Protein AF-A0A536UDR6-F1 (afdb_monomer_lite)

Sequence (500 aa):
MPSQWYLHPAILDGALQLALASVPMDEERDAKYLPVHIERVLWVRPAHGEVLCRVSNVHHQDVRSYADIELFTPAGEPVAAMYGSCCLRKEQAYRLTSSPASLYREEWAETEGGSTRIVGDREAWVVCGSSTDGALSAAMTAARLRAVACGLSDVPPDAERIIVCAWTGEYVEPSAETVLDADWPLVQLAQSLAAHPRPVRLLLVTAGATWGQPGMASRVDLQQATLAALLRTIATELPHVQCRLLDLDPETPQQHIAQTLRELLSDAHESEVSHRGGLRFAQRIGLQQLHELSPRLLPARRTLQADFHLESAAPGNVDELHWVESLAAPLGEGEVEIEVRAAGLNFRDVLKGLDLYPLNPAEARTFGDECAGIVRRVAPGVTSVAPGEAVVAVAPGCFGSLVRVHSLLVAPKPARLTFEEAASIPIAFLTAEYALNDLARLTAGETVLIHAAAGGVGLAAVQVAQRCGATVLGTASPEKHHFLLESGVAHAFHSRELSF

Foldseek 3Di:
DPDPDLEDVVVVVVLVVVLVVPDDPPPPPPWDKDFDDFPDKFADGRDDDDKDKDWDPWDDDDQKTWIKIWIGDPVRHGGMITHGTMIGGDPPPPPVLPPPPQDKDKAWDFDDFFDFADDDLPAEEEEEDDPCLVVLCVVCVVVSYHYDYDHLLDDDLPAQHYEYEPAPDDQDDDDPVRLCVLCVSVVNSLVSLQPRPAQHEYEYEYEQLDDHHPPDDGHHRVSVVVNVVVLVVSCVVPVSYLAAYEYEHNVCPVCRSVVVVSNVRTPDDARYWYDDPNTIIGIDIDGHRPLNPDQPFDPPDDDPPAWWFWWASDWQALVRITIHGDDDDDADPQKWKWQFPFFDADVQQVCLNRVNHDDDPVLSTADGQKTWGFTCDGDPPDDQDDGGFTKIFRFTRRRIRMTMDGNVRIDGFDPPDDRHRSNLDRPLQVVLCCVQCVPVVQAAAAEDEAEQLVDSNNVNNLVVNVVRNYAYEYEHDPVCQVVCVVSVHPYYHHRPDPPD

Secondary structure (DSSP, 8-state):
---S-SS-HHHHHHHHHHHHHTS--SS-TT-EEEEEEEEEEEE-S---S--EEEEEEEEEETTEEEEEEEEE-TTS-EEEEEEEEEEEEE-----GGG---PEEEEEEEE-PPPPBP---TT-EEEEE-SS-HHHHHHHHHHTT-EEEEE-TT---TT-SEEEEE---S---PPPHHHHHHHHHHHHHHHHHHHT-SS-EEEEEEEES-----TT------HHHHHHHHHHHHHHHH-TTEEEEEEEE-TT-GGGHHHHHHHHHTB----SEEEEETTEEEEEEEEEEPTTTS-S----SSS--SS-EEEEESSTT-GGGEEEEEPPP-PPPTTEEEEEEEEE---HHHHHHHTT-S---TTTTTB--SEEEEEEEEE-TT--S--TT-EEEEE-TT-SBSEEEEEGGGEEEPPTTS-HHHHHTSHHHHHHHHIIIIIIS---TT-EEEETTTTSHHHHHHHHHHHHTTPEEEEEE-GGGHHHHHHTT-SEEEETTSS--

Radius of gyration: 37.35 Å; chains: 1; bounding box: 96×52×94 Å

pLDDT: mean 85.71, std 13.54, range [37.25, 98.75]

Structure (mmCIF, N/CA/C/O backbone):
data_AF-A0A536UDR6-F1
#
_entry.id   AF-A0A536UDR6-F1
#
loop_
_atom_site.group_PDB
_atom_site.id
_atom_site.type_symbol
_atom_site.label_atom_id
_atom_site.label_alt_id
_atom_site.label_comp_id
_atom_site.label_asym_id
_atom_site.label_entity_id
_atom_site.label_seq_id
_atom_site.pdbx_PDB_ins_code
_atom_site.Cartn_x
_atom_site.Cartn_y
_atom_site.Cartn_z
_atom_site.occupancy
_atom_site.B_iso_or_equiv
_atom_site.auth_seq_id
_atom_site.auth_comp_id
_atom_site.auth_asym_id
_atom_site.auth_atom_id
_atom_site.pdbx_PDB_model_num
ATOM 1 N N . MET A 1 1 ? -47.091 -22.461 -23.423 1.00 41.44 1 MET A N 1
ATOM 2 C CA . MET A 1 1 ? -46.928 -22.052 -22.012 1.00 41.44 1 MET A CA 1
ATOM 3 C C . MET A 1 1 ? -47.592 -20.691 -21.869 1.00 41.44 1 MET A C 1
ATOM 5 O O . MET A 1 1 ? -47.199 -19.815 -22.632 1.00 41.44 1 MET A O 1
ATOM 9 N N . PRO A 1 2 ? -48.607 -20.493 -21.011 1.00 47.12 2 PRO A N 1
ATOM 10 C CA . PRO A 1 2 ? -49.089 -19.144 -20.735 1.00 47.12 2 PRO A CA 1
ATOM 11 C C . PRO A 1 2 ? -47.949 -18.392 -20.039 1.00 47.12 2 PRO A C 1
ATOM 13 O O . PRO A 1 2 ? -47.370 -18.900 -19.080 1.00 47.12 2 PRO A O 1
ATOM 16 N N . SER A 1 3 ? -47.549 -17.247 -20.580 1.00 57.97 3 SER A N 1
ATOM 17 C CA . SER A 1 3 ? -46.432 -16.451 -20.069 1.00 57.97 3 SER A CA 1
ATOM 18 C C . SER A 1 3 ? -46.689 -16.039 -18.618 1.00 57.97 3 SER A C 1
ATOM 20 O O . SER A 1 3 ? -47.670 -15.361 -18.334 1.00 57.97 3 SER A O 1
ATOM 22 N N . GLN A 1 4 ? -45.790 -16.421 -17.708 1.00 71.00 4 GLN A N 1
ATOM 23 C CA . GLN A 1 4 ? -45.848 -16.141 -16.262 1.00 71.00 4 GLN A CA 1
ATOM 24 C C . GLN A 1 4 ? -45.773 -14.649 -15.882 1.00 71.00 4 GLN A C 1
ATOM 26 O O . GLN A 1 4 ? -45.817 -14.317 -14.701 1.00 71.00 4 GLN A O 1
ATOM 31 N N . TRP A 1 5 ? -45.660 -13.746 -16.856 1.00 69.06 5 TRP A N 1
ATOM 32 C CA . TRP A 1 5 ? -45.361 -12.336 -16.639 1.00 69.06 5 TRP A CA 1
ATOM 33 C C . TRP A 1 5 ? -46.459 -11.457 -17.221 1.00 69.06 5 TRP A C 1
ATOM 35 O O . TRP A 1 5 ? -46.833 -11.616 -18.382 1.00 69.06 5 TRP A O 1
ATOM 45 N N . TYR A 1 6 ? -46.934 -10.503 -16.421 1.00 77.69 6 TYR A N 1
ATOM 46 C CA . TYR A 1 6 ? -47.871 -9.472 -16.870 1.00 77.69 6 TYR A CA 1
ATOM 47 C C . TYR A 1 6 ? -47.191 -8.495 -17.851 1.00 77.69 6 TYR A C 1
ATOM 49 O O . TYR A 1 6 ? -47.752 -8.138 -18.882 1.00 77.69 6 TYR A O 1
ATOM 57 N N . LEU A 1 7 ? -45.932 -8.150 -17.573 1.00 83.06 7 LEU A N 1
ATOM 58 C CA . LEU A 1 7 ? -44.997 -7.482 -18.475 1.00 83.06 7 LEU A CA 1
ATOM 59 C C . LEU A 1 7 ? -43.619 -8.116 -18.269 1.00 83.06 7 LEU A C 1
ATOM 61 O O . LEU A 1 7 ? -43.227 -8.385 -17.133 1.00 83.06 7 LEU A O 1
ATOM 65 N N . HIS A 1 8 ? -42.887 -8.380 -19.349 1.00 85.56 8 HIS A N 1
ATOM 66 C CA . HIS A 1 8 ? -41.559 -8.974 -19.230 1.00 85.56 8 HIS A CA 1
ATOM 67 C C . HIS A 1 8 ? -40.571 -7.967 -18.599 1.00 85.56 8 HIS A C 1
ATOM 69 O O . HIS A 1 8 ? -40.516 -6.829 -19.070 1.00 85.56 8 HIS A O 1
ATOM 75 N N . PRO A 1 9 ? -39.742 -8.356 -17.609 1.00 85.25 9 PRO A N 1
ATOM 76 C CA . PRO A 1 9 ? -38.797 -7.443 -16.954 1.00 85.25 9 PRO A CA 1
ATOM 77 C C . PRO A 1 9 ? -37.856 -6.704 -17.916 1.00 85.25 9 PRO A C 1
ATOM 79 O O . PRO A 1 9 ? -37.556 -5.540 -17.700 1.00 85.25 9 PRO A O 1
ATOM 82 N N . ALA A 1 10 ? -37.455 -7.335 -19.024 1.00 85.31 10 ALA A N 1
ATOM 83 C CA . ALA A 1 10 ? -36.635 -6.675 -20.049 1.00 85.31 10 ALA A CA 1
ATOM 84 C C . ALA A 1 10 ? -37.352 -5.515 -20.773 1.00 85.31 10 ALA A C 1
ATOM 86 O O . ALA A 1 10 ? -36.703 -4.561 -21.185 1.00 85.31 10 ALA A O 1
ATOM 87 N N . ILE A 1 11 ? -38.682 -5.575 -20.920 1.00 86.19 11 ILE A N 1
ATOM 88 C CA . ILE A 1 11 ? -39.465 -4.475 -21.510 1.00 86.19 11 ILE A CA 1
ATOM 89 C C . ILE A 1 11 ? -39.519 -3.298 -20.532 1.00 86.19 11 ILE A C 1
ATOM 91 O O . ILE A 1 11 ? -39.370 -2.146 -20.932 1.00 86.19 11 ILE A O 1
ATOM 95 N N . LEU A 1 12 ? -39.696 -3.599 -19.243 1.00 84.75 12 LEU A N 1
ATOM 96 C CA . LEU A 1 12 ? -39.642 -2.608 -18.173 1.00 84.75 12 LEU A CA 1
ATOM 97 C C . LEU A 1 12 ? -38.262 -1.934 -18.096 1.00 84.75 12 LEU A C 1
ATOM 99 O O . LEU A 1 12 ? -38.180 -0.711 -18.034 1.00 84.75 12 LEU A O 1
ATOM 103 N N . ASP A 1 13 ? -37.189 -2.723 -18.152 1.00 86.88 13 ASP A N 1
ATOM 104 C CA . ASP A 1 13 ? -35.817 -2.213 -18.145 1.00 86.88 13 ASP A CA 1
ATOM 105 C C . ASP A 1 13 ? -35.533 -1.326 -19.369 1.00 86.88 13 ASP A C 1
ATOM 107 O O . ASP A 1 13 ? -35.043 -0.210 -19.220 1.00 86.88 13 ASP A O 1
ATOM 111 N N . GLY A 1 14 ? -35.955 -1.742 -20.569 1.00 87.69 14 GLY A N 1
ATOM 112 C CA . GLY A 1 14 ? -35.845 -0.915 -21.777 1.00 87.69 14 GLY A CA 1
ATOM 113 C C . GLY A 1 14 ? -36.603 0.417 -21.679 1.00 87.69 14 GLY A C 1
ATOM 114 O O . GLY A 1 14 ? -36.135 1.442 -22.173 1.00 87.69 14 GLY A O 1
ATOM 115 N N . ALA A 1 15 ? -37.747 0.440 -20.990 1.00 86.62 15 ALA A N 1
ATOM 116 C CA . ALA A 1 15 ? -38.500 1.668 -20.751 1.00 86.62 15 ALA A CA 1
ATOM 117 C C . ALA A 1 15 ? -37.777 2.622 -19.777 1.00 86.62 15 ALA A C 1
ATOM 119 O O . ALA A 1 15 ? -37.765 3.834 -19.998 1.00 86.62 15 ALA A O 1
ATOM 120 N N . LEU A 1 16 ? -37.125 2.081 -18.742 1.00 84.75 16 LEU A N 1
ATOM 121 C CA . LEU A 1 16 ? -36.279 2.845 -17.815 1.00 84.75 16 LEU A CA 1
ATOM 122 C C . LEU A 1 16 ? -35.017 3.385 -18.507 1.00 84.75 16 LEU A C 1
ATOM 124 O O . LEU A 1 16 ? -34.635 4.531 -18.276 1.00 84.75 16 LEU A O 1
ATOM 128 N N . GLN A 1 17 ? -34.407 2.613 -19.410 1.00 85.00 17 GLN A N 1
ATOM 129 C CA . GLN A 1 17 ? -33.284 3.077 -20.233 1.00 85.00 17 GLN A CA 1
ATOM 130 C C . GLN A 1 17 ? -33.676 4.270 -21.120 1.00 85.00 17 GLN A C 1
ATOM 132 O O . GLN A 1 17 ? -32.898 5.213 -21.258 1.00 85.00 17 GLN A O 1
ATOM 137 N N . LEU A 1 18 ? -34.895 4.283 -21.674 1.00 84.88 18 LEU A N 1
ATOM 138 C CA . LEU A 1 18 ? -35.397 5.423 -22.451 1.00 84.88 18 LEU A CA 1
ATOM 139 C C . LEU A 1 18 ? -35.557 6.688 -21.592 1.00 84.88 18 LEU A C 1
ATOM 141 O O . LEU A 1 18 ? -35.270 7.793 -22.057 1.00 84.88 18 LEU A O 1
ATOM 145 N N . ALA A 1 19 ? -35.968 6.537 -20.329 1.00 78.88 19 ALA A N 1
ATOM 146 C CA . ALA A 1 19 ? -36.031 7.661 -19.399 1.00 78.88 19 ALA A CA 1
ATOM 147 C C . ALA A 1 19 ? -34.647 8.285 -19.163 1.00 78.88 19 ALA A C 1
ATOM 149 O O . ALA A 1 19 ? -34.513 9.506 -19.156 1.00 78.88 19 ALA A O 1
ATOM 150 N N . LEU A 1 20 ? -33.607 7.451 -19.081 1.00 74.81 20 LEU A N 1
ATOM 151 C CA . LEU A 1 20 ? -32.214 7.887 -18.956 1.00 74.81 20 LEU A CA 1
ATOM 152 C C . LEU A 1 20 ? -31.637 8.485 -20.249 1.00 74.81 20 LEU A C 1
ATOM 154 O O . LEU A 1 20 ? -30.760 9.339 -20.189 1.00 74.81 20 LEU A O 1
ATOM 158 N N . ALA A 1 21 ? -32.139 8.096 -21.421 1.00 74.06 21 ALA A N 1
ATOM 159 C CA . ALA A 1 21 ? -31.745 8.703 -22.696 1.00 74.06 21 ALA A CA 1
ATOM 160 C C . ALA A 1 21 ? -32.306 10.127 -22.893 1.00 74.06 21 ALA A C 1
ATOM 162 O O . ALA A 1 21 ? -31.877 10.843 -23.794 1.00 74.06 21 ALA A O 1
ATOM 163 N N . SER A 1 22 ? -33.266 10.537 -22.058 1.00 68.38 22 SER A N 1
ATOM 164 C CA . SER A 1 22 ? -33.896 11.865 -22.095 1.00 68.38 22 SER A CA 1
ATOM 165 C C . SER A 1 22 ? -33.112 12.923 -21.297 1.00 68.38 22 SER A C 1
ATOM 167 O O . SER A 1 22 ? -33.551 14.069 -21.195 1.00 68.38 22 SER A O 1
ATOM 169 N N . VAL A 1 23 ? -31.970 12.537 -20.719 1.00 64.62 23 VAL A N 1
ATOM 170 C CA . VAL A 1 23 ? -31.069 13.395 -19.938 1.00 64.62 23 VAL A CA 1
ATOM 171 C C . VAL A 1 23 ? -30.217 14.248 -20.894 1.00 64.62 23 VAL A C 1
ATOM 173 O O . VAL A 1 23 ? -29.668 13.698 -21.852 1.00 64.62 23 VAL A O 1
ATOM 176 N N . PRO A 1 24 ? -30.108 15.579 -20.691 1.00 57.62 24 PRO A N 1
ATOM 177 C CA . PRO A 1 24 ? -29.299 16.432 -21.555 1.00 57.62 24 PRO A CA 1
ATOM 178 C C . PRO A 1 24 ? -27.847 15.942 -21.620 1.00 57.62 24 PRO A C 1
ATOM 180 O O . PRO A 1 24 ? -27.218 15.672 -20.604 1.00 57.62 24 PRO A O 1
ATOM 183 N N . MET A 1 25 ? -27.331 15.841 -22.844 1.00 53.84 25 MET A N 1
ATOM 184 C CA . MET A 1 25 ? -26.044 15.233 -23.214 1.00 53.84 25 MET A CA 1
ATOM 185 C C . MET A 1 25 ? -24.792 16.023 -22.796 1.00 53.84 25 MET A C 1
ATOM 187 O O . MET A 1 25 ? -23.682 15.627 -23.165 1.00 53.84 25 MET A O 1
ATOM 191 N N . ASP A 1 26 ? -24.948 17.125 -22.067 1.00 51.19 26 ASP A N 1
ATOM 192 C CA . ASP A 1 26 ? -23.840 18.018 -21.754 1.00 51.19 26 ASP A CA 1
ATOM 193 C C . ASP A 1 26 ? -23.213 17.649 -20.396 1.00 51.19 26 ASP A C 1
ATOM 195 O O . ASP A 1 26 ? -23.861 17.675 -19.355 1.00 51.19 26 ASP A O 1
ATOM 199 N N . GLU A 1 27 ? -21.929 17.280 -20.481 1.00 48.47 27 GLU A N 1
ATOM 200 C CA . GLU A 1 27 ? -20.933 16.952 -19.438 1.00 48.47 27 GLU A CA 1
ATOM 201 C C . GLU A 1 27 ? -20.850 15.509 -18.888 1.00 48.47 27 GLU A C 1
ATOM 203 O O . GLU A 1 27 ? -19.776 15.120 -18.432 1.00 48.47 27 GLU A O 1
ATOM 208 N N . GLU A 1 28 ? -21.868 14.650 -19.013 1.00 54.31 28 GLU A N 1
ATOM 209 C CA . GLU A 1 28 ? -21.908 13.379 -18.248 1.00 54.31 28 GLU A CA 1
ATOM 210 C C . GLU A 1 28 ? -22.117 12.096 -19.088 1.00 54.31 28 GLU A C 1
ATOM 212 O O . GLU A 1 28 ? -22.929 11.237 -18.746 1.00 54.31 28 GLU A O 1
ATOM 217 N N . ARG A 1 29 ? -21.353 11.902 -20.176 1.00 50.00 29 ARG A N 1
ATOM 218 C CA . ARG A 1 29 ? -21.456 10.693 -21.039 1.00 50.00 29 ARG A CA 1
ATOM 219 C C . ARG A 1 29 ? -21.258 9.346 -20.320 1.00 50.00 29 ARG A C 1
ATOM 221 O O . ARG A 1 29 ? -21.749 8.339 -20.820 1.00 50.00 29 ARG A O 1
ATOM 228 N N . ASP A 1 30 ? -20.575 9.328 -19.174 1.00 56.06 30 ASP A N 1
ATOM 229 C CA . ASP A 1 30 ? -20.202 8.102 -18.444 1.00 56.06 30 ASP A CA 1
ATOM 230 C C . ASP A 1 30 ? -20.916 7.926 -17.089 1.00 56.06 30 ASP A C 1
ATOM 232 O O . ASP A 1 30 ? -20.611 6.996 -16.324 1.00 56.06 30 ASP A O 1
ATOM 236 N N . ALA A 1 31 ? -21.874 8.801 -16.759 1.00 64.19 31 ALA A N 1
ATOM 237 C CA . ALA A 1 31 ? -22.637 8.680 -15.523 1.00 64.19 31 ALA A CA 1
ATOM 238 C C . ALA A 1 31 ? -23.543 7.438 -15.572 1.00 64.19 31 ALA A C 1
ATOM 240 O O . ALA A 1 31 ? -24.399 7.281 -16.441 1.00 64.19 31 ALA A O 1
ATOM 241 N N . LYS A 1 32 ? -23.357 6.528 -14.608 1.00 73.50 32 LYS A N 1
ATOM 242 C CA . LYS A 1 32 ? -24.183 5.321 -14.477 1.00 73.50 32 LYS A CA 1
ATOM 243 C C . LYS A 1 32 ? -25.358 5.615 -13.556 1.00 73.50 32 LYS A C 1
ATOM 245 O O . LYS A 1 32 ? -25.163 5.916 -12.379 1.00 73.50 32 LYS A O 1
ATOM 250 N N . TYR A 1 33 ? -26.568 5.462 -14.073 1.00 78.81 33 TYR A N 1
ATOM 251 C CA . TYR A 1 33 ? -27.799 5.578 -13.301 1.00 78.81 33 TYR A CA 1
ATOM 252 C C . TYR A 1 33 ? -28.386 4.198 -13.024 1.00 78.81 33 TYR A C 1
ATOM 254 O O . TYR A 1 33 ? -28.342 3.310 -13.874 1.00 78.81 33 TYR A O 1
ATOM 262 N N . LEU A 1 34 ? -28.925 4.018 -11.822 1.00 85.44 34 LEU A N 1
ATOM 263 C CA . LEU A 1 34 ? -29.608 2.796 -11.412 1.00 85.44 34 LEU A CA 1
ATOM 264 C C . LEU A 1 34 ? -31.050 3.123 -11.019 1.00 85.44 34 LEU A C 1
ATOM 266 O O . LEU A 1 34 ? -31.246 4.045 -10.225 1.00 85.44 34 LEU A O 1
ATOM 270 N N . PRO A 1 35 ? -32.056 2.384 -11.513 1.00 86.19 35 PRO A N 1
ATOM 271 C CA . PRO A 1 35 ? -33.425 2.536 -11.038 1.00 86.19 35 PRO A CA 1
ATOM 272 C C . PRO A 1 35 ? -33.498 2.097 -9.572 1.00 86.19 35 PRO A C 1
ATOM 274 O O . PRO A 1 35 ? -33.128 0.974 -9.233 1.00 86.19 35 PRO A O 1
ATOM 277 N N . VAL A 1 36 ? -33.948 2.992 -8.691 1.00 89.25 36 VAL A N 1
ATOM 278 C CA . VAL A 1 36 ? -34.000 2.736 -7.238 1.00 89.25 36 VAL A CA 1
ATOM 279 C C . VAL A 1 36 ? -35.412 2.768 -6.676 1.00 89.25 36 VAL A C 1
ATOM 281 O O . VAL A 1 36 ? -35.653 2.218 -5.603 1.00 89.25 36 VAL A O 1
ATOM 284 N N . HIS A 1 37 ? -36.344 3.431 -7.360 1.00 88.50 37 HIS A N 1
ATOM 285 C CA . HIS A 1 37 ? -37.687 3.641 -6.838 1.00 88.50 37 HIS A CA 1
ATOM 286 C C . HIS A 1 37 ? -38.692 3.911 -7.961 1.00 88.50 37 HIS A C 1
ATOM 288 O O . HIS A 1 37 ? -38.351 4.536 -8.959 1.00 88.50 37 HIS A O 1
ATOM 294 N N . ILE A 1 38 ? -39.932 3.453 -7.785 1.00 92.31 38 ILE A N 1
ATOM 295 C CA . ILE A 1 38 ? -41.089 3.839 -8.598 1.00 92.31 38 ILE A CA 1
ATOM 296 C C . ILE A 1 38 ? -42.229 4.113 -7.621 1.00 92.31 38 ILE A C 1
ATOM 298 O O . ILE A 1 38 ? -42.598 3.220 -6.856 1.00 92.31 38 ILE A O 1
ATOM 302 N N . GLU A 1 39 ? -42.770 5.330 -7.632 1.00 94.25 39 GLU A N 1
ATOM 303 C CA . GLU A 1 39 ? -43.800 5.752 -6.677 1.00 94.25 39 GLU A CA 1
ATOM 304 C C . GLU A 1 39 ? -45.122 5.009 -6.903 1.00 94.25 39 GLU A C 1
ATOM 306 O O . GLU A 1 39 ? -45.752 4.524 -5.959 1.00 94.25 39 GLU A O 1
ATOM 311 N N . ARG A 1 40 ? -45.549 4.888 -8.165 1.00 94.69 40 ARG A N 1
ATOM 312 C CA . ARG A 1 40 ? -46.824 4.251 -8.505 1.00 94.69 40 ARG A CA 1
ATOM 313 C C . ARG A 1 40 ? -46.752 3.485 -9.812 1.00 94.69 40 ARG A C 1
ATOM 315 O O . ARG A 1 40 ? -46.392 4.051 -10.837 1.00 94.69 40 ARG A O 1
ATOM 322 N N . VAL A 1 41 ? -47.220 2.237 -9.792 1.00 93.31 41 VAL A N 1
ATOM 323 C CA . VAL A 1 41 ? -47.355 1.386 -10.982 1.00 93.31 41 VAL A CA 1
ATOM 324 C C . VAL A 1 41 ? -48.825 1.048 -11.219 1.00 93.31 41 VAL A C 1
ATOM 326 O O . VAL A 1 41 ? -49.509 0.553 -10.325 1.00 93.31 41 VAL A O 1
ATOM 329 N N . LEU A 1 42 ? -49.307 1.302 -12.433 1.00 92.69 42 LEU A N 1
ATOM 330 C CA . LEU A 1 42 ? -50.636 0.939 -12.910 1.00 92.69 42 LEU A CA 1
ATOM 331 C C . LEU A 1 42 ? -50.511 -0.117 -14.002 1.00 92.69 42 LEU A C 1
ATOM 333 O O . LEU A 1 42 ? -49.847 0.098 -15.013 1.00 92.69 42 LEU A O 1
ATOM 337 N N . TRP A 1 43 ? -51.205 -1.233 -13.815 1.00 91.25 43 TRP A N 1
ATOM 338 C CA . TRP A 1 43 ? -51.260 -2.337 -14.765 1.00 91.25 43 TRP A CA 1
ATOM 339 C C . TRP A 1 43 ? -52.625 -2.349 -15.446 1.00 91.25 43 TRP A C 1
ATOM 341 O O . TRP A 1 43 ? -53.640 -2.529 -14.778 1.00 91.25 43 TRP A O 1
ATOM 351 N N . VAL A 1 44 ? -52.666 -2.158 -16.765 1.00 91.56 44 VAL A N 1
ATOM 352 C CA . VAL A 1 44 ? -53.931 -2.093 -17.518 1.00 91.56 44 VAL A CA 1
ATOM 353 C C . VAL A 1 44 ? -54.212 -3.411 -18.220 1.00 91.56 44 VAL A C 1
ATOM 355 O O . VAL A 1 44 ? -55.298 -3.965 -18.085 1.00 91.56 44 VAL A O 1
ATOM 358 N N . ARG A 1 45 ? -53.225 -3.946 -18.943 1.00 88.06 45 ARG A N 1
ATOM 359 C CA . ARG A 1 45 ? -53.339 -5.224 -19.655 1.00 88.06 45 ARG A CA 1
ATOM 360 C C . ARG A 1 45 ? -51.975 -5.898 -19.780 1.00 88.06 45 ARG A C 1
ATOM 362 O O . ARG A 1 45 ? -50.965 -5.193 -19.781 1.00 88.06 45 ARG A O 1
ATOM 369 N N . PRO A 1 46 ? -51.930 -7.231 -19.912 1.00 86.31 46 PRO A N 1
ATOM 370 C CA . PRO A 1 46 ? -50.693 -7.907 -20.248 1.00 86.31 46 PRO A CA 1
ATOM 371 C C . PRO A 1 46 ? -50.244 -7.532 -21.665 1.00 86.31 46 PRO A C 1
ATOM 373 O O . PRO A 1 46 ? -51.072 -7.348 -22.560 1.00 86.31 46 PRO A O 1
ATOM 376 N N . ALA A 1 47 ? -48.933 -7.441 -21.872 1.00 81.94 47 ALA A N 1
ATOM 377 C CA . ALA A 1 47 ? -48.342 -7.242 -23.191 1.00 81.94 47 ALA A CA 1
ATOM 378 C C . ALA A 1 47 ? -47.188 -8.219 -23.422 1.00 81.94 47 ALA A C 1
ATOM 380 O O . ALA A 1 47 ? -46.338 -8.436 -22.553 1.00 81.94 47 ALA A O 1
ATOM 381 N N . HIS A 1 48 ? -47.164 -8.803 -24.619 1.00 78.81 48 HIS A N 1
ATOM 382 C CA . HIS A 1 48 ? -46.157 -9.767 -25.046 1.00 78.81 48 HIS A CA 1
ATOM 383 C C . HIS A 1 48 ? -45.602 -9.324 -26.400 1.00 78.81 48 HIS A C 1
ATOM 385 O O . HIS A 1 48 ? -46.349 -9.246 -27.373 1.00 78.81 48 HIS A O 1
ATOM 391 N N . GLY A 1 49 ? -44.303 -9.028 -26.452 1.00 78.88 49 GLY A N 1
ATOM 392 C CA . GLY A 1 49 ? -43.642 -8.514 -27.651 1.00 78.88 49 GLY A CA 1
ATOM 393 C C . GLY A 1 49 ? -43.435 -7.002 -27.604 1.00 78.88 49 GLY A C 1
ATOM 394 O O . GLY A 1 49 ? -42.991 -6.470 -26.590 1.00 78.88 49 GLY A O 1
ATOM 395 N N . GLU A 1 50 ? -43.706 -6.331 -28.719 1.00 85.38 50 GLU A N 1
ATOM 396 C CA . GLU A 1 50 ? -43.419 -4.909 -28.904 1.00 85.38 50 GLU A CA 1
ATOM 397 C C . GLU A 1 50 ? -44.402 -4.017 -28.132 1.00 85.38 50 GLU A C 1
ATOM 399 O O . GLU A 1 50 ? -45.618 -4.223 -28.169 1.00 85.38 50 GLU A O 1
ATOM 404 N N . VAL A 1 51 ? -43.867 -3.005 -27.448 1.00 90.00 51 VAL A N 1
ATOM 405 C CA . VAL A 1 51 ? -44.634 -1.931 -26.812 1.00 90.00 51 VAL A CA 1
ATOM 406 C C . VAL A 1 51 ? -44.050 -0.586 -27.224 1.00 90.00 51 VAL A C 1
ATOM 408 O O . VAL A 1 51 ? -42.844 -0.453 -27.419 1.00 90.00 51 VAL A O 1
ATOM 411 N N . LEU A 1 52 ? -44.905 0.422 -27.319 1.00 92.44 52 LEU A N 1
ATOM 412 C CA . LEU A 1 52 ? -44.499 1.811 -27.465 1.00 92.44 52 LEU A CA 1
ATOM 413 C C . LEU A 1 52 ? -44.320 2.411 -26.073 1.00 92.44 52 LEU A C 1
ATOM 415 O O . LEU A 1 52 ? -45.203 2.286 -25.227 1.00 92.44 52 LEU A O 1
ATOM 419 N N . CYS A 1 53 ? -43.186 3.064 -25.839 1.00 93.19 53 CYS A N 1
ATOM 420 C CA . CYS A 1 53 ? -42.873 3.708 -24.570 1.00 93.19 53 CYS A CA 1
ATOM 421 C C . CYS A 1 53 ? -42.908 5.228 -24.733 1.00 93.19 53 CYS A C 1
ATOM 423 O O . CYS A 1 53 ? -42.264 5.779 -25.626 1.00 93.19 53 CYS A O 1
ATOM 425 N N . ARG A 1 54 ? -43.648 5.903 -23.855 1.00 92.94 54 ARG A N 1
ATOM 426 C CA . ARG A 1 54 ? -43.635 7.354 -23.702 1.00 92.94 54 ARG A CA 1
ATOM 427 C C . ARG A 1 54 ? -43.012 7.698 -22.361 1.00 92.94 54 ARG A C 1
ATOM 429 O O . ARG A 1 54 ? -43.470 7.222 -21.328 1.00 92.94 54 ARG A O 1
ATOM 436 N N . VAL A 1 55 ? -42.017 8.574 -22.395 1.00 91.31 55 VAL A N 1
ATOM 437 C CA . VAL A 1 55 ? -41.408 9.165 -21.205 1.00 91.31 55 VAL A CA 1
ATOM 438 C C . VAL A 1 55 ? -41.835 10.625 -21.117 1.00 91.31 55 VAL A C 1
ATOM 440 O O . VAL A 1 55 ? -41.852 11.336 -22.122 1.00 91.31 55 VAL A O 1
ATOM 443 N N . SER A 1 56 ? -42.199 11.074 -19.921 1.00 91.31 56 SER A N 1
ATOM 444 C CA . SER A 1 56 ? -42.598 12.455 -19.644 1.00 91.31 56 SER A CA 1
ATOM 445 C C . SER A 1 56 ? -42.150 12.897 -18.250 1.00 91.31 56 SER A C 1
ATOM 447 O O . SER A 1 56 ? -41.640 12.089 -17.477 1.00 91.31 56 SER A O 1
ATOM 449 N N . ASN A 1 57 ? -42.319 14.186 -17.937 1.00 87.75 57 ASN A N 1
ATOM 450 C CA . ASN A 1 57 ? -41.993 14.774 -16.631 1.00 87.75 57 ASN A CA 1
ATOM 451 C C . ASN A 1 57 ? -40.552 14.508 -16.164 1.00 87.75 57 ASN A C 1
ATOM 453 O O . ASN A 1 57 ? -40.294 14.358 -14.969 1.00 87.75 57 ASN A O 1
ATOM 457 N N . VAL A 1 58 ? -39.610 14.469 -17.112 1.00 86.94 58 VAL A N 1
ATOM 458 C CA . VAL A 1 58 ? -38.195 14.240 -16.816 1.00 86.94 58 VAL A CA 1
ATOM 459 C C . VAL A 1 58 ? -37.622 15.453 -16.097 1.00 86.94 58 VAL A C 1
ATOM 461 O O . VAL A 1 58 ? -37.647 16.563 -16.629 1.00 86.94 58 VAL A O 1
ATOM 464 N N . HIS A 1 59 ? -37.118 15.247 -14.886 1.00 86.00 59 HIS A N 1
ATOM 465 C CA . HIS A 1 59 ? -36.455 16.292 -14.117 1.00 86.00 59 HIS A CA 1
ATOM 466 C C . HIS A 1 59 ? -35.361 15.720 -13.220 1.00 86.00 59 HIS A C 1
ATOM 468 O O . HIS A 1 59 ? -35.325 14.527 -12.912 1.00 86.00 59 HIS A O 1
ATOM 474 N N . HIS A 1 60 ? -34.450 16.596 -12.809 1.00 81.12 60 HIS A N 1
ATOM 475 C CA . HIS A 1 60 ? -33.249 16.235 -12.074 1.00 81.12 60 HIS A CA 1
ATOM 476 C C . HIS A 1 60 ? -33.167 17.007 -10.768 1.00 81.12 60 HIS A C 1
ATOM 478 O O . HIS A 1 60 ? -33.445 18.205 -10.726 1.00 81.12 60 HIS A O 1
ATOM 484 N N . GLN A 1 61 ? -32.760 16.307 -9.716 1.00 79.44 61 GLN A N 1
ATOM 485 C CA . GLN A 1 61 ? -32.471 16.895 -8.421 1.00 79.44 61 GLN A CA 1
ATOM 486 C C . GLN A 1 61 ? -31.259 16.180 -7.829 1.00 79.44 61 GLN A C 1
ATOM 488 O O . GLN A 1 61 ? -31.329 14.994 -7.502 1.00 79.44 61 GLN A O 1
ATOM 493 N N . ASP A 1 62 ? -30.146 16.899 -7.712 1.00 79.44 62 ASP A N 1
ATOM 494 C CA . ASP A 1 62 ? -28.866 16.388 -7.221 1.00 79.44 62 ASP A CA 1
ATOM 495 C C . ASP A 1 62 ? -28.415 15.118 -7.972 1.00 79.44 62 ASP A C 1
ATOM 497 O O . ASP A 1 62 ? -28.221 15.119 -9.185 1.00 79.44 62 ASP A O 1
ATOM 501 N N . VAL A 1 63 ? -28.276 14.004 -7.251 1.00 78.88 63 VAL A N 1
ATOM 502 C CA . VAL A 1 63 ? -27.914 12.684 -7.780 1.00 78.88 63 VAL A CA 1
ATOM 503 C C . VAL A 1 63 ? -29.126 11.884 -8.268 1.00 78.88 63 VAL A C 1
ATOM 505 O O . VAL A 1 63 ? -29.001 10.690 -8.510 1.00 78.88 63 VAL A O 1
ATOM 508 N N . ARG A 1 64 ? -30.320 12.473 -8.380 1.00 85.56 64 ARG A N 1
ATOM 509 C CA . ARG A 1 64 ? -31.550 11.762 -8.761 1.00 85.56 64 ARG A CA 1
ATOM 510 C C . ARG A 1 64 ? -32.119 12.290 -10.071 1.00 85.56 64 ARG A C 1
ATOM 512 O O . ARG A 1 64 ? -32.172 13.494 -10.308 1.00 85.56 64 ARG A O 1
ATOM 519 N N . SER A 1 65 ? -32.582 11.366 -10.903 1.00 86.31 65 SER A N 1
ATOM 520 C CA . SER A 1 65 ? -33.357 11.644 -12.109 1.00 86.31 65 SER A CA 1
ATOM 521 C C . SER A 1 65 ? -34.733 11.012 -11.964 1.00 86.31 65 SER A C 1
ATOM 523 O O . SER A 1 65 ? -34.836 9.840 -11.600 1.00 86.31 65 SER A O 1
ATOM 525 N N . TYR A 1 66 ? -35.774 11.792 -12.223 1.00 89.69 66 TYR A N 1
ATOM 526 C CA . TYR A 1 66 ? -37.163 11.371 -12.131 1.00 89.69 66 TYR A CA 1
ATOM 527 C C . TYR A 1 66 ? -37.813 11.388 -13.506 1.00 89.69 66 TYR A C 1
ATOM 529 O O . TYR A 1 66 ? -37.517 12.273 -14.306 1.00 89.69 66 TYR A O 1
ATOM 537 N N . ALA A 1 67 ? -38.709 10.438 -13.763 1.00 91.81 67 ALA A N 1
ATOM 538 C CA . ALA A 1 67 ? -39.493 10.366 -14.986 1.00 91.81 67 ALA A CA 1
ATOM 539 C C . ALA A 1 67 ? -40.807 9.600 -14.784 1.00 91.81 67 ALA A C 1
ATOM 541 O O . ALA A 1 67 ? -40.894 8.662 -13.986 1.00 91.81 67 ALA A O 1
ATOM 542 N N . ASP A 1 68 ? -41.803 9.955 -15.588 1.00 94.44 68 ASP A N 1
ATOM 543 C CA . ASP A 1 68 ? -43.036 9.194 -15.745 1.00 94.44 68 ASP A CA 1
ATOM 544 C C . ASP A 1 68 ? -42.979 8.392 -17.044 1.00 94.44 68 ASP A C 1
ATOM 546 O O . ASP A 1 68 ? -42.621 8.924 -18.097 1.00 94.44 68 ASP A O 1
ATOM 550 N N . ILE A 1 69 ? -43.339 7.112 -16.970 1.00 94.00 69 ILE A N 1
ATOM 551 C CA . ILE A 1 69 ? -43.212 6.152 -18.066 1.00 94.00 69 ILE A CA 1
ATOM 552 C C . ILE A 1 69 ? -44.571 5.524 -18.348 1.00 94.00 69 ILE A C 1
ATOM 554 O O . ILE A 1 69 ? -45.184 4.918 -17.474 1.00 94.00 69 ILE A O 1
ATOM 558 N N . GLU A 1 70 ? -45.026 5.605 -19.589 1.00 95.19 70 GLU A N 1
ATOM 559 C CA . GLU A 1 70 ? -46.291 5.031 -20.034 1.00 95.19 70 GLU A CA 1
ATOM 560 C C . GLU A 1 70 ? -46.058 4.105 -21.224 1.00 95.19 70 GLU A C 1
ATOM 562 O O . GLU A 1 70 ? -45.380 4.454 -22.189 1.00 95.19 70 GLU A O 1
ATOM 567 N N . LEU A 1 71 ? -46.626 2.906 -21.146 1.00 94.12 71 LEU A N 1
ATOM 568 C CA . LEU A 1 71 ? -46.472 1.851 -22.135 1.00 94.12 71 LEU A CA 1
ATOM 569 C C . LEU A 1 71 ? -47.783 1.632 -22.881 1.00 94.12 71 LEU A C 1
ATOM 571 O O . LEU A 1 71 ? -48.848 1.538 -22.265 1.00 94.12 71 LEU A O 1
ATOM 575 N N . PHE A 1 72 ? -47.688 1.478 -24.198 1.00 93.69 72 PHE A N 1
ATOM 576 C CA . PHE A 1 72 ? -48.812 1.249 -25.098 1.00 93.69 72 PHE A CA 1
ATOM 577 C C . PHE A 1 72 ? -48.546 0.056 -26.018 1.00 93.69 72 PHE A C 1
ATOM 579 O O . PHE A 1 72 ? -47.401 -0.289 -26.303 1.00 93.69 72 PHE A O 1
ATOM 586 N N . THR A 1 73 ? -49.600 -0.575 -26.522 1.00 91.19 73 THR A N 1
ATOM 587 C CA . THR A 1 73 ? -49.490 -1.515 -27.643 1.00 91.19 73 THR A CA 1
ATOM 588 C C . THR A 1 73 ? -49.132 -0.749 -28.927 1.00 91.19 73 THR A C 1
ATOM 590 O O . THR A 1 73 ? -49.358 0.463 -28.993 1.00 91.19 73 THR A O 1
ATOM 593 N N . PRO A 1 74 ? -48.653 -1.416 -29.994 1.00 89.81 74 PRO A N 1
ATOM 594 C CA . PRO A 1 74 ? -48.452 -0.767 -31.296 1.00 89.81 74 PRO A CA 1
ATOM 595 C C . PRO A 1 74 ? -49.728 -0.138 -31.884 1.00 89.81 74 PRO A C 1
ATOM 597 O O . PRO A 1 74 ? -49.650 0.766 -32.708 1.00 89.81 74 PRO A O 1
ATOM 600 N N . ALA A 1 75 ? -50.908 -0.582 -31.436 1.00 90.69 75 ALA A N 1
ATOM 601 C CA . ALA A 1 75 ? -52.197 -0.000 -31.805 1.00 90.69 75 ALA A CA 1
ATOM 602 C C . ALA A 1 75 ? -52.581 1.240 -30.964 1.00 90.69 75 ALA A C 1
ATOM 604 O O . ALA A 1 75 ? -53.657 1.800 -31.160 1.00 90.69 75 ALA A O 1
ATOM 605 N N . GLY A 1 76 ? -51.724 1.669 -30.029 1.00 90.62 76 GLY A N 1
ATOM 606 C CA . GLY A 1 76 ? -51.930 2.844 -29.177 1.00 90.62 76 GLY A CA 1
ATOM 607 C C . GLY A 1 76 ? -52.743 2.587 -27.905 1.00 90.62 76 GLY A C 1
ATOM 608 O O . GLY A 1 76 ? -53.164 3.533 -27.243 1.00 90.62 76 GLY A O 1
ATOM 609 N N . GLU A 1 77 ? -52.987 1.329 -27.537 1.00 92.75 77 GLU A N 1
ATOM 610 C CA . GLU A 1 77 ? -53.791 1.008 -26.356 1.00 92.75 77 GLU A CA 1
ATOM 611 C C . GLU A 1 77 ? -52.929 0.947 -25.085 1.00 92.75 77 GLU A C 1
ATOM 613 O O . GLU A 1 77 ? -51.840 0.379 -25.130 1.00 92.75 77 GLU A O 1
ATOM 618 N N . PRO A 1 78 ? -53.394 1.456 -23.930 1.00 93.12 78 PRO A N 1
ATOM 619 C CA . PRO A 1 78 ? -52.583 1.503 -22.714 1.00 93.12 78 PRO A CA 1
ATOM 620 C C . PRO A 1 78 ? -52.300 0.107 -22.139 1.00 93.12 78 PRO A C 1
ATOM 622 O O . PRO A 1 78 ? -53.212 -0.709 -21.973 1.00 93.12 78 PRO A O 1
ATOM 625 N N . VAL A 1 79 ? -51.031 -0.128 -21.795 1.00 93.19 79 VAL A N 1
ATOM 626 C CA . VAL A 1 79 ? -50.484 -1.367 -21.215 1.00 93.19 79 VAL A CA 1
ATOM 627 C C . VAL A 1 79 ? -50.186 -1.190 -19.730 1.00 93.19 79 VAL A C 1
ATOM 629 O O . VAL A 1 79 ? -50.732 -1.919 -18.897 1.00 93.19 79 VAL A O 1
ATOM 632 N N . ALA A 1 80 ? -49.350 -0.211 -19.394 1.00 93.00 80 ALA A N 1
ATOM 633 C CA . ALA A 1 80 ? -48.967 0.103 -18.024 1.00 93.00 80 ALA A CA 1
ATOM 634 C C . ALA A 1 80 ? -48.530 1.567 -17.906 1.00 93.00 80 ALA A C 1
ATOM 636 O O . ALA A 1 80 ? -48.144 2.178 -18.900 1.00 93.00 80 ALA A O 1
ATOM 637 N N . ALA A 1 81 ? -48.567 2.113 -16.696 1.00 93.62 81 ALA A N 1
ATOM 638 C CA . ALA A 1 81 ? -48.031 3.437 -16.398 1.00 93.62 81 ALA A CA 1
ATOM 639 C C . ALA A 1 81 ? -47.262 3.417 -15.077 1.00 93.62 81 ALA A C 1
ATOM 641 O O . ALA A 1 81 ? -47.688 2.781 -14.115 1.00 93.62 81 ALA A O 1
ATOM 642 N N . MET A 1 82 ? -46.134 4.110 -15.034 1.00 93.19 82 MET A N 1
ATOM 643 C CA . MET A 1 82 ? -45.225 4.189 -13.900 1.00 93.19 82 MET A CA 1
ATOM 644 C C . MET A 1 82 ? -44.939 5.653 -13.633 1.00 93.19 82 MET A C 1
ATOM 646 O O . MET A 1 82 ? -44.247 6.306 -14.410 1.00 93.19 82 MET A O 1
ATOM 650 N N . TYR A 1 83 ? -45.508 6.162 -12.551 1.00 94.62 83 TYR A N 1
ATOM 651 C CA . TYR A 1 83 ? -45.361 7.553 -12.149 1.00 94.62 83 TYR A CA 1
ATOM 652 C C . TYR A 1 83 ? -44.326 7.656 -11.032 1.00 94.62 83 TYR A C 1
ATOM 654 O O . TYR A 1 83 ? -44.260 6.769 -10.174 1.00 94.62 83 TYR A O 1
ATOM 662 N N . GLY A 1 84 ? -43.514 8.711 -11.067 1.00 90.62 84 GLY A N 1
ATOM 663 C CA . GLY A 1 84 ? -42.456 8.951 -10.089 1.00 90.62 84 GLY A CA 1
ATOM 664 C C . GLY A 1 84 ? -41.334 7.911 -10.150 1.00 90.62 84 GLY A C 1
ATOM 665 O O . GLY A 1 84 ? -40.820 7.492 -9.112 1.00 90.62 84 GLY A O 1
ATOM 666 N N . SER A 1 85 ? -40.966 7.443 -11.349 1.00 91.19 85 SER A N 1
ATOM 667 C CA . SER A 1 85 ? -39.814 6.545 -11.511 1.00 91.19 85 SER A CA 1
ATOM 668 C C . SER A 1 85 ? -38.535 7.329 -11.246 1.00 91.19 85 SER A C 1
ATOM 670 O O . SER A 1 85 ? -38.309 8.365 -11.858 1.00 91.19 85 SER A O 1
ATOM 672 N N . CYS A 1 86 ? -37.697 6.846 -10.336 1.00 89.81 86 CYS A N 1
ATOM 673 C CA . CYS A 1 86 ? -36.500 7.524 -9.864 1.00 89.81 86 CYS A CA 1
ATOM 674 C C . CYS A 1 86 ? -35.268 6.649 -10.099 1.00 89.81 86 CYS A C 1
ATOM 676 O O . CYS A 1 86 ? -35.177 5.513 -9.614 1.00 89.81 86 CYS A O 1
ATOM 678 N N . CYS A 1 87 ? -34.295 7.213 -10.804 1.00 86.81 87 CYS A N 1
ATOM 679 C CA . CYS A 1 87 ? -32.971 6.650 -10.965 1.00 86.81 87 CYS A CA 1
ATOM 680 C C . CYS A 1 87 ? -31.961 7.440 -10.134 1.00 86.81 87 CYS A C 1
ATOM 682 O O . CYS A 1 87 ? -31.918 8.669 -10.181 1.00 86.81 87 CYS A O 1
ATOM 684 N N . LEU A 1 88 ? -31.129 6.725 -9.385 1.00 83.50 88 LEU A N 1
ATOM 685 C CA . LEU A 1 88 ? -30.030 7.296 -8.623 1.00 83.50 88 LEU A CA 1
ATOM 686 C C . LEU A 1 88 ? -28.759 7.241 -9.467 1.00 83.50 88 LEU A C 1
ATOM 688 O O . LEU A 1 88 ? -28.377 6.177 -9.962 1.00 83.50 88 LEU A O 1
ATOM 692 N N . ARG A 1 89 ? -28.085 8.379 -9.600 1.00 79.12 89 ARG A N 1
ATOM 693 C CA . ARG A 1 89 ? -26.722 8.460 -10.102 1.00 79.12 89 ARG A CA 1
ATOM 694 C C . ARG A 1 89 ? -25.846 7.706 -9.123 1.00 79.12 89 ARG A C 1
ATOM 696 O O . ARG A 1 89 ? -25.719 8.082 -7.958 1.00 79.12 89 ARG A O 1
ATOM 703 N N . LYS A 1 90 ? -25.235 6.630 -9.599 1.00 69.44 90 LYS A N 1
ATOM 704 C CA . LYS A 1 90 ? -24.151 6.011 -8.863 1.00 69.44 90 LYS A CA 1
ATOM 705 C C . LYS A 1 90 ? -22.995 6.992 -8.956 1.00 69.44 90 LYS A C 1
ATOM 707 O O . LYS A 1 90 ? -22.430 7.154 -10.036 1.00 69.44 90 LYS A O 1
ATOM 712 N N . GLU A 1 91 ? -22.662 7.647 -7.845 1.00 56.06 91 GLU A N 1
ATOM 713 C CA . GLU A 1 91 ? -21.348 8.262 -7.718 1.00 56.06 91 GLU A CA 1
ATOM 714 C C . GLU A 1 91 ? -20.344 7.173 -8.086 1.00 56.06 91 GLU A C 1
ATOM 716 O O . GLU A 1 91 ? -20.184 6.161 -7.392 1.00 56.06 91 GLU A O 1
ATOM 721 N N . GLN A 1 92 ? -19.691 7.342 -9.235 1.00 47.12 92 GLN A N 1
ATOM 722 C CA . GLN A 1 92 ? -18.356 6.811 -9.328 1.00 47.12 92 GLN A CA 1
ATOM 723 C C . GLN A 1 92 ? -17.643 7.565 -8.223 1.00 47.12 92 GLN A C 1
ATOM 725 O O . GLN A 1 92 ? -17.419 8.767 -8.345 1.00 47.12 92 GLN A O 1
ATOM 730 N N . ALA A 1 93 ? -17.367 6.882 -7.107 1.00 37.25 93 ALA A N 1
ATOM 731 C CA . ALA A 1 93 ? -16.288 7.318 -6.249 1.00 37.25 93 ALA A CA 1
ATOM 732 C C . ALA A 1 93 ? -15.189 7.724 -7.223 1.00 37.25 93 ALA A C 1
ATOM 734 O O . ALA A 1 93 ? -14.825 6.903 -8.078 1.00 37.25 93 ALA A O 1
ATOM 735 N N . TYR A 1 94 ? -14.756 8.983 -7.161 1.00 39.09 94 TYR A N 1
ATOM 736 C CA . TYR A 1 94 ? -13.492 9.406 -7.732 1.00 39.09 94 TYR A CA 1
ATOM 737 C C . TYR A 1 94 ? -12.438 8.549 -7.031 1.00 39.09 94 TYR A C 1
ATOM 739 O O . TYR A 1 94 ? -11.732 8.965 -6.119 1.00 39.09 94 TYR A O 1
ATOM 747 N N . ARG A 1 95 ? -12.361 7.276 -7.419 1.00 37.66 95 ARG A N 1
ATOM 748 C CA . ARG A 1 95 ? -11.154 6.519 -7.311 1.00 37.66 95 ARG A CA 1
ATOM 749 C C . ARG A 1 95 ? -10.208 7.379 -8.122 1.00 37.66 95 ARG A C 1
ATOM 751 O O . ARG A 1 95 ? -10.424 7.595 -9.313 1.00 37.66 95 ARG A O 1
ATOM 758 N N . LEU A 1 96 ? -9.130 7.802 -7.493 1.00 40.19 96 LEU A N 1
ATOM 759 C CA . LEU A 1 96 ? -7.938 8.302 -8.167 1.00 40.19 96 LEU A CA 1
ATOM 760 C C . LEU A 1 96 ? -7.417 7.340 -9.273 1.00 40.19 96 LEU A C 1
ATOM 762 O O . LEU A 1 96 ? -6.419 7.631 -9.915 1.00 40.19 96 LEU A O 1
ATOM 766 N N . THR A 1 97 ? -8.100 6.219 -9.548 1.00 40.94 97 THR A N 1
ATOM 767 C CA . THR A 1 97 ? -7.925 5.348 -10.713 1.00 40.94 97 THR A CA 1
ATOM 768 C C . THR A 1 97 ? -8.483 5.913 -12.026 1.00 40.94 97 THR A C 1
ATOM 770 O O . THR A 1 97 ? -8.272 5.279 -13.051 1.00 40.94 97 THR A O 1
ATOM 773 N N . SER A 1 98 ? -9.219 7.034 -12.049 1.00 41.97 98 SER A N 1
ATOM 774 C CA . SER A 1 98 ? -9.750 7.611 -13.303 1.00 41.97 98 SER A CA 1
ATOM 775 C C . SER A 1 98 ? -8.872 8.700 -13.919 1.00 41.97 98 SER A C 1
ATOM 777 O O . SER A 1 98 ? -9.330 9.412 -14.810 1.00 41.97 98 SER A O 1
ATOM 779 N N . SER A 1 99 ? -7.611 8.828 -13.500 1.00 42.53 99 SER A N 1
ATOM 780 C CA . SER A 1 99 ? -6.633 9.299 -14.471 1.00 42.53 99 SER A CA 1
ATOM 781 C C . SER A 1 99 ? -6.258 8.092 -15.330 1.00 42.53 99 SER A C 1
ATOM 783 O O . SER A 1 99 ? -5.613 7.180 -14.813 1.00 42.53 99 SER A O 1
ATOM 785 N N . PRO A 1 100 ? -6.584 8.064 -16.633 1.00 46.75 100 PRO A N 1
ATOM 786 C CA . PRO A 1 100 ? -5.965 7.134 -17.567 1.00 46.75 100 PRO A CA 1
ATOM 787 C C . PRO A 1 100 ? -4.488 7.496 -17.804 1.00 46.75 100 PRO A C 1
ATOM 789 O O . PRO A 1 100 ? -3.932 7.140 -18.838 1.00 46.75 100 PRO A O 1
ATOM 792 N N . ALA A 1 101 ? -3.828 8.211 -16.881 1.00 50.59 101 ALA A N 1
ATOM 793 C CA . ALA A 1 101 ? -2.383 8.357 -16.860 1.00 50.59 101 ALA A CA 1
ATOM 794 C C . ALA A 1 101 ? -1.759 7.015 -16.456 1.00 50.59 101 ALA A C 1
ATOM 796 O O . ALA A 1 101 ? -1.154 6.867 -15.396 1.00 50.59 101 ALA A O 1
ATOM 797 N N . SER A 1 102 ? -1.942 6.012 -17.312 1.00 58.88 102 SER A N 1
ATOM 798 C CA . SER A 1 102 ? -0.990 4.926 -17.411 1.00 58.88 102 SER A CA 1
ATOM 799 C C . SER A 1 102 ? 0.327 5.566 -17.824 1.00 58.88 102 SER A C 1
ATOM 801 O O . SER A 1 102 ? 0.413 6.236 -18.855 1.00 58.88 102 SER A O 1
ATOM 803 N N . LEU A 1 103 ? 1.332 5.427 -16.973 1.00 77.44 103 LEU A N 1
ATOM 804 C CA . LEU A 1 103 ? 2.688 5.779 -17.353 1.00 77.44 103 LEU A CA 1
ATOM 805 C C . LEU A 1 103 ? 3.250 4.613 -18.157 1.00 77.44 103 LEU A C 1
ATOM 807 O O . LEU A 1 103 ? 2.939 3.456 -17.881 1.00 77.44 103 LEU A O 1
ATOM 811 N N . TYR A 1 104 ? 4.084 4.906 -19.146 1.00 82.88 104 TYR A N 1
ATOM 812 C CA . TYR A 1 104 ? 4.895 3.863 -19.756 1.00 82.88 104 TYR A CA 1
ATOM 813 C C . TYR A 1 104 ? 6.064 3.547 -18.829 1.00 82.88 104 TYR A C 1
ATOM 815 O O . TYR A 1 104 ? 6.696 4.456 -18.285 1.00 82.88 104 TYR A O 1
ATOM 823 N N . ARG A 1 105 ? 6.344 2.261 -18.649 1.00 84.69 105 ARG A N 1
ATOM 824 C CA . ARG A 1 105 ? 7.512 1.776 -17.918 1.00 84.69 105 ARG A CA 1
ATOM 825 C C . ARG A 1 105 ? 8.307 0.843 -18.820 1.00 84.69 105 ARG A C 1
ATOM 827 O O . ARG A 1 105 ? 7.729 0.022 -19.527 1.00 84.69 105 ARG A O 1
ATOM 834 N N . GLU A 1 106 ? 9.628 0.978 -18.787 1.00 87.56 106 GLU A N 1
ATOM 835 C CA . GLU A 1 106 ? 10.522 -0.022 -19.364 1.00 87.56 106 GLU A CA 1
ATOM 836 C C . GLU A 1 106 ? 10.589 -1.236 -18.434 1.00 87.56 106 GLU A C 1
ATOM 838 O O . GLU A 1 106 ? 10.841 -1.102 -17.235 1.00 87.56 106 GLU A O 1
ATOM 843 N N . GLU A 1 107 ? 10.360 -2.417 -18.990 1.00 90.75 107 GLU A N 1
ATOM 844 C CA . GLU A 1 107 ? 10.376 -3.687 -18.275 1.00 90.75 107 GLU A CA 1
ATOM 845 C C . GLU A 1 107 ? 11.293 -4.679 -18.984 1.00 90.75 107 GLU A C 1
ATOM 847 O O . GLU A 1 107 ? 11.473 -4.634 -20.202 1.00 90.75 107 GLU A O 1
ATOM 852 N N . TRP A 1 108 ? 11.854 -5.606 -18.215 1.00 92.94 108 TRP A N 1
ATOM 853 C CA . TRP A 1 108 ? 12.687 -6.685 -18.729 1.00 92.94 108 TRP A CA 1
ATOM 854 C C . TRP A 1 108 ? 11.969 -8.012 -18.532 1.00 92.94 108 TRP A C 1
ATOM 856 O O . TRP A 1 108 ? 11.783 -8.463 -17.403 1.00 92.94 108 TRP A O 1
ATOM 866 N N . ALA A 1 109 ? 11.582 -8.641 -19.637 1.00 93.06 109 ALA A N 1
ATOM 867 C CA . ALA A 1 109 ? 10.982 -9.968 -19.626 1.00 93.06 109 ALA A CA 1
ATOM 868 C C . ALA A 1 109 ? 12.064 -11.025 -19.856 1.00 93.06 109 ALA A C 1
ATOM 870 O O . ALA A 1 109 ? 12.889 -10.873 -20.758 1.00 93.06 109 ALA A O 1
ATOM 871 N N . GLU A 1 110 ? 12.065 -12.093 -19.058 1.00 94.25 110 GLU A N 1
ATOM 872 C CA . GLU A 1 110 ? 12.921 -13.253 -19.315 1.00 94.25 110 GLU A CA 1
ATOM 873 C C . GLU A 1 110 ? 12.520 -13.898 -20.647 1.00 94.25 110 GLU A C 1
ATOM 875 O O . GLU A 1 110 ? 11.337 -14.051 -20.957 1.00 94.25 110 GLU A O 1
ATOM 880 N N . THR A 1 111 ? 13.513 -14.241 -21.462 1.00 91.56 111 THR A N 1
ATOM 881 C CA . THR A 1 111 ? 13.311 -14.824 -22.790 1.00 91.56 111 THR A CA 1
ATOM 882 C C . THR A 1 111 ? 14.330 -15.919 -23.045 1.00 91.56 111 THR A C 1
ATOM 884 O O . THR A 1 111 ? 15.487 -15.820 -22.636 1.00 91.56 111 THR A O 1
ATOM 887 N N . GLU A 1 112 ? 13.930 -16.944 -23.786 1.00 86.50 112 GLU A N 1
ATOM 888 C CA . GLU A 1 112 ? 14.879 -17.932 -24.284 1.00 86.50 112 GLU A CA 1
ATOM 889 C C . GLU A 1 112 ? 15.706 -17.359 -25.445 1.00 86.50 112 GLU A C 1
ATOM 891 O O . GLU A 1 112 ? 15.283 -16.452 -26.170 1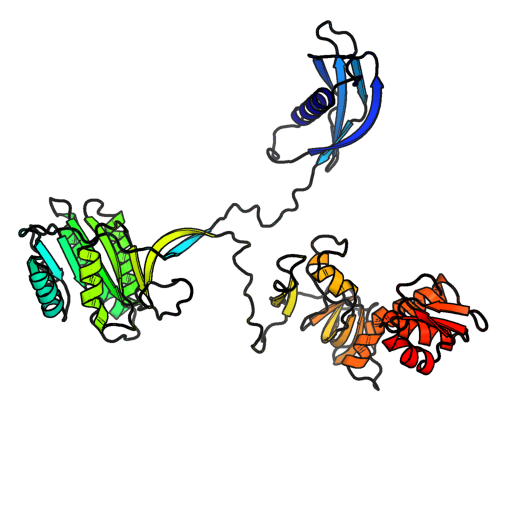.00 86.50 112 GLU A O 1
ATOM 896 N N . GLY A 1 113 ? 16.921 -17.882 -25.612 1.00 75.50 113 GLY A N 1
ATOM 897 C CA . GLY A 1 113 ? 17.723 -17.608 -26.800 1.00 75.50 113 GLY A CA 1
ATOM 898 C C . GLY A 1 113 ? 17.106 -18.255 -28.042 1.00 75.50 113 GLY A C 1
ATOM 899 O O . GLY A 1 113 ? 16.462 -19.299 -27.956 1.00 75.50 113 GLY A O 1
ATOM 900 N N . GLY A 1 114 ? 17.335 -17.643 -29.202 1.00 75.81 114 GLY A N 1
ATOM 901 C CA . GLY A 1 114 ? 16.957 -18.219 -30.488 1.00 75.81 114 GLY A CA 1
ATOM 902 C C . GLY A 1 114 ? 17.772 -19.464 -30.838 1.00 75.81 114 GLY A C 1
ATOM 903 O O . GLY A 1 114 ? 18.765 -19.804 -30.183 1.00 75.81 114 GLY A O 1
ATOM 904 N N . SER A 1 115 ? 17.369 -20.139 -31.910 1.00 80.81 115 SER A N 1
ATOM 905 C CA . SER A 1 115 ? 18.148 -21.238 -32.462 1.00 80.81 115 SER A CA 1
ATOM 906 C C . SER A 1 115 ? 19.449 -20.711 -33.078 1.00 80.81 115 SER A C 1
ATOM 908 O O . SER A 1 115 ? 19.537 -19.582 -33.568 1.00 80.81 115 SER A O 1
ATOM 910 N N . THR A 1 116 ? 20.509 -21.520 -33.022 1.00 80.75 116 THR A N 1
ATOM 911 C CA . THR A 1 116 ? 21.784 -21.149 -33.645 1.00 80.75 116 THR A CA 1
ATOM 912 C C . THR A 1 116 ? 21.649 -21.242 -35.160 1.00 80.75 116 THR A C 1
ATOM 914 O O . THR A 1 116 ? 21.443 -22.325 -35.711 1.00 80.75 116 THR A O 1
ATOM 917 N N . ARG A 1 117 ? 21.801 -20.112 -35.848 1.00 82.12 117 ARG A N 1
ATOM 918 C CA . ARG A 1 117 ? 21.736 -20.047 -37.308 1.00 82.12 117 ARG A CA 1
ATOM 919 C C . ARG A 1 117 ? 22.994 -20.624 -37.952 1.00 82.12 117 ARG A C 1
ATOM 921 O O . ARG A 1 117 ? 24.107 -20.474 -37.447 1.00 82.12 117 ARG A O 1
ATOM 928 N N . ILE A 1 118 ? 22.825 -21.227 -39.127 1.00 71.19 118 ILE A N 1
ATOM 929 C CA . ILE A 1 118 ? 23.950 -21.653 -39.963 1.00 71.19 118 ILE A CA 1
ATOM 930 C C . ILE A 1 118 ? 24.501 -20.419 -40.680 1.00 71.19 118 ILE A C 1
ATOM 932 O O . ILE A 1 118 ? 23.823 -19.805 -41.504 1.00 71.19 118 ILE A O 1
ATOM 936 N N . VAL A 1 119 ? 25.736 -20.051 -40.356 1.00 69.94 119 VAL A N 1
ATOM 937 C CA . VAL A 1 119 ? 26.450 -18.943 -40.996 1.00 69.94 119 VAL A CA 1
ATOM 938 C C . VAL A 1 119 ? 27.082 -19.433 -42.298 1.00 69.94 119 VAL A C 1
ATOM 940 O O . VAL A 1 119 ? 27.714 -20.488 -42.331 1.00 69.94 119 VAL A O 1
ATOM 943 N N . GLY A 1 120 ? 26.913 -18.675 -43.382 1.00 60.16 120 GLY A N 1
ATOM 944 C CA . GLY A 1 120 ? 27.642 -18.916 -44.628 1.00 60.16 120 GLY A CA 1
ATOM 945 C C . GLY A 1 120 ? 29.035 -18.283 -44.587 1.00 60.16 120 GLY A C 1
ATOM 946 O O . GLY A 1 120 ? 29.193 -17.209 -44.012 1.00 60.16 120 GLY A O 1
ATOM 947 N N . ASP A 1 121 ? 30.014 -18.880 -45.276 1.00 57.56 121 ASP A N 1
ATOM 948 C CA . ASP A 1 121 ? 31.443 -18.482 -45.308 1.00 57.56 121 ASP A CA 1
ATOM 949 C C . ASP A 1 121 ? 31.737 -17.030 -45.784 1.00 57.56 121 ASP A C 1
ATOM 951 O O . ASP A 1 121 ? 32.889 -16.653 -45.999 1.00 57.56 121 ASP A O 1
ATOM 955 N N . ARG A 1 122 ? 30.714 -16.192 -46.001 1.00 60.50 122 ARG A N 1
ATOM 956 C CA . ARG A 1 122 ? 30.814 -14.823 -46.534 1.00 60.50 122 ARG A CA 1
ATOM 957 C C . ARG A 1 122 ? 30.282 -13.734 -45.602 1.00 60.50 122 ARG A C 1
ATOM 959 O O . ARG A 1 122 ? 30.241 -12.576 -46.011 1.00 60.50 122 ARG A O 1
ATOM 966 N N . GLU A 1 123 ? 29.861 -14.059 -44.383 1.00 78.56 123 GLU A N 1
ATOM 967 C CA . GLU A 1 123 ? 29.359 -13.040 -43.462 1.00 78.56 123 GLU A CA 1
ATOM 968 C C . GLU A 1 123 ? 30.509 -12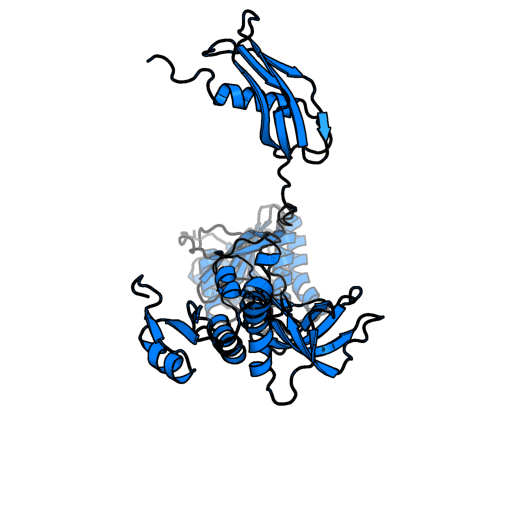.256 -42.811 1.00 78.56 123 GLU A C 1
ATOM 970 O O . GLU A 1 123 ? 31.222 -12.766 -41.945 1.00 78.56 123 GLU A O 1
ATOM 975 N N . ALA A 1 124 ? 30.695 -11.013 -43.264 1.00 84.00 124 ALA A N 1
ATOM 976 C CA . ALA A 1 124 ? 31.688 -10.088 -42.733 1.00 84.00 124 ALA A CA 1
ATOM 977 C C . ALA A 1 124 ? 31.064 -9.116 -41.725 1.00 84.00 124 ALA A C 1
ATOM 979 O O . ALA A 1 124 ? 29.989 -8.563 -41.972 1.00 84.00 124 ALA A O 1
ATOM 980 N N . TRP A 1 125 ? 31.774 -8.920 -40.618 1.00 87.19 125 TRP A N 1
ATOM 981 C CA . TRP A 1 125 ? 31.462 -8.008 -39.530 1.00 87.19 125 TRP A CA 1
ATOM 982 C C . TRP A 1 125 ? 32.651 -7.086 -39.288 1.00 87.19 125 TRP A C 1
ATOM 984 O O . TRP A 1 125 ? 33.792 -7.540 -39.174 1.00 87.19 125 TRP A O 1
ATOM 994 N N . VAL A 1 126 ? 32.373 -5.795 -39.194 1.00 86.44 126 VAL A N 1
ATOM 995 C CA . VAL A 1 126 ? 33.338 -4.799 -38.741 1.00 86.44 126 VAL A CA 1
ATOM 996 C C . VAL A 1 126 ? 33.249 -4.712 -37.221 1.00 86.44 126 VAL A C 1
ATOM 998 O O . VAL A 1 126 ? 32.151 -4.583 -36.687 1.00 86.44 126 VAL A O 1
ATOM 1001 N N . VAL A 1 127 ? 34.376 -4.834 -36.526 1.00 86.19 127 VAL A N 1
ATOM 1002 C CA . VAL A 1 127 ? 34.451 -4.786 -35.059 1.00 86.19 127 VAL A CA 1
ATOM 1003 C C . VAL A 1 127 ? 35.189 -3.513 -34.664 1.00 86.19 127 VAL A C 1
ATOM 1005 O O . VAL A 1 127 ? 36.326 -3.319 -35.089 1.00 86.19 127 VAL A O 1
ATOM 1008 N N . CYS A 1 128 ? 34.543 -2.667 -33.866 1.00 81.31 128 CYS A N 1
ATOM 1009 C CA . CYS A 1 128 ? 35.095 -1.407 -33.383 1.00 81.31 128 CYS A CA 1
ATOM 1010 C C . CYS A 1 128 ? 35.169 -1.399 -31.845 1.00 81.31 128 CYS A C 1
ATOM 1012 O O . CYS A 1 128 ? 34.155 -1.635 -31.180 1.00 81.31 128 CYS A O 1
ATOM 1014 N N . GLY A 1 129 ? 36.335 -1.078 -31.274 1.00 67.81 129 GLY A N 1
ATOM 1015 C CA . GLY A 1 129 ? 36.544 -0.996 -29.822 1.00 67.81 129 GLY A CA 1
ATOM 1016 C C . GLY A 1 129 ? 38.013 -0.764 -29.440 1.00 67.81 129 GLY A C 1
ATOM 1017 O O . GLY A 1 129 ? 38.904 -0.827 -30.278 1.00 67.81 129 GLY A O 1
ATOM 1018 N N . SER A 1 130 ? 38.297 -0.421 -28.178 1.00 57.47 130 SER A N 1
ATOM 1019 C CA . SER A 1 130 ? 39.613 0.124 -27.784 1.00 57.47 130 SER A CA 1
ATOM 1020 C C . SER A 1 130 ? 40.602 -0.871 -27.151 1.00 57.47 130 SER A C 1
ATOM 1022 O O . SER A 1 130 ? 41.736 -0.477 -26.882 1.00 57.47 130 SER A O 1
ATOM 1024 N N . SER A 1 131 ? 40.268 -2.157 -26.942 1.00 52.00 131 SER A N 1
ATOM 1025 C CA . SER A 1 131 ? 41.277 -3.140 -26.461 1.00 52.00 131 SER A CA 1
ATOM 1026 C C . SER A 1 131 ? 40.962 -4.645 -26.592 1.00 52.00 131 SER A C 1
ATOM 1028 O O . SER A 1 131 ? 41.894 -5.448 -26.521 1.00 52.00 131 SER A O 1
ATOM 1030 N N . THR A 1 132 ? 39.713 -5.079 -26.820 1.00 53.50 132 THR A N 1
ATOM 1031 C CA . THR A 1 132 ? 39.352 -6.518 -26.951 1.00 53.50 132 THR A CA 1
ATOM 1032 C C . THR A 1 132 ? 39.073 -6.990 -28.377 1.00 53.50 132 THR A C 1
ATOM 1034 O O . THR A 1 132 ? 38.746 -8.166 -28.576 1.00 53.50 132 THR A O 1
ATOM 1037 N N . ASP A 1 133 ? 39.248 -6.119 -29.372 1.00 61.88 133 ASP A N 1
ATOM 1038 C CA . ASP A 1 133 ? 38.995 -6.406 -30.788 1.00 61.88 133 ASP A CA 1
ATOM 1039 C C . ASP A 1 133 ? 39.684 -7.693 -31.245 1.00 61.88 133 ASP A C 1
ATOM 1041 O O . ASP A 1 133 ? 39.098 -8.477 -31.984 1.00 61.88 133 ASP A O 1
ATOM 1045 N N . GLY A 1 134 ? 40.889 -7.978 -30.739 1.00 73.19 134 GLY A N 1
ATOM 1046 C CA . GLY A 1 134 ? 41.630 -9.193 -31.078 1.00 73.19 134 GLY A CA 1
ATOM 1047 C C . GLY A 1 134 ? 40.977 -10.487 -30.580 1.00 73.19 134 GLY A C 1
ATOM 1048 O O . GLY A 1 134 ? 40.883 -11.454 -31.336 1.00 73.19 134 GLY A O 1
ATOM 1049 N N . ALA A 1 135 ? 40.499 -10.522 -29.332 1.00 83.69 135 ALA A N 1
ATOM 1050 C CA . ALA A 1 135 ? 39.939 -11.735 -28.731 1.00 83.69 135 ALA A CA 1
ATOM 1051 C C . ALA A 1 135 ? 38.542 -12.050 -29.282 1.00 83.69 135 ALA A C 1
ATOM 1053 O O . ALA A 1 135 ? 38.262 -13.198 -29.634 1.00 83.69 135 ALA A O 1
ATOM 1054 N N . LEU A 1 136 ? 37.692 -11.026 -29.422 1.00 85.75 136 LEU A N 1
ATOM 1055 C CA . LEU A 1 136 ? 36.385 -11.187 -30.054 1.00 85.75 136 LEU A CA 1
ATOM 1056 C C . LEU A 1 136 ? 36.542 -11.557 -31.534 1.00 85.75 136 LEU A C 1
ATOM 1058 O O . LEU A 1 136 ? 35.930 -12.528 -31.973 1.00 85.75 136 LEU A O 1
ATOM 1062 N N . SER A 1 137 ? 37.418 -10.877 -32.285 1.00 86.12 137 SER A N 1
ATOM 1063 C CA . SER A 1 137 ? 37.673 -11.211 -33.696 1.00 86.12 137 SER A CA 1
ATOM 1064 C C . SER A 1 137 ? 38.208 -12.632 -33.872 1.00 86.12 137 SER A C 1
ATOM 1066 O O . SER A 1 137 ? 37.800 -13.332 -34.802 1.00 86.12 137 SER A O 1
ATOM 1068 N N . ALA A 1 138 ? 39.085 -13.100 -32.976 1.00 87.44 138 ALA A N 1
ATOM 1069 C CA . ALA A 1 138 ? 39.575 -14.477 -32.991 1.00 87.44 138 ALA A CA 1
ATOM 1070 C C . ALA A 1 138 ? 38.445 -15.485 -32.734 1.00 87.44 138 ALA A C 1
ATOM 1072 O O . ALA A 1 138 ? 38.331 -16.483 -33.449 1.00 87.44 138 ALA A O 1
ATOM 1073 N N . ALA A 1 139 ? 37.575 -15.209 -31.761 1.00 89.25 139 ALA A N 1
ATOM 1074 C CA . ALA A 1 139 ? 36.443 -16.069 -31.438 1.00 89.25 139 ALA A CA 1
ATOM 1075 C C . ALA A 1 139 ? 35.389 -16.083 -32.568 1.00 89.25 139 ALA A C 1
ATOM 1077 O O . ALA A 1 139 ? 34.874 -17.143 -32.924 1.00 89.25 139 ALA A O 1
ATOM 1078 N N . MET A 1 140 ? 35.139 -14.935 -33.206 1.00 88.44 140 MET A N 1
ATOM 1079 C CA . MET A 1 140 ? 34.316 -14.822 -34.417 1.00 88.44 140 MET A CA 1
ATOM 1080 C C . MET A 1 140 ? 34.907 -15.632 -35.574 1.00 88.44 140 MET A C 1
ATOM 1082 O O . MET A 1 140 ? 34.192 -16.404 -36.210 1.00 88.44 140 MET A O 1
ATOM 1086 N N . THR A 1 141 ? 36.220 -15.538 -35.794 1.00 87.50 141 THR A N 1
ATOM 1087 C CA . THR A 1 141 ? 36.922 -16.308 -36.834 1.00 87.50 141 THR A CA 1
ATOM 1088 C C . THR A 1 141 ? 36.806 -17.814 -36.586 1.00 87.50 141 THR A C 1
ATOM 1090 O O . THR A 1 141 ? 36.522 -18.572 -37.513 1.00 87.50 141 THR A O 1
ATOM 1093 N N . ALA A 1 142 ? 36.948 -18.258 -35.332 1.00 88.31 142 ALA A N 1
ATOM 1094 C CA . ALA A 1 142 ? 36.734 -19.655 -34.947 1.00 88.31 142 ALA A CA 1
ATOM 1095 C C . ALA A 1 142 ? 35.286 -20.120 -35.203 1.00 88.31 142 ALA A C 1
ATOM 1097 O O . ALA A 1 142 ? 35.062 -21.270 -35.580 1.00 88.31 142 ALA A O 1
ATOM 1098 N N . ALA A 1 143 ? 34.316 -19.211 -35.077 1.00 86.44 143 ALA A N 1
ATOM 1099 C CA . ALA A 1 143 ? 32.911 -19.422 -35.422 1.00 86.44 143 ALA A CA 1
ATOM 1100 C C . ALA A 1 143 ? 32.592 -19.217 -36.922 1.00 86.44 143 ALA A C 1
ATOM 1102 O O . ALA A 1 143 ? 31.421 -19.200 -37.297 1.00 86.44 143 ALA A O 1
ATOM 1103 N N . ARG A 1 144 ? 33.612 -19.094 -37.789 1.00 86.56 144 ARG A N 1
ATOM 1104 C CA . ARG A 1 144 ? 33.499 -18.866 -39.246 1.00 86.56 144 ARG A CA 1
ATOM 1105 C C . ARG A 1 144 ? 32.859 -17.529 -39.649 1.00 86.56 144 ARG A C 1
ATOM 1107 O O . ARG A 1 144 ? 32.375 -17.389 -40.769 1.00 86.56 144 ARG A O 1
ATOM 1114 N N . LEU A 1 145 ? 32.895 -16.531 -38.769 1.00 86.88 145 LEU A N 1
ATOM 1115 C CA . LEU A 1 145 ? 32.550 -15.143 -39.078 1.00 86.88 145 LEU A CA 1
ATOM 1116 C C . LEU A 1 145 ? 33.819 -14.381 -39.465 1.00 86.88 145 LEU A C 1
ATOM 1118 O O . LEU A 1 145 ? 34.835 -14.458 -38.772 1.00 86.88 145 LEU A O 1
ATOM 1122 N N . ARG A 1 146 ? 33.775 -13.608 -40.553 1.00 86.25 146 ARG A N 1
ATOM 1123 C CA . ARG A 1 146 ? 34.906 -12.755 -40.931 1.00 86.25 146 ARG A CA 1
ATOM 1124 C C . ARG A 1 146 ? 34.848 -11.466 -40.116 1.00 86.25 146 ARG A C 1
ATOM 1126 O O . ARG A 1 146 ? 33.973 -10.645 -40.357 1.00 86.25 146 ARG A O 1
ATOM 1133 N N . ALA A 1 147 ? 35.787 -11.277 -39.195 1.00 86.56 147 ALA A N 1
ATOM 1134 C CA . ALA A 1 147 ? 35.916 -10.050 -38.414 1.00 86.56 147 ALA A CA 1
ATOM 1135 C C . ALA A 1 147 ? 36.985 -9.122 -39.016 1.00 86.56 147 ALA A C 1
ATOM 1137 O O . ALA A 1 147 ? 38.083 -9.569 -39.354 1.00 86.56 147 ALA A O 1
ATOM 1138 N N . VAL A 1 148 ? 36.663 -7.837 -39.164 1.00 85.94 148 VAL A N 1
ATOM 1139 C CA . VAL A 1 148 ? 37.591 -6.782 -39.594 1.00 85.94 148 VAL A CA 1
ATOM 1140 C C . VAL A 1 148 ? 37.634 -5.727 -38.497 1.00 85.94 148 VAL A C 1
ATOM 1142 O O . VAL A 1 148 ? 36.645 -5.035 -38.284 1.00 85.94 148 VAL A O 1
ATOM 1145 N N . ALA A 1 149 ? 38.756 -5.629 -37.789 1.00 83.19 149 ALA A N 1
ATOM 1146 C CA . ALA A 1 149 ? 38.932 -4.624 -36.746 1.00 83.19 149 ALA A CA 1
ATOM 1147 C C . ALA A 1 149 ? 39.207 -3.243 -37.363 1.00 83.19 149 ALA A C 1
ATOM 1149 O O . ALA A 1 149 ? 40.040 -3.134 -38.270 1.00 83.19 149 ALA A O 1
ATOM 1150 N N . CYS A 1 150 ? 38.544 -2.199 -36.869 1.00 80.81 150 CYS A N 1
ATOM 1151 C CA . CYS A 1 150 ? 38.839 -0.807 -37.216 1.00 80.81 150 CYS A CA 1
ATOM 1152 C C . CYS A 1 150 ? 38.453 0.150 -36.077 1.00 80.81 150 CYS A C 1
ATOM 1154 O O . CYS A 1 150 ? 37.711 -0.208 -35.166 1.00 80.81 150 CYS A O 1
ATOM 1156 N N . GLY A 1 151 ? 38.933 1.394 -36.134 1.00 79.75 151 GLY A N 1
ATOM 1157 C CA . GLY A 1 151 ? 38.447 2.445 -35.241 1.00 79.75 151 GLY A CA 1
ATOM 1158 C C . GLY A 1 151 ? 37.006 2.846 -35.570 1.00 79.75 151 GLY A C 1
ATOM 1159 O O . GLY A 1 151 ? 36.562 2.709 -36.711 1.00 79.75 151 GLY A O 1
ATOM 1160 N N . LEU A 1 152 ? 36.284 3.399 -34.588 1.00 79.56 152 LEU A N 1
ATOM 1161 C CA . LEU A 1 152 ? 34.926 3.935 -34.792 1.00 79.56 152 LEU A CA 1
ATOM 1162 C C . LEU A 1 152 ? 34.868 5.026 -35.876 1.00 79.56 152 LEU A C 1
ATOM 1164 O O . LEU A 1 152 ? 33.864 5.137 -36.575 1.00 79.56 152 LEU A O 1
ATOM 1168 N N . SER A 1 153 ? 35.948 5.791 -36.046 1.00 76.69 153 SER A N 1
ATOM 1169 C CA . SER A 1 153 ? 36.063 6.851 -37.056 1.00 76.69 153 SER A CA 1
ATOM 1170 C C . SER A 1 153 ? 36.541 6.350 -38.433 1.00 76.69 153 SER A C 1
ATOM 1172 O O . SER A 1 153 ? 36.515 7.121 -39.386 1.00 76.69 153 SER A O 1
ATOM 1174 N N . ASP A 1 154 ? 36.935 5.074 -38.553 1.00 79.12 154 ASP A N 1
ATOM 1175 C CA . ASP A 1 154 ? 37.577 4.487 -39.745 1.00 79.12 154 ASP A CA 1
ATOM 1176 C C . ASP A 1 154 ? 36.784 3.299 -40.326 1.00 79.12 154 ASP A C 1
ATOM 1178 O O . ASP A 1 154 ? 37.345 2.392 -40.949 1.00 79.12 154 ASP A O 1
ATOM 1182 N N . VAL A 1 155 ? 35.467 3.266 -40.100 1.00 81.25 155 VAL A N 1
ATOM 1183 C CA . VAL A 1 155 ? 34.606 2.183 -40.597 1.00 81.25 155 VAL A CA 1
ATOM 1184 C C . VAL A 1 155 ? 34.609 2.150 -42.136 1.00 81.25 155 VAL A C 1
ATOM 1186 O O . VAL A 1 155 ? 34.373 3.185 -42.766 1.00 81.25 155 VAL A O 1
ATOM 1189 N N . PRO A 1 156 ? 34.838 0.977 -42.766 1.00 82.75 156 PRO A N 1
ATOM 1190 C CA . PRO A 1 156 ? 34.821 0.845 -44.219 1.00 82.75 156 PRO A CA 1
ATOM 1191 C C . PRO A 1 156 ? 33.490 1.297 -44.848 1.00 82.75 156 PRO A C 1
ATOM 1193 O O . PRO A 1 156 ? 32.425 0.963 -44.328 1.00 82.75 156 PRO A O 1
ATOM 1196 N N . PRO A 1 157 ? 33.517 1.986 -46.003 1.00 78.50 157 PRO A N 1
ATOM 1197 C CA . PRO A 1 157 ? 32.315 2.519 -46.657 1.00 78.50 157 PRO A CA 1
ATOM 1198 C C . PRO A 1 157 ? 31.397 1.445 -47.269 1.00 78.50 157 PRO A C 1
ATOM 1200 O O . PRO A 1 157 ? 30.338 1.767 -47.802 1.00 78.50 157 PRO A O 1
ATOM 1203 N N . ASP A 1 158 ? 31.817 0.181 -47.267 1.00 82.06 158 ASP A N 1
ATOM 1204 C CA . ASP A 1 158 ? 31.049 -0.984 -47.706 1.00 82.06 158 ASP A CA 1
ATOM 1205 C C . ASP A 1 158 ? 30.573 -1.864 -46.533 1.00 82.06 158 ASP A C 1
ATOM 1207 O O . ASP A 1 158 ? 30.077 -2.973 -46.750 1.00 82.06 158 ASP A O 1
ATOM 1211 N N . ALA A 1 159 ? 30.698 -1.387 -45.288 1.00 85.94 159 ALA A N 1
ATOM 1212 C CA . ALA A 1 159 ? 30.314 -2.127 -44.093 1.00 85.94 159 ALA A CA 1
ATOM 1213 C C . ALA A 1 159 ? 28.785 -2.270 -43.964 1.00 85.94 159 ALA A C 1
ATOM 1215 O O . ALA A 1 159 ? 28.062 -1.321 -43.684 1.00 85.94 159 ALA A O 1
ATOM 1216 N N . GLU A 1 160 ? 28.279 -3.497 -44.102 1.00 88.94 160 GLU A N 1
ATOM 1217 C CA . GLU A 1 160 ? 26.848 -3.801 -43.916 1.00 88.94 160 GLU A CA 1
ATOM 1218 C C . GLU A 1 160 ? 26.516 -4.276 -42.487 1.00 88.94 160 GLU A C 1
ATOM 1220 O O . GLU A 1 160 ? 25.347 -4.323 -42.099 1.00 88.94 160 GLU A O 1
ATOM 1225 N N . ARG A 1 161 ? 27.528 -4.662 -41.697 1.00 91.56 161 ARG A N 1
ATOM 1226 C CA . ARG A 1 161 ? 27.378 -5.161 -40.321 1.00 91.56 161 ARG A CA 1
ATOM 1227 C C . ARG A 1 161 ? 28.521 -4.662 -39.444 1.00 91.56 161 ARG A C 1
ATOM 1229 O O . ARG A 1 161 ? 29.684 -4.905 -39.762 1.00 91.56 161 ARG A O 1
ATOM 1236 N N . ILE A 1 162 ? 28.183 -4.002 -38.346 1.00 91.69 162 ILE A N 1
ATOM 1237 C CA . ILE A 1 162 ? 29.115 -3.333 -37.440 1.00 91.69 162 ILE A CA 1
ATOM 1238 C C . ILE A 1 162 ? 28.803 -3.770 -36.008 1.00 91.69 162 ILE A C 1
ATOM 1240 O O . ILE A 1 162 ? 27.637 -3.828 -35.617 1.00 91.69 162 ILE A O 1
ATOM 1244 N N . ILE A 1 163 ? 29.841 -4.065 -35.232 1.00 91.25 163 ILE A N 1
ATOM 1245 C CA . ILE A 1 163 ? 29.774 -4.313 -33.791 1.00 91.25 163 ILE A CA 1
ATOM 1246 C C . ILE A 1 163 ? 30.625 -3.257 -33.100 1.00 91.25 163 ILE A C 1
ATOM 1248 O O . ILE A 1 163 ? 31.803 -3.122 -33.416 1.00 91.25 163 ILE A O 1
ATOM 1252 N N . VAL A 1 164 ? 30.046 -2.552 -32.134 1.00 89.81 164 VAL A N 1
ATOM 1253 C CA . VAL A 1 164 ? 30.753 -1.613 -31.260 1.00 89.81 164 VAL A CA 1
ATOM 1254 C C . VAL A 1 164 ? 30.797 -2.210 -29.858 1.00 89.81 164 VAL A C 1
ATOM 1256 O O . VAL A 1 164 ? 29.746 -2.452 -29.270 1.00 89.81 164 VAL A O 1
ATOM 1259 N N . CYS A 1 165 ? 31.992 -2.463 -29.323 1.00 86.69 165 CYS A N 1
ATOM 1260 C CA . CYS A 1 165 ? 32.167 -3.018 -27.978 1.00 86.69 165 CYS A CA 1
ATOM 1261 C C . CYS A 1 165 ? 32.586 -1.912 -27.002 1.00 86.69 165 CYS A C 1
ATOM 1263 O O . CYS A 1 165 ? 33.704 -1.409 -27.086 1.00 86.69 165 CYS A O 1
ATOM 1265 N N . ALA A 1 166 ? 31.698 -1.554 -26.074 1.00 80.31 166 ALA A N 1
ATOM 1266 C CA . ALA A 1 166 ? 31.916 -0.501 -25.079 1.00 80.31 166 ALA A CA 1
ATOM 1267 C C . ALA A 1 166 ? 32.313 -1.032 -23.690 1.00 80.31 166 ALA A C 1
ATOM 1269 O O . ALA A 1 166 ? 32.743 -0.263 -22.838 1.00 80.31 166 ALA A O 1
ATOM 1270 N N . TRP A 1 167 ? 32.214 -2.346 -23.459 1.00 70.19 167 TRP A N 1
ATOM 1271 C CA . TRP A 1 167 ? 32.423 -2.969 -22.144 1.00 70.19 167 TRP A CA 1
ATOM 1272 C C . TRP A 1 167 ? 33.893 -3.012 -21.672 1.00 70.19 167 TRP A C 1
ATOM 1274 O O . TRP A 1 167 ? 34.214 -3.625 -20.653 1.00 70.19 167 TRP A O 1
ATOM 1284 N N . THR A 1 168 ? 34.822 -2.429 -22.429 1.00 61.59 168 THR A N 1
ATOM 1285 C CA . THR A 1 168 ? 36.263 -2.570 -22.205 1.00 61.59 168 THR A CA 1
ATOM 1286 C C . THR A 1 168 ? 36.804 -1.455 -21.316 1.00 61.59 168 THR A C 1
ATOM 1288 O O . THR A 1 168 ? 37.426 -0.512 -21.804 1.00 61.59 168 THR A O 1
ATOM 1291 N N . GLY A 1 169 ? 36.588 -1.563 -20.007 1.00 57.00 169 GLY A N 1
ATOM 1292 C CA . GLY A 1 169 ? 37.170 -0.650 -19.023 1.00 57.00 169 GLY A CA 1
ATOM 1293 C C . GLY A 1 169 ? 36.891 -1.079 -17.586 1.00 57.00 169 GLY A C 1
ATOM 1294 O O . GLY A 1 169 ? 35.891 -1.739 -17.313 1.00 57.00 169 GLY A O 1
ATOM 1295 N N . GLU A 1 170 ? 37.781 -0.719 -16.657 1.00 61.62 170 GLU A N 1
ATOM 1296 C CA . GLU A 1 170 ? 37.414 -0.707 -15.238 1.00 61.62 170 GLU A CA 1
ATOM 1297 C C . GLU A 1 170 ? 36.349 0.368 -15.026 1.00 61.62 170 GLU A C 1
ATOM 1299 O O . GLU A 1 170 ? 36.476 1.476 -15.550 1.00 61.62 170 GLU A O 1
ATOM 1304 N N . TYR A 1 171 ? 35.313 0.055 -14.245 1.00 67.75 171 TYR A N 1
ATOM 1305 C CA . TYR A 1 171 ? 34.323 1.057 -13.872 1.00 67.75 171 TYR A CA 1
ATOM 1306 C C . TYR A 1 171 ? 35.020 2.203 -13.131 1.00 67.75 171 TYR A C 1
ATOM 1308 O O . TYR A 1 171 ? 35.600 2.008 -12.057 1.00 67.75 171 TYR A O 1
ATOM 1316 N N . VAL A 1 172 ? 34.889 3.412 -13.667 1.00 67.94 172 VAL A N 1
ATOM 1317 C CA . VAL A 1 172 ? 35.260 4.657 -12.998 1.00 67.94 172 VAL A CA 1
ATOM 1318 C C . VAL A 1 172 ? 34.011 5.517 -12.929 1.00 67.94 172 VAL A C 1
ATOM 1320 O O . VAL A 1 172 ? 33.276 5.630 -13.905 1.00 67.94 172 VAL A O 1
ATOM 1323 N N . GLU A 1 173 ? 33.743 6.110 -11.767 1.00 74.81 173 GLU A N 1
ATOM 1324 C CA . GLU A 1 173 ? 32.617 7.030 -11.631 1.00 74.81 173 GLU A CA 1
ATOM 1325 C C . GLU A 1 173 ? 32.827 8.233 -12.564 1.00 74.81 173 GLU A C 1
ATOM 1327 O O . GLU A 1 173 ? 33.832 8.938 -12.425 1.00 74.81 173 GLU A O 1
ATOM 1332 N N . PRO A 1 174 ? 31.939 8.448 -13.548 1.00 76.38 174 PRO A N 1
ATOM 1333 C CA . PRO A 1 174 ? 32.239 9.382 -14.615 1.00 76.38 174 PRO A CA 1
ATOM 1334 C C . PRO A 1 174 ? 31.936 10.827 -14.228 1.00 76.38 174 PRO A C 1
ATOM 1336 O O . PRO A 1 174 ? 30.942 11.122 -13.564 1.00 76.38 174 PRO A O 1
ATOM 1339 N N . SER A 1 175 ? 32.763 11.753 -14.714 1.00 81.31 175 SER A N 1
ATOM 1340 C CA . SER A 1 175 ? 32.391 13.166 -14.817 1.00 81.31 175 SER A CA 1
ATOM 1341 C C . SER A 1 175 ? 31.571 13.402 -16.091 1.00 81.31 175 SER A C 1
ATOM 1343 O O . SER A 1 175 ? 31.662 12.627 -17.045 1.00 81.31 175 SER A O 1
ATOM 1345 N N . ALA A 1 176 ? 30.818 14.504 -16.152 1.00 78.00 176 ALA A N 1
ATOM 1346 C CA . ALA A 1 176 ? 30.078 14.882 -17.361 1.00 78.00 176 ALA A CA 1
ATOM 1347 C C . ALA A 1 176 ? 30.981 14.971 -18.610 1.00 78.00 176 ALA A C 1
ATOM 1349 O O . ALA A 1 176 ? 30.572 14.558 -19.689 1.00 78.00 176 ALA A O 1
ATOM 1350 N N . GLU A 1 177 ? 32.220 15.451 -18.456 1.00 80.94 177 GLU A N 1
ATOM 1351 C CA . GLU A 1 177 ? 33.206 15.521 -19.545 1.00 80.94 177 GLU A CA 1
ATOM 1352 C C . GLU A 1 177 ? 33.594 14.122 -20.042 1.00 80.94 177 GLU A C 1
ATOM 1354 O O . GLU A 1 177 ? 33.564 13.868 -21.242 1.00 80.94 177 GLU A O 1
ATOM 1359 N N . THR A 1 178 ? 33.852 13.178 -19.129 1.00 79.88 178 THR A N 1
ATOM 1360 C CA . THR A 1 178 ? 34.223 11.805 -19.518 1.00 79.88 178 THR A CA 1
ATOM 1361 C C . THR A 1 178 ? 33.100 11.049 -20.228 1.00 79.88 178 THR A C 1
ATOM 1363 O O . THR A 1 178 ? 33.384 10.200 -21.066 1.00 79.88 178 THR A O 1
ATOM 1366 N N . VAL A 1 179 ? 31.834 11.357 -19.918 1.00 80.69 179 VAL A N 1
ATOM 1367 C CA . VAL A 1 179 ? 30.679 10.789 -20.634 1.00 80.69 179 VAL A CA 1
ATOM 1368 C C . VAL A 1 179 ? 30.644 11.301 -22.075 1.00 80.69 179 VAL A C 1
ATOM 1370 O O . VAL A 1 179 ? 30.509 10.513 -23.005 1.00 80.69 179 VAL A O 1
ATOM 1373 N N . LEU A 1 180 ? 30.828 12.611 -22.276 1.00 78.88 180 LEU A N 1
ATOM 1374 C CA . LEU A 1 180 ? 30.821 13.214 -23.613 1.00 78.88 180 LEU A CA 1
ATOM 1375 C C . LEU A 1 180 ? 31.958 12.684 -24.494 1.00 78.88 180 LEU A C 1
ATOM 1377 O O . LEU A 1 180 ? 31.730 12.375 -25.664 1.00 78.88 180 LEU A O 1
ATOM 1381 N N . ASP A 1 181 ? 33.159 12.541 -23.932 1.00 80.44 181 ASP A N 1
ATOM 1382 C CA . ASP A 1 181 ? 34.313 11.992 -24.649 1.00 80.44 181 ASP A CA 1
ATOM 1383 C C . ASP A 1 181 ? 34.094 10.525 -25.061 1.00 80.44 181 ASP A C 1
ATOM 1385 O O . ASP A 1 181 ? 34.537 10.114 -26.136 1.00 80.44 181 ASP A O 1
ATOM 1389 N N . ALA A 1 182 ? 33.385 9.742 -24.239 1.00 78.31 182 ALA A N 1
ATOM 1390 C CA . ALA A 1 182 ? 33.040 8.352 -24.536 1.00 78.31 182 ALA A CA 1
ATOM 1391 C C . ALA A 1 182 ? 31.939 8.222 -25.605 1.00 78.31 182 ALA A C 1
ATOM 1393 O O . ALA A 1 182 ? 32.002 7.319 -26.442 1.00 78.31 182 ALA A O 1
ATOM 1394 N N . ASP A 1 183 ? 30.962 9.133 -25.616 1.00 83.25 183 ASP A N 1
ATOM 1395 C CA . ASP A 1 183 ? 29.847 9.125 -26.571 1.00 83.25 183 ASP A CA 1
ATOM 1396 C C . ASP A 1 183 ? 30.251 9.650 -27.963 1.00 83.25 183 ASP A C 1
ATOM 1398 O O . ASP A 1 183 ? 29.708 9.218 -28.987 1.00 83.25 183 ASP A O 1
ATOM 1402 N N . TRP A 1 184 ? 31.214 10.576 -28.032 1.00 85.94 184 TRP A N 1
ATOM 1403 C CA . TRP A 1 184 ? 31.580 11.272 -29.271 1.00 85.94 184 TRP A CA 1
ATOM 1404 C C . TRP A 1 184 ? 31.981 10.351 -30.443 1.00 85.94 184 TRP A C 1
ATOM 1406 O O . TRP A 1 184 ? 31.514 10.585 -31.563 1.00 85.94 184 TRP A O 1
ATOM 1416 N N . PRO A 1 185 ? 32.771 9.274 -30.251 1.00 86.69 185 PRO A N 1
ATOM 1417 C CA . PRO A 1 185 ? 33.066 8.323 -31.322 1.00 86.69 185 PRO A CA 1
ATOM 1418 C C . PRO A 1 185 ? 31.814 7.668 -31.923 1.00 86.69 185 PRO A C 1
ATOM 1420 O O . PRO A 1 185 ? 31.759 7.444 -33.133 1.00 86.69 185 PRO A O 1
ATOM 1423 N N . LEU A 1 186 ? 30.789 7.391 -31.108 1.00 88.88 186 LEU A N 1
ATOM 1424 C CA . LEU A 1 186 ? 29.531 6.816 -31.588 1.00 88.88 186 LEU A CA 1
ATOM 1425 C C . LEU A 1 186 ? 28.712 7.849 -32.381 1.00 88.88 186 LEU A C 1
ATOM 1427 O O . LEU A 1 186 ? 28.092 7.498 -33.386 1.00 88.88 186 LEU A O 1
ATOM 1431 N N . VAL A 1 187 ? 28.778 9.133 -32.008 1.00 90.00 187 VAL A N 1
ATOM 1432 C CA . VAL A 1 187 ? 28.205 10.237 -32.803 1.00 90.00 187 VAL A CA 1
ATOM 1433 C C . VAL A 1 187 ? 28.891 10.352 -34.168 1.00 90.00 187 VAL A C 1
ATOM 1435 O O . VAL A 1 187 ? 28.213 10.465 -35.189 1.00 90.00 187 VAL A O 1
ATOM 1438 N N . GLN A 1 188 ? 30.224 10.289 -34.219 1.00 88.31 188 GLN A N 1
ATOM 1439 C CA . GLN A 1 188 ? 30.966 10.319 -35.487 1.00 88.31 188 GLN A CA 1
ATOM 1440 C C . GLN A 1 188 ? 30.607 9.132 -36.387 1.00 88.31 188 GLN A C 1
ATOM 1442 O O . GLN A 1 188 ? 30.406 9.304 -37.593 1.00 88.31 188 GLN A O 1
ATOM 1447 N N . LEU A 1 189 ? 30.464 7.940 -35.801 1.00 89.56 189 LEU A N 1
ATOM 1448 C CA . LEU A 1 189 ? 29.984 6.769 -36.525 1.00 89.56 189 LEU A CA 1
ATOM 1449 C C . LEU A 1 189 ? 28.580 7.013 -37.095 1.00 89.56 189 LEU A C 1
ATOM 1451 O O . LEU A 1 189 ? 28.359 6.777 -38.281 1.00 89.56 189 LEU A O 1
ATOM 1455 N N . ALA A 1 190 ? 27.649 7.539 -36.295 1.00 91.38 190 ALA A N 1
ATOM 1456 C CA . ALA A 1 190 ? 26.299 7.860 -36.755 1.00 91.38 190 ALA A CA 1
ATOM 1457 C C . ALA A 1 190 ? 26.302 8.845 -37.939 1.00 91.38 190 ALA A C 1
ATOM 1459 O O . ALA A 1 190 ? 25.586 8.634 -38.917 1.00 91.38 190 ALA A O 1
ATOM 1460 N N . GLN A 1 191 ? 27.154 9.875 -37.902 1.00 89.50 191 GLN A N 1
ATOM 1461 C CA . GLN A 1 191 ? 27.310 10.833 -39.004 1.00 89.50 191 GLN A CA 1
ATOM 1462 C C . GLN A 1 191 ? 27.816 10.168 -40.291 1.00 89.50 191 GLN A C 1
ATOM 1464 O O . GLN A 1 191 ? 27.321 10.474 -41.375 1.00 89.50 191 GLN A O 1
ATOM 1469 N N . SER A 1 192 ? 28.762 9.231 -40.181 1.00 88.12 192 SER A N 1
ATOM 1470 C CA . SER A 1 192 ? 29.235 8.440 -41.323 1.00 88.12 192 SER A CA 1
ATOM 1471 C C . SER A 1 192 ? 28.120 7.549 -41.890 1.00 88.12 192 SER A C 1
ATOM 1473 O O . SER A 1 192 ? 27.883 7.515 -43.100 1.00 88.12 192 SER A O 1
ATOM 1475 N N . LEU A 1 193 ? 27.356 6.892 -41.009 1.00 90.06 193 LEU A N 1
ATOM 1476 C CA . LEU A 1 193 ? 26.252 6.010 -41.391 1.00 90.06 193 LEU A CA 1
ATOM 1477 C C . LEU A 1 193 ? 25.064 6.749 -42.019 1.00 90.06 193 LEU A C 1
ATOM 1479 O O . LEU A 1 193 ? 24.365 6.179 -42.860 1.00 90.06 193 LEU A O 1
ATOM 1483 N N . ALA A 1 194 ? 24.847 8.019 -41.674 1.00 89.31 194 ALA A N 1
ATOM 1484 C CA . ALA A 1 194 ? 23.794 8.837 -42.271 1.00 89.31 194 ALA A CA 1
ATOM 1485 C C . ALA A 1 194 ? 23.957 8.991 -43.795 1.00 89.31 194 ALA A C 1
ATOM 1487 O O . ALA A 1 194 ? 22.966 9.048 -44.519 1.00 89.31 194 ALA A O 1
ATOM 1488 N N . ALA A 1 195 ? 25.199 9.001 -44.291 1.00 85.31 195 ALA A N 1
ATOM 1489 C CA . ALA A 1 195 ? 25.511 9.071 -45.719 1.00 85.31 195 ALA A CA 1
ATOM 1490 C C . ALA A 1 195 ? 25.657 7.687 -46.388 1.00 85.31 195 ALA A C 1
ATOM 1492 O O . ALA A 1 195 ? 25.975 7.607 -47.578 1.00 85.31 195 ALA A O 1
ATOM 1493 N N . HIS A 1 196 ? 25.452 6.592 -45.648 1.00 85.12 196 HIS A N 1
ATOM 1494 C CA . HIS A 1 196 ? 25.727 5.246 -46.137 1.00 85.12 196 HIS A CA 1
ATOM 1495 C C . HIS A 1 196 ? 24.668 4.785 -47.160 1.00 85.12 196 HIS A C 1
ATOM 1497 O O . HIS A 1 196 ? 23.469 4.841 -46.885 1.00 85.12 196 HIS A O 1
ATOM 1503 N N . PRO A 1 197 ? 25.067 4.276 -48.341 1.00 79.69 197 PRO A N 1
ATOM 1504 C CA . PRO A 1 197 ? 24.144 4.013 -49.452 1.00 79.69 197 PRO A CA 1
ATOM 1505 C C . PRO A 1 197 ? 23.300 2.737 -49.295 1.00 79.69 197 PRO A C 1
ATOM 1507 O O . PRO A 1 197 ? 22.481 2.428 -50.162 1.00 79.69 197 PRO A O 1
ATOM 1510 N N . ARG A 1 198 ? 23.530 1.948 -48.241 1.00 84.50 198 ARG A N 1
ATOM 1511 C CA . ARG A 1 198 ? 22.893 0.642 -48.007 1.00 84.50 198 ARG A CA 1
ATOM 1512 C C . ARG A 1 198 ? 22.447 0.495 -46.555 1.00 84.50 198 ARG A C 1
ATOM 1514 O O . ARG A 1 198 ? 23.068 1.120 -45.696 1.00 84.50 198 ARG A O 1
ATOM 1521 N N . PRO A 1 199 ? 21.449 -0.368 -46.277 1.00 90.62 199 PRO A N 1
ATOM 1522 C CA . PRO A 1 199 ? 21.084 -0.720 -44.912 1.00 90.62 199 PRO A CA 1
ATOM 1523 C C . PRO A 1 199 ? 22.264 -1.322 -44.146 1.00 90.62 199 PRO A C 1
ATOM 1525 O O . PRO A 1 199 ? 22.968 -2.184 -44.675 1.00 90.62 199 PRO A O 1
ATOM 1528 N N . VAL A 1 200 ? 22.444 -0.895 -42.899 1.00 92.38 200 VAL A N 1
ATOM 1529 C CA . VAL A 1 200 ? 23.537 -1.337 -42.021 1.00 92.38 200 VAL A CA 1
ATOM 1530 C C . VAL A 1 200 ? 22.952 -1.957 -40.764 1.00 92.38 200 VAL A C 1
ATOM 1532 O O . VAL A 1 200 ? 21.982 -1.446 -40.218 1.00 92.38 200 VAL A O 1
ATOM 1535 N N . ARG A 1 201 ? 23.529 -3.057 -40.281 1.00 93.19 201 ARG A N 1
ATOM 1536 C CA . ARG A 1 201 ? 23.219 -3.612 -38.957 1.00 93.19 201 ARG A CA 1
ATOM 1537 C C . ARG A 1 201 ? 24.266 -3.146 -37.962 1.00 93.19 201 ARG A C 1
ATOM 1539 O O . ARG A 1 201 ? 25.438 -3.462 -38.143 1.00 93.19 201 ARG A O 1
ATOM 1546 N N . LEU A 1 202 ? 23.844 -2.432 -36.927 1.00 93.88 202 LEU A N 1
ATOM 1547 C CA . LEU A 1 202 ? 24.716 -1.928 -35.873 1.00 93.88 202 LEU A CA 1
ATOM 1548 C C . LEU A 1 202 ? 24.367 -2.630 -34.561 1.00 93.88 202 LEU A C 1
ATOM 1550 O O . LEU A 1 202 ? 23.274 -2.441 -34.036 1.00 93.88 202 LEU A O 1
ATOM 1554 N N . LEU A 1 203 ? 25.288 -3.434 -34.037 1.00 94.12 203 LEU A N 1
ATOM 1555 C CA . LEU A 1 203 ? 25.186 -4.015 -32.703 1.00 94.12 203 LEU A CA 1
ATOM 1556 C C . LEU A 1 203 ? 26.083 -3.221 -31.753 1.00 94.12 203 LEU A C 1
ATOM 1558 O O . LEU A 1 203 ? 27.305 -3.287 -31.862 1.00 94.12 203 LEU A O 1
ATOM 1562 N N . LEU A 1 204 ? 25.488 -2.489 -30.818 1.00 94.12 204 LEU A N 1
ATOM 1563 C CA . LEU A 1 204 ? 26.212 -1.927 -29.686 1.00 94.12 204 LEU A CA 1
ATOM 1564 C C . LEU A 1 204 ? 26.185 -2.946 -28.556 1.00 94.12 204 LEU A C 1
ATOM 1566 O O . LEU A 1 204 ? 25.121 -3.446 -28.187 1.00 94.12 204 LEU A O 1
ATOM 1570 N N . VAL A 1 205 ? 27.352 -3.236 -28.004 1.00 93.44 205 VAL A N 1
ATOM 1571 C CA . VAL A 1 205 ? 27.474 -4.150 -26.885 1.00 93.44 205 VAL A CA 1
ATOM 1572 C C . VAL A 1 205 ? 28.093 -3.434 -25.697 1.00 93.44 205 VAL A C 1
ATOM 1574 O O . VAL A 1 205 ? 29.189 -2.877 -25.785 1.00 93.44 205 VAL A O 1
ATOM 1577 N N . THR A 1 206 ? 27.385 -3.480 -24.583 1.00 92.75 206 THR A N 1
ATOM 1578 C CA . THR A 1 206 ? 27.735 -2.836 -23.318 1.00 92.75 206 THR A CA 1
ATOM 1579 C C . THR A 1 206 ? 27.843 -3.884 -22.212 1.00 92.75 206 THR A C 1
ATOM 1581 O O . THR A 1 206 ? 27.511 -5.049 -22.421 1.00 92.75 206 THR A O 1
ATOM 1584 N N . ALA A 1 207 ? 28.306 -3.494 -21.030 1.00 91.12 207 ALA A N 1
ATOM 1585 C CA . ALA A 1 207 ? 28.181 -4.261 -19.803 1.00 91.12 207 ALA A CA 1
ATOM 1586 C C . ALA A 1 207 ? 27.728 -3.340 -18.667 1.00 91.12 207 ALA A C 1
ATOM 1588 O O . ALA A 1 207 ? 28.450 -2.425 -18.277 1.00 91.12 207 ALA A O 1
ATOM 1589 N N . GLY A 1 208 ? 26.531 -3.587 -18.135 1.00 90.19 208 GLY A N 1
ATOM 1590 C CA . GLY A 1 208 ? 25.949 -2.778 -17.063 1.00 90.19 208 GLY A CA 1
ATOM 1591 C C . GLY A 1 208 ? 25.261 -1.483 -17.515 1.00 90.19 208 GLY A C 1
ATOM 1592 O O . GLY A 1 208 ? 24.981 -0.643 -16.666 1.00 90.19 208 GLY A O 1
ATOM 1593 N N . ALA A 1 209 ? 24.960 -1.293 -18.802 1.00 91.31 209 ALA A N 1
ATOM 1594 C CA . ALA A 1 209 ? 24.271 -0.088 -19.290 1.00 91.31 209 ALA A CA 1
ATOM 1595 C C . ALA A 1 209 ? 22.787 -0.017 -18.886 1.00 91.31 209 ALA A C 1
ATOM 1597 O O . ALA A 1 209 ? 22.200 1.064 -18.840 1.00 91.31 209 ALA A O 1
ATOM 1598 N N . THR A 1 210 ? 22.161 -1.165 -18.621 1.00 91.62 210 THR A N 1
ATOM 1599 C CA . THR A 1 210 ? 20.725 -1.288 -18.331 1.00 91.62 210 THR A CA 1
ATOM 1600 C C . THR A 1 210 ? 20.453 -1.735 -16.896 1.00 91.62 210 THR A C 1
ATOM 1602 O O . THR A 1 210 ? 21.283 -2.382 -16.248 1.00 91.62 210 THR A O 1
ATOM 1605 N N . TRP A 1 211 ? 19.251 -1.418 -16.410 1.00 89.62 211 TRP A N 1
ATOM 1606 C CA . TRP A 1 211 ? 18.770 -1.759 -15.070 1.00 89.62 211 TRP A CA 1
ATOM 1607 C C . TRP A 1 211 ? 17.327 -2.270 -15.106 1.00 89.62 211 TRP A C 1
ATOM 1609 O O . TRP A 1 211 ? 16.622 -2.072 -16.094 1.00 89.62 211 TRP A O 1
ATOM 1619 N N . GLY A 1 212 ? 16.881 -2.884 -14.005 1.00 87.06 212 GLY A N 1
ATOM 1620 C CA . GLY A 1 212 ? 15.477 -3.263 -13.806 1.00 87.06 212 GLY A CA 1
ATOM 1621 C C . GLY A 1 212 ? 15.143 -4.718 -14.141 1.00 87.06 212 GLY A C 1
ATOM 1622 O O . GLY A 1 212 ? 13.965 -5.056 -14.230 1.00 87.06 212 GLY A O 1
ATOM 1623 N N . GLN A 1 213 ? 16.142 -5.588 -14.322 1.00 90.62 213 GLN A N 1
ATOM 1624 C CA . GLN A 1 213 ? 15.901 -7.021 -14.497 1.00 90.62 213 GLN A CA 1
ATOM 1625 C C . GLN A 1 213 ? 15.303 -7.631 -13.208 1.00 90.62 213 GLN A C 1
ATOM 1627 O O . GLN A 1 213 ? 15.848 -7.408 -12.121 1.00 90.62 213 GLN A O 1
ATOM 1632 N N . PRO A 1 214 ? 14.193 -8.394 -13.288 1.00 82.19 214 PRO A N 1
ATOM 1633 C CA . PRO A 1 214 ? 13.519 -8.945 -12.114 1.00 82.19 214 PRO A CA 1
ATOM 1634 C C . PRO A 1 214 ? 14.445 -9.769 -11.211 1.00 82.19 214 PRO A C 1
ATOM 1636 O O . PRO A 1 214 ? 15.176 -10.638 -11.680 1.00 82.19 214 PRO A O 1
ATOM 1639 N N . GLY A 1 215 ? 14.404 -9.505 -9.901 1.00 75.31 215 GLY A N 1
ATOM 1640 C CA . GLY A 1 215 ? 15.187 -10.246 -8.904 1.00 75.31 215 GLY A CA 1
ATOM 1641 C C . GLY A 1 215 ? 16.697 -9.976 -8.923 1.00 75.31 215 GLY A C 1
ATOM 1642 O O . GLY A 1 215 ? 17.426 -10.625 -8.175 1.00 75.31 215 GLY A O 1
ATOM 1643 N N . MET A 1 216 ? 17.168 -9.022 -9.732 1.00 78.12 216 MET A N 1
ATOM 1644 C CA . MET A 1 216 ? 18.587 -8.702 -9.880 1.00 78.12 216 MET A CA 1
ATOM 1645 C C . MET A 1 216 ? 18.887 -7.295 -9.360 1.00 78.12 216 MET A C 1
ATOM 1647 O O . MET A 1 216 ? 18.235 -6.321 -9.731 1.00 78.12 216 MET A O 1
ATOM 1651 N N . ALA A 1 217 ? 19.917 -7.177 -8.524 1.00 67.06 217 ALA A N 1
ATOM 1652 C CA . ALA A 1 217 ? 20.517 -5.894 -8.182 1.00 67.06 217 ALA A CA 1
ATOM 1653 C C . ALA A 1 217 ? 21.816 -5.753 -8.979 1.00 67.06 217 ALA A C 1
ATOM 1655 O O . ALA A 1 217 ? 22.777 -6.469 -8.712 1.00 67.06 217 ALA A O 1
ATOM 1656 N N . SER A 1 218 ? 21.850 -4.847 -9.956 1.00 66.81 218 SER A N 1
ATOM 1657 C CA . SER A 1 218 ? 23.063 -4.545 -10.721 1.00 66.81 218 SER A CA 1
ATOM 1658 C C . SER A 1 218 ? 23.407 -3.068 -10.613 1.00 66.81 218 SER A C 1
ATOM 1660 O O . SER A 1 218 ? 22.531 -2.204 -10.694 1.00 66.81 218 SER A O 1
ATOM 1662 N N . ARG A 1 219 ? 24.697 -2.773 -10.452 1.00 74.75 219 ARG A N 1
ATOM 1663 C CA . ARG A 1 219 ? 25.211 -1.415 -10.617 1.00 74.75 219 ARG A CA 1
ATOM 1664 C C . ARG A 1 219 ? 25.054 -1.009 -12.083 1.00 74.75 219 ARG A C 1
ATOM 1666 O O . ARG A 1 219 ? 25.301 -1.824 -12.968 1.00 74.75 219 ARG A O 1
ATOM 1673 N N . VAL A 1 220 ? 24.648 0.235 -12.318 1.00 86.38 220 VAL A N 1
ATOM 1674 C CA . VAL A 1 220 ? 24.573 0.807 -13.666 1.00 86.38 220 VAL A CA 1
ATOM 1675 C C . VAL A 1 220 ? 25.880 1.518 -13.977 1.00 86.38 220 VAL A C 1
ATOM 1677 O O . VAL A 1 220 ? 26.339 2.345 -13.187 1.00 86.38 220 VAL A O 1
ATOM 1680 N N . ASP A 1 221 ? 26.459 1.202 -15.127 1.00 86.88 221 ASP A N 1
ATOM 1681 C CA . ASP A 1 221 ? 27.535 1.972 -15.730 1.00 86.88 221 ASP A CA 1
ATOM 1682 C C . ASP A 1 221 ? 26.938 3.175 -16.458 1.00 86.88 221 ASP A C 1
ATOM 1684 O O . ASP A 1 221 ? 26.297 3.043 -17.501 1.00 86.88 221 ASP A O 1
ATOM 1688 N N . LEU A 1 222 ? 27.123 4.360 -15.874 1.00 85.50 222 LEU A N 1
ATOM 1689 C CA . LEU A 1 222 ? 26.551 5.594 -16.401 1.00 85.50 222 LEU A CA 1
ATOM 1690 C C . LEU A 1 222 ? 27.149 5.993 -17.757 1.00 85.50 222 LEU A C 1
ATOM 1692 O O . LEU A 1 222 ? 26.419 6.575 -18.552 1.00 85.50 222 LEU A O 1
ATOM 1696 N N . GLN A 1 223 ? 28.417 5.671 -18.046 1.00 85.25 223 GLN A N 1
ATOM 1697 C CA . GLN A 1 223 ? 29.009 5.954 -19.361 1.00 85.25 223 GLN A CA 1
ATOM 1698 C C . GLN A 1 223 ? 28.396 5.049 -20.428 1.00 85.25 223 GLN A C 1
ATOM 1700 O O . GLN A 1 223 ? 28.096 5.475 -21.535 1.00 85.25 223 GLN A O 1
ATOM 1705 N N . GLN A 1 224 ? 28.164 3.780 -20.103 1.00 88.94 224 GLN A N 1
ATOM 1706 C CA . GLN A 1 224 ? 27.581 2.858 -21.076 1.00 88.94 224 GLN A CA 1
ATOM 1707 C C . GLN A 1 224 ? 26.062 3.032 -21.217 1.00 88.94 224 GLN A C 1
ATOM 1709 O O . GLN A 1 224 ? 25.506 2.789 -22.290 1.00 88.94 224 GLN A O 1
ATOM 1714 N N . ALA A 1 225 ? 25.383 3.507 -20.169 1.00 90.38 225 ALA A N 1
ATOM 1715 C CA . ALA A 1 225 ? 23.969 3.865 -20.219 1.00 90.38 225 ALA A CA 1
ATOM 1716 C C . ALA A 1 225 ? 23.690 5.000 -21.224 1.00 90.38 225 ALA A C 1
ATOM 1718 O O . ALA A 1 225 ? 22.670 4.958 -21.919 1.00 90.38 225 ALA A O 1
ATOM 1719 N N . THR A 1 226 ? 24.589 5.986 -21.355 1.00 91.00 226 THR A N 1
ATOM 1720 C CA . THR A 1 226 ? 24.440 7.049 -22.363 1.00 91.00 226 THR A CA 1
ATOM 1721 C C . THR A 1 226 ? 24.660 6.538 -23.780 1.00 91.00 226 THR A C 1
ATOM 1723 O O . THR A 1 226 ? 23.873 6.885 -24.659 1.00 91.00 226 THR A O 1
ATOM 1726 N N . LEU A 1 227 ? 25.606 5.619 -23.998 1.00 91.12 227 LEU A N 1
ATOM 1727 C CA . LEU A 1 227 ? 25.774 4.943 -25.291 1.00 91.12 227 LEU A CA 1
ATOM 1728 C C . LEU A 1 227 ? 24.508 4.178 -25.706 1.00 91.12 227 LEU A C 1
ATOM 1730 O O . LEU A 1 227 ? 24.077 4.264 -26.858 1.00 91.12 227 LEU A O 1
ATOM 1734 N N . ALA A 1 228 ? 23.871 3.472 -24.765 1.00 92.75 228 ALA A N 1
ATOM 1735 C CA . ALA A 1 228 ? 22.598 2.794 -25.005 1.00 92.75 228 ALA A CA 1
ATOM 1736 C C . ALA A 1 228 ? 21.471 3.785 -25.356 1.00 92.75 228 ALA A C 1
ATOM 1738 O O . ALA A 1 228 ? 20.657 3.512 -26.239 1.00 92.75 228 ALA A O 1
ATOM 1739 N N . ALA A 1 229 ? 21.423 4.954 -24.710 1.00 92.44 229 ALA A N 1
ATOM 1740 C CA . ALA A 1 229 ? 20.474 6.011 -25.057 1.00 92.44 229 ALA A CA 1
ATOM 1741 C C . ALA A 1 229 ? 20.754 6.611 -26.449 1.00 92.44 229 ALA A C 1
ATOM 1743 O O . ALA A 1 229 ? 19.831 6.757 -27.251 1.00 92.44 229 ALA A O 1
ATOM 1744 N N . LEU A 1 230 ? 22.019 6.888 -26.774 1.00 93.62 230 LEU A N 1
ATOM 1745 C CA . LEU A 1 230 ? 22.435 7.405 -28.078 1.00 93.62 230 LEU A CA 1
ATOM 1746 C C . LEU A 1 230 ? 22.094 6.425 -29.207 1.00 93.62 230 LEU A C 1
ATOM 1748 O O . LEU A 1 230 ? 21.613 6.844 -30.259 1.00 93.62 230 LEU A O 1
ATOM 1752 N N . LEU A 1 231 ? 22.253 5.118 -28.984 1.00 95.12 231 LEU A N 1
ATOM 1753 C CA . LEU A 1 231 ? 21.843 4.094 -29.946 1.00 95.12 231 LEU A CA 1
ATOM 1754 C C . LEU A 1 231 ? 20.348 4.185 -30.298 1.00 95.12 231 LEU A C 1
ATOM 1756 O O . LEU A 1 231 ? 19.986 4.029 -31.466 1.00 95.12 231 LEU A O 1
ATOM 1760 N N . ARG A 1 232 ? 19.480 4.460 -29.315 1.00 94.31 232 ARG A N 1
ATOM 1761 C CA . ARG A 1 232 ? 18.033 4.630 -29.542 1.00 94.31 232 ARG A CA 1
ATOM 1762 C C . ARG A 1 232 ? 17.728 5.878 -30.370 1.00 94.31 232 ARG A C 1
ATOM 1764 O O . ARG A 1 232 ? 16.848 5.836 -31.234 1.00 94.31 232 ARG A O 1
ATOM 1771 N N . THR A 1 233 ? 18.493 6.952 -30.176 1.00 95.62 233 THR A N 1
ATOM 1772 C CA . THR A 1 233 ? 18.437 8.144 -31.037 1.00 95.62 233 THR A CA 1
ATOM 1773 C C . THR A 1 233 ? 18.855 7.803 -32.466 1.00 95.62 233 THR A C 1
ATOM 1775 O O . THR A 1 233 ? 18.107 8.093 -33.395 1.00 95.62 233 THR A O 1
ATOM 1778 N N . ILE A 1 234 ? 19.978 7.097 -32.652 1.00 94.88 234 ILE A N 1
ATOM 1779 C CA . ILE A 1 234 ? 20.444 6.647 -33.976 1.00 94.88 234 ILE A CA 1
ATOM 1780 C C . ILE A 1 234 ? 19.373 5.793 -34.667 1.00 94.88 234 ILE A C 1
ATOM 1782 O O . ILE A 1 234 ? 19.077 6.017 -35.836 1.00 94.88 234 ILE A O 1
ATOM 1786 N N . ALA A 1 235 ? 18.756 4.854 -33.945 1.00 94.06 235 ALA A N 1
ATOM 1787 C CA . ALA A 1 235 ? 17.702 3.992 -34.481 1.00 94.06 235 ALA A CA 1
ATOM 1788 C C . ALA A 1 235 ? 16.467 4.784 -34.949 1.00 94.06 235 ALA A C 1
ATOM 1790 O O . ALA A 1 235 ? 15.806 4.397 -35.913 1.00 94.06 235 ALA A O 1
ATOM 1791 N N . THR A 1 236 ? 16.158 5.889 -34.265 1.00 94.75 236 THR A N 1
ATOM 1792 C CA . THR A 1 236 ? 15.020 6.760 -34.583 1.00 94.75 236 THR A CA 1
ATOM 1793 C C . THR A 1 236 ? 15.330 7.695 -35.755 1.00 94.75 236 THR A C 1
ATOM 1795 O O . THR A 1 236 ? 14.481 7.897 -36.621 1.00 94.75 236 THR A O 1
ATOM 1798 N N . GLU A 1 237 ? 16.539 8.259 -35.802 1.00 96.00 237 GLU A N 1
ATOM 1799 C CA . GLU A 1 237 ? 16.942 9.237 -36.819 1.00 96.00 237 GLU A CA 1
ATOM 1800 C C . GLU A 1 237 ? 17.412 8.600 -38.132 1.00 96.00 237 GLU A C 1
ATOM 1802 O O . GLU A 1 237 ? 17.221 9.190 -39.197 1.00 96.00 237 GLU A O 1
ATOM 1807 N N . LEU A 1 238 ? 17.992 7.395 -38.084 1.00 95.00 238 LEU A N 1
ATOM 1808 C CA . LEU A 1 238 ? 18.549 6.684 -39.238 1.00 95.00 238 LEU A CA 1
ATOM 1809 C C . LEU A 1 238 ? 17.862 5.315 -39.439 1.00 95.00 238 LEU A C 1
ATOM 1811 O O . LEU A 1 238 ? 18.464 4.281 -39.152 1.00 95.00 238 LEU A O 1
ATOM 1815 N N . PRO A 1 239 ? 16.628 5.249 -39.985 1.00 91.00 239 PRO A N 1
ATOM 1816 C CA . PRO A 1 239 ? 15.870 3.995 -40.108 1.00 91.00 239 PRO A CA 1
ATOM 1817 C C . PRO A 1 239 ? 16.522 2.908 -40.978 1.00 91.00 239 PRO A C 1
ATOM 1819 O O . PRO A 1 239 ? 16.155 1.735 -40.891 1.00 91.00 239 PRO A O 1
ATOM 1822 N N . HIS A 1 240 ? 17.468 3.270 -41.854 1.00 92.19 240 HIS A N 1
ATOM 1823 C CA . HIS A 1 240 ? 18.257 2.308 -42.636 1.00 92.19 240 HIS A CA 1
ATOM 1824 C C . HIS A 1 240 ? 19.359 1.630 -41.808 1.00 92.19 240 HIS A C 1
ATOM 1826 O O . HIS A 1 240 ? 19.918 0.626 -42.255 1.00 92.19 240 HIS A O 1
ATOM 1832 N N . VAL A 1 241 ? 19.652 2.135 -40.609 1.00 94.12 241 VAL A N 1
ATOM 1833 C CA . VAL A 1 241 ? 20.562 1.531 -39.636 1.00 94.12 241 VAL A CA 1
ATOM 1834 C C . VAL A 1 241 ? 19.742 0.706 -38.640 1.00 94.12 241 VAL A C 1
ATOM 1836 O O . VAL A 1 241 ? 19.058 1.221 -37.762 1.00 94.12 241 VAL A O 1
ATOM 1839 N N . GLN A 1 242 ? 19.803 -0.614 -38.779 1.00 93.81 242 GLN A N 1
ATOM 1840 C CA . GLN A 1 242 ? 19.164 -1.568 -37.878 1.00 93.81 242 GLN A CA 1
ATOM 1841 C C . GLN A 1 242 ? 19.998 -1.702 -36.602 1.00 93.81 242 GLN A C 1
ATOM 1843 O O . GLN A 1 242 ? 20.933 -2.507 -36.546 1.00 93.81 242 GLN A O 1
ATOM 1848 N N . CYS A 1 243 ? 19.662 -0.902 -35.596 1.00 95.50 243 CYS A N 1
ATOM 1849 C CA . CYS A 1 243 ? 20.327 -0.910 -34.300 1.00 95.50 243 CYS A CA 1
ATOM 1850 C C . CYS A 1 243 ? 19.863 -2.074 -33.416 1.00 95.50 243 CYS A C 1
ATOM 1852 O O . CYS A 1 243 ? 18.669 -2.372 -33.331 1.00 95.50 243 CYS A O 1
ATOM 1854 N N . ARG A 1 244 ? 20.813 -2.690 -32.711 1.00 95.50 244 ARG A N 1
ATOM 1855 C CA . ARG A 1 244 ? 20.571 -3.599 -31.590 1.00 95.50 244 ARG A CA 1
ATOM 1856 C C . ARG A 1 244 ? 21.493 -3.280 -30.423 1.00 95.50 244 ARG A C 1
ATOM 1858 O O . ARG A 1 244 ? 22.667 -2.991 -30.642 1.00 95.50 244 ARG A O 1
ATOM 1865 N N . LEU A 1 245 ? 20.967 -3.383 -29.209 1.00 96.12 245 LEU A N 1
ATOM 1866 C CA . LEU A 1 245 ? 21.722 -3.326 -27.962 1.00 96.12 245 LEU A CA 1
ATOM 1867 C C . LEU A 1 245 ? 21.844 -4.731 -27.371 1.00 96.12 245 LEU A C 1
ATOM 1869 O O . LEU A 1 245 ? 20.843 -5.432 -27.215 1.00 96.12 245 LEU A O 1
ATOM 1873 N N . LEU A 1 246 ? 23.061 -5.110 -26.997 1.00 95.31 246 LEU A N 1
ATOM 1874 C CA . LEU A 1 246 ? 23.336 -6.262 -26.149 1.00 95.31 246 LEU A CA 1
ATOM 1875 C C . LEU A 1 246 ? 24.052 -5.779 -24.890 1.00 95.31 246 LEU A C 1
ATOM 1877 O O . LEU A 1 246 ? 25.199 -5.357 -24.953 1.00 95.31 246 LEU A O 1
ATOM 1881 N N . ASP A 1 247 ? 23.391 -5.859 -23.747 1.00 94.44 247 ASP A N 1
ATOM 1882 C CA . ASP A 1 247 ? 23.962 -5.434 -22.480 1.00 94.44 247 ASP A CA 1
ATOM 1883 C C . ASP A 1 247 ? 24.344 -6.636 -21.616 1.00 94.44 247 ASP A C 1
ATOM 1885 O O . ASP A 1 247 ? 23.505 -7.403 -21.150 1.00 94.44 247 ASP A O 1
ATOM 1889 N N . LEU A 1 248 ? 25.638 -6.825 -21.412 1.00 93.31 248 LEU A N 1
ATOM 1890 C CA . LEU A 1 248 ? 26.217 -7.984 -20.751 1.00 93.31 248 LEU A CA 1
ATOM 1891 C C . LEU A 1 248 ? 26.273 -7.791 -19.236 1.00 93.31 248 LEU A C 1
ATOM 1893 O O . LEU A 1 248 ? 26.214 -6.674 -18.721 1.00 93.31 248 LEU A O 1
ATOM 1897 N N . ASP A 1 249 ? 26.399 -8.900 -18.515 1.00 91.38 249 ASP A N 1
ATOM 1898 C CA . ASP A 1 249 ? 26.494 -8.881 -17.059 1.00 91.38 249 ASP A CA 1
ATOM 1899 C C . ASP A 1 249 ? 27.889 -8.384 -16.628 1.00 91.38 249 ASP A C 1
ATOM 1901 O O . ASP A 1 249 ? 28.879 -9.076 -16.904 1.00 91.38 249 ASP A O 1
ATOM 1905 N N . PRO A 1 250 ? 28.010 -7.218 -15.963 1.00 88.00 250 PRO A N 1
ATOM 1906 C CA . PRO A 1 250 ? 29.307 -6.678 -15.556 1.00 88.00 250 PRO A CA 1
ATOM 1907 C C . PRO A 1 250 ? 30.039 -7.573 -14.542 1.00 88.00 250 PRO A C 1
ATOM 1909 O O . PRO A 1 250 ? 31.263 -7.520 -14.464 1.00 88.00 250 PRO A O 1
ATOM 1912 N N . GLU A 1 251 ? 29.328 -8.446 -13.823 1.00 88.19 251 GLU A N 1
ATOM 1913 C CA . GLU A 1 251 ? 29.909 -9.349 -12.821 1.00 88.19 251 GLU A CA 1
ATOM 1914 C C . GLU A 1 251 ? 30.529 -10.616 -13.441 1.00 88.19 251 GLU A C 1
ATOM 1916 O O . GLU A 1 251 ? 31.194 -11.398 -12.756 1.00 88.19 251 GLU A O 1
ATOM 1921 N N . THR A 1 252 ? 30.331 -10.856 -14.746 1.00 89.56 252 THR A N 1
ATOM 1922 C CA . THR A 1 252 ? 30.867 -12.044 -15.441 1.00 89.56 252 THR A CA 1
ATOM 1923 C C . THR A 1 252 ? 31.638 -11.714 -16.730 1.00 89.56 252 THR A C 1
ATOM 1925 O O . THR A 1 252 ? 31.340 -12.268 -17.794 1.00 89.56 252 THR A O 1
ATOM 1928 N N . PRO A 1 253 ? 32.697 -10.882 -16.665 1.00 87.94 253 PRO A N 1
ATOM 1929 C CA . PRO A 1 253 ? 33.468 -10.458 -17.840 1.00 87.94 253 PRO A CA 1
ATOM 1930 C C . PRO A 1 253 ? 34.048 -11.615 -18.664 1.00 87.94 253 PRO A C 1
ATOM 1932 O O . PRO A 1 253 ? 34.106 -11.564 -19.892 1.00 87.94 253 PRO A O 1
ATOM 1935 N N . GLN A 1 254 ? 34.391 -12.728 -18.014 1.00 89.12 254 GLN A N 1
ATOM 1936 C CA . GLN A 1 254 ? 34.855 -13.954 -18.664 1.00 89.12 254 GLN A CA 1
ATOM 1937 C C . GLN A 1 254 ? 33.832 -14.576 -19.635 1.00 89.12 254 GLN A C 1
ATOM 1939 O O . GLN A 1 254 ? 34.211 -15.385 -20.480 1.00 89.12 254 GLN A O 1
ATOM 1944 N N . GLN A 1 255 ? 32.544 -14.229 -19.529 1.00 90.81 255 GLN A N 1
ATOM 1945 C CA . GLN A 1 255 ? 31.483 -14.741 -20.401 1.00 90.81 255 GLN A CA 1
ATOM 1946 C C . GLN A 1 255 ? 31.134 -13.803 -21.563 1.00 90.81 255 GLN A C 1
ATOM 1948 O O . GLN A 1 255 ? 30.437 -14.236 -22.484 1.00 90.81 255 GLN A O 1
ATOM 1953 N N . HIS A 1 256 ? 31.624 -12.559 -21.567 1.00 90.75 256 HIS A N 1
ATOM 1954 C CA . HIS A 1 256 ? 31.200 -11.514 -22.508 1.00 90.75 256 HIS A CA 1
ATOM 1955 C C . HIS A 1 256 ? 31.368 -11.911 -23.977 1.00 90.75 256 HIS A C 1
ATOM 1957 O O . HIS A 1 256 ? 30.431 -11.793 -24.766 1.00 90.75 256 HIS A O 1
ATOM 1963 N N . ILE A 1 257 ? 32.524 -12.474 -24.341 1.00 90.44 257 ILE A N 1
ATOM 1964 C CA . ILE A 1 257 ? 32.798 -12.930 -25.715 1.00 90.44 257 ILE A CA 1
ATOM 1965 C C . ILE A 1 257 ? 31.850 -14.068 -26.113 1.00 90.44 257 ILE A C 1
ATOM 1967 O O . ILE A 1 257 ? 31.276 -14.053 -27.201 1.00 90.44 257 ILE A O 1
ATOM 1971 N N . ALA A 1 258 ? 31.664 -15.055 -25.233 1.00 90.94 258 ALA A N 1
ATOM 1972 C CA . ALA A 1 258 ? 30.816 -16.210 -25.513 1.00 90.94 258 ALA A CA 1
ATOM 1973 C C . ALA A 1 258 ? 29.335 -15.817 -25.654 1.00 90.94 258 ALA A C 1
ATOM 1975 O O . ALA A 1 258 ? 28.644 -16.334 -26.530 1.00 90.94 258 ALA A O 1
ATOM 1976 N N . GLN A 1 259 ? 28.852 -14.896 -24.816 1.00 91.38 259 GLN A N 1
ATOM 1977 C CA . GLN A 1 259 ? 27.488 -14.367 -24.882 1.00 91.38 259 GLN A CA 1
ATOM 1978 C C . GLN A 1 259 ? 27.280 -13.503 -26.134 1.00 91.38 259 GLN A C 1
ATOM 1980 O O . GLN A 1 259 ? 26.295 -13.698 -26.843 1.00 91.38 259 GLN A O 1
ATOM 1985 N N . THR A 1 260 ? 28.248 -12.646 -26.477 1.00 91.50 260 THR A N 1
ATOM 1986 C CA . THR A 1 260 ? 28.224 -11.856 -27.721 1.00 91.50 260 THR A CA 1
ATOM 1987 C C . THR A 1 260 ? 28.149 -12.756 -28.952 1.00 91.50 260 THR A C 1
ATOM 1989 O O . THR A 1 260 ? 27.298 -12.557 -29.815 1.00 91.50 260 THR A O 1
ATOM 1992 N N . LEU A 1 261 ? 28.981 -13.802 -29.022 1.00 90.06 261 LEU A N 1
ATOM 1993 C CA . LEU A 1 261 ? 28.923 -14.774 -30.118 1.00 90.06 261 LEU A CA 1
ATOM 1994 C C . LEU A 1 261 ? 27.581 -15.499 -30.185 1.00 90.06 261 LEU A C 1
ATOM 1996 O O . LEU A 1 261 ? 27.054 -15.704 -31.277 1.00 90.06 261 LEU A O 1
ATOM 2000 N N . ARG A 1 262 ? 27.022 -15.881 -29.034 1.00 89.69 262 ARG A N 1
ATOM 2001 C CA . ARG A 1 262 ? 25.717 -16.543 -28.980 1.00 89.69 262 ARG A CA 1
ATOM 2002 C C . ARG A 1 262 ? 24.625 -15.655 -29.571 1.00 89.69 262 ARG A C 1
ATOM 2004 O O . ARG A 1 262 ? 23.841 -16.151 -30.370 1.00 89.69 262 ARG A O 1
ATOM 2011 N N . GLU A 1 263 ? 24.606 -14.366 -29.240 1.00 90.56 263 GLU A N 1
ATOM 2012 C CA . GLU A 1 263 ? 23.606 -13.434 -29.771 1.00 90.56 263 GLU A CA 1
ATOM 2013 C C . GLU A 1 263 ? 23.827 -13.139 -31.266 1.00 90.56 263 GLU A C 1
ATOM 2015 O O . GLU A 1 263 ? 22.869 -13.111 -32.033 1.00 90.56 263 GLU A O 1
ATOM 2020 N N . LEU A 1 264 ? 25.078 -13.027 -31.731 1.00 88.75 264 LEU A N 1
ATOM 2021 C CA . LEU A 1 264 ? 25.391 -12.862 -33.163 1.00 88.75 264 LEU A CA 1
ATOM 2022 C C . LEU A 1 264 ? 24.938 -14.052 -34.024 1.00 88.75 264 LEU A C 1
ATOM 2024 O O . LEU A 1 264 ? 24.578 -13.888 -35.198 1.00 88.75 264 LEU A O 1
ATOM 2028 N N . LEU A 1 265 ? 24.994 -15.257 -33.458 1.00 87.94 265 LEU A N 1
ATOM 2029 C CA . LEU A 1 265 ? 24.588 -16.506 -34.100 1.00 87.94 265 LEU A CA 1
ATOM 2030 C C . LEU A 1 265 ? 23.116 -16.856 -33.845 1.00 87.94 265 LEU A C 1
ATOM 2032 O O . LEU A 1 265 ? 22.620 -17.825 -34.413 1.00 87.94 265 LEU A O 1
ATOM 2036 N N . SER A 1 266 ? 22.417 -16.087 -33.018 1.00 86.25 266 SER A N 1
ATOM 2037 C CA . SER A 1 266 ? 21.005 -16.293 -32.717 1.00 86.25 266 SER A CA 1
ATOM 2038 C C . SER A 1 266 ? 20.132 -15.855 -33.894 1.00 86.25 266 SER A C 1
ATOM 2040 O O . SER A 1 266 ? 20.410 -14.856 -34.564 1.00 86.25 266 SER A O 1
ATOM 2042 N N . ASP A 1 267 ? 19.054 -16.592 -34.149 1.00 83.12 267 ASP A N 1
ATOM 2043 C CA . ASP A 1 267 ? 17.951 -16.140 -35.001 1.00 83.12 267 ASP A CA 1
ATOM 2044 C C . ASP A 1 267 ? 16.916 -15.293 -34.238 1.00 83.12 267 ASP A C 1
ATOM 2046 O O . ASP A 1 267 ? 16.005 -14.747 -34.857 1.00 83.12 267 ASP A O 1
ATOM 2050 N N . ALA A 1 268 ? 17.070 -15.112 -32.920 1.00 80.25 268 ALA A N 1
ATOM 2051 C CA . ALA A 1 268 ? 16.178 -14.267 -32.136 1.00 80.25 268 ALA A CA 1
ATOM 2052 C C . ALA A 1 268 ? 16.240 -12.809 -32.606 1.00 80.25 268 ALA A C 1
ATOM 2054 O O . ALA A 1 268 ? 17.282 -12.283 -33.032 1.00 80.25 268 ALA A O 1
ATOM 2055 N N . HIS A 1 269 ? 15.093 -12.136 -32.558 1.00 79.88 269 HIS A N 1
ATOM 2056 C CA . HIS A 1 269 ? 14.946 -10.787 -33.083 1.00 79.88 269 HIS A CA 1
ATOM 2057 C C . HIS A 1 269 ? 14.445 -9.807 -32.032 1.00 79.88 269 HIS A C 1
ATOM 2059 O O . HIS A 1 269 ? 13.297 -9.388 -32.060 1.00 79.88 269 HIS A O 1
ATOM 2065 N N . GLU A 1 270 ? 15.353 -9.426 -31.137 1.00 91.88 270 GLU A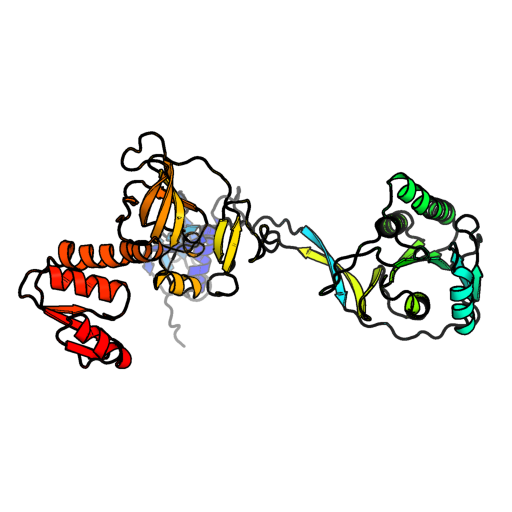 N 1
ATOM 2066 C CA . GLU A 1 270 ? 15.126 -8.399 -30.124 1.00 91.88 270 GLU A CA 1
ATOM 2067 C C . GLU A 1 270 ? 16.024 -7.191 -30.401 1.00 91.88 270 GLU A C 1
ATOM 2069 O O . GLU A 1 270 ? 17.183 -7.353 -30.795 1.00 91.88 270 GLU A O 1
ATOM 2074 N N . SER A 1 271 ? 15.480 -5.984 -30.233 1.00 91.56 271 SER A N 1
ATOM 2075 C CA . SER A 1 271 ? 16.231 -4.736 -30.423 1.00 91.56 271 SER A CA 1
ATOM 2076 C C . SER A 1 271 ? 17.119 -4.413 -29.226 1.00 91.56 271 SER A C 1
ATOM 2078 O O . SER A 1 271 ? 18.199 -3.866 -29.407 1.00 91.56 271 SER A O 1
ATOM 2080 N N . GLU A 1 272 ? 16.696 -4.778 -28.016 1.00 95.31 272 GLU A N 1
ATOM 2081 C CA . GLU A 1 272 ? 17.474 -4.590 -26.793 1.00 95.31 272 GLU A CA 1
ATOM 2082 C C . GLU A 1 272 ? 17.426 -5.866 -25.948 1.00 95.31 272 GLU A C 1
ATOM 2084 O O . GLU A 1 272 ? 16.352 -6.346 -25.571 1.00 95.31 272 GLU A O 1
ATOM 2089 N N . VAL A 1 273 ? 18.604 -6.419 -25.670 1.00 95.69 273 VAL A N 1
ATOM 2090 C CA . VAL A 1 273 ? 18.801 -7.658 -24.915 1.00 95.69 273 VAL A CA 1
ATOM 2091 C C . VAL A 1 273 ? 19.726 -7.379 -23.745 1.00 95.69 273 VAL A C 1
ATOM 2093 O O . VAL A 1 273 ? 20.732 -6.696 -23.906 1.00 95.69 273 VAL A O 1
ATOM 2096 N N . SER A 1 274 ? 19.418 -7.947 -22.583 1.00 94.81 274 SER A N 1
ATOM 2097 C CA . SER A 1 274 ? 20.274 -7.881 -21.402 1.00 94.81 274 SER A CA 1
ATOM 2098 C C . SER A 1 274 ? 20.555 -9.277 -20.858 1.00 94.81 274 SER A C 1
ATOM 2100 O O . SER A 1 274 ? 19.650 -10.102 -20.737 1.00 94.81 274 SER A O 1
ATOM 2102 N N . HIS A 1 275 ? 21.810 -9.554 -20.520 1.00 92.94 275 HIS A N 1
ATOM 2103 C CA . HIS A 1 275 ? 22.210 -10.747 -19.785 1.00 92.94 275 HIS A CA 1
ATOM 2104 C C . HIS A 1 275 ? 22.521 -10.384 -18.335 1.00 92.94 275 HIS A C 1
ATOM 2106 O O . HIS A 1 275 ? 23.338 -9.500 -18.081 1.00 92.94 275 HIS A O 1
ATOM 2112 N N . ARG A 1 276 ? 21.884 -11.076 -17.383 1.00 91.56 276 ARG A N 1
ATOM 2113 C CA . ARG A 1 276 ? 22.111 -10.917 -15.935 1.00 91.56 276 ARG A CA 1
ATOM 2114 C C . ARG A 1 276 ? 21.962 -12.255 -15.228 1.00 91.56 276 ARG A C 1
ATOM 2116 O O . ARG A 1 276 ? 20.997 -12.972 -15.484 1.00 91.56 276 ARG A O 1
ATOM 2123 N N . GLY A 1 277 ? 22.906 -12.613 -14.361 1.00 87.81 277 GLY A N 1
ATOM 2124 C CA . GLY A 1 277 ? 22.843 -13.837 -13.555 1.00 87.81 277 GLY A CA 1
ATOM 2125 C C . GLY A 1 277 ? 22.707 -15.123 -14.382 1.00 87.81 277 GLY A C 1
ATOM 2126 O O . GLY A 1 277 ? 22.104 -16.088 -13.926 1.00 87.81 277 GLY A O 1
ATOM 2127 N N . GLY A 1 278 ? 23.223 -15.132 -15.617 1.00 88.25 278 GLY A N 1
ATOM 2128 C CA . GLY A 1 278 ? 23.104 -16.259 -16.551 1.00 88.25 278 GLY A CA 1
ATOM 2129 C C . GLY A 1 278 ? 21.778 -16.350 -17.318 1.00 88.25 278 GLY A C 1
ATOM 2130 O O . GLY A 1 278 ? 21.649 -17.220 -18.177 1.00 88.25 278 GLY A O 1
ATOM 2131 N N . LEU A 1 279 ? 20.826 -15.451 -17.066 1.00 92.38 279 LEU A N 1
ATOM 2132 C CA . LEU A 1 279 ? 19.554 -15.363 -17.785 1.00 92.38 279 LEU A CA 1
ATOM 2133 C C . LEU A 1 279 ? 19.645 -14.370 -18.953 1.00 92.38 279 LEU A C 1
ATOM 2135 O O . LEU A 1 279 ? 20.571 -13.554 -19.021 1.00 92.38 279 LEU A O 1
ATOM 2139 N N . ARG A 1 280 ? 18.695 -14.458 -19.892 1.00 93.19 280 ARG A N 1
ATOM 2140 C CA . ARG A 1 280 ? 18.544 -13.546 -21.036 1.00 93.19 280 ARG A CA 1
ATOM 2141 C C . ARG A 1 280 ? 17.215 -12.810 -20.912 1.00 93.19 280 ARG A C 1
ATOM 2143 O O . ARG A 1 280 ? 16.163 -13.432 -20.804 1.00 93.19 280 ARG A O 1
ATOM 2150 N N . PHE A 1 281 ? 17.259 -11.491 -20.985 1.00 94.81 281 PHE A N 1
ATOM 2151 C CA . PHE A 1 281 ? 16.094 -10.622 -20.908 1.00 94.81 281 PHE A CA 1
ATOM 2152 C C . PHE A 1 281 ? 15.947 -9.806 -22.187 1.00 94.81 281 PHE A C 1
ATOM 2154 O O . PHE A 1 281 ? 16.946 -9.419 -22.792 1.00 94.81 281 PHE A O 1
ATOM 2161 N N . ALA A 1 282 ? 14.709 -9.507 -22.568 1.00 95.19 282 ALA A N 1
ATOM 2162 C CA . ALA A 1 282 ? 14.392 -8.579 -23.647 1.00 95.19 282 ALA A CA 1
ATOM 2163 C C . ALA A 1 282 ? 13.587 -7.391 -23.108 1.00 95.19 282 ALA A C 1
ATOM 2165 O O . ALA A 1 282 ? 12.728 -7.565 -22.236 1.00 95.19 282 ALA A O 1
ATOM 2166 N N . GLN A 1 283 ? 13.864 -6.195 -23.630 1.00 94.75 283 GLN A N 1
ATOM 2167 C CA . GLN A 1 283 ? 13.166 -4.975 -23.222 1.00 94.75 283 GLN A CA 1
ATOM 2168 C C . GLN A 1 283 ? 11.727 -4.984 -23.746 1.00 94.75 283 GLN A C 1
ATOM 2170 O O . GLN A 1 283 ? 11.455 -5.387 -24.883 1.00 94.75 283 GLN A O 1
ATOM 2175 N N . ARG A 1 284 ? 10.794 -4.549 -22.903 1.00 91.94 284 ARG A N 1
ATOM 2176 C CA . ARG A 1 284 ? 9.389 -4.316 -23.235 1.00 91.94 284 ARG A CA 1
ATOM 2177 C C . ARG A 1 284 ? 8.956 -2.964 -22.687 1.00 91.94 284 ARG A C 1
ATOM 2179 O O . ARG A 1 284 ? 9.497 -2.473 -21.701 1.00 91.94 284 ARG A O 1
ATOM 2186 N N . ILE A 1 285 ? 7.928 -2.396 -23.307 1.00 89.88 285 ILE A N 1
ATOM 2187 C CA . ILE A 1 285 ? 7.235 -1.223 -22.782 1.00 89.88 285 ILE A CA 1
ATOM 2188 C C . ILE A 1 285 ? 5.908 -1.698 -22.190 1.00 89.88 285 ILE A C 1
ATOM 2190 O O . ILE A 1 285 ? 5.028 -2.155 -22.922 1.00 89.88 285 ILE A O 1
ATOM 2194 N N . GLY A 1 286 ? 5.791 -1.605 -20.868 1.00 84.69 286 GLY A N 1
ATOM 2195 C CA . GLY A 1 286 ? 4.588 -1.916 -20.104 1.00 84.69 286 GLY A CA 1
ATOM 2196 C C . GLY A 1 286 ? 3.763 -0.668 -19.782 1.00 84.69 286 GLY A C 1
ATOM 2197 O O . GLY A 1 286 ? 4.253 0.465 -19.843 1.00 84.69 286 GLY A O 1
ATOM 2198 N N . LEU A 1 287 ? 2.495 -0.881 -19.423 1.00 82.06 287 LEU A N 1
ATOM 2199 C CA . LEU A 1 287 ? 1.636 0.152 -18.847 1.00 82.06 287 LEU A CA 1
ATOM 2200 C C . LEU A 1 287 ? 1.666 0.026 -17.326 1.00 82.06 287 LEU A C 1
ATOM 2202 O O . LEU A 1 287 ? 1.229 -0.980 -16.779 1.00 82.06 287 LEU A O 1
ATOM 2206 N N . GLN A 1 288 ? 2.128 1.075 -16.657 1.00 77.25 288 GLN A N 1
ATOM 2207 C CA . GLN A 1 288 ? 2.174 1.172 -15.207 1.00 77.25 288 GLN A CA 1
ATOM 2208 C C . GLN A 1 288 ? 0.988 1.992 -14.708 1.00 77.25 288 GLN A C 1
ATOM 2210 O O . GLN A 1 288 ? 0.849 3.171 -15.058 1.00 77.25 288 GLN A O 1
ATOM 2215 N N . GLN A 1 289 ? 0.156 1.404 -13.847 1.00 69.50 289 GLN A N 1
ATOM 2216 C CA . GLN A 1 289 ? -0.922 2.163 -13.229 1.00 69.50 289 GLN A CA 1
ATOM 2217 C C . GLN A 1 289 ? -0.390 3.018 -12.080 1.00 69.50 289 GLN A C 1
ATOM 2219 O O . GLN A 1 289 ? 0.436 2.582 -11.278 1.00 69.50 289 GLN A O 1
ATOM 2224 N N . LEU A 1 290 ? -0.892 4.249 -11.975 1.00 63.88 290 LEU A N 1
ATOM 2225 C CA . LEU A 1 290 ? -0.426 5.214 -10.976 1.00 63.88 290 LEU A CA 1
ATOM 2226 C C . LEU A 1 290 ? -0.732 4.779 -9.533 1.00 63.88 290 LEU A C 1
ATOM 2228 O O . LEU A 1 290 ? -0.028 5.176 -8.618 1.00 63.88 290 LEU A O 1
ATOM 2232 N N . HIS A 1 291 ? -1.766 3.958 -9.330 1.00 60.22 291 HIS A N 1
ATOM 2233 C CA . HIS A 1 291 ? -2.125 3.412 -8.017 1.00 60.22 291 HIS A CA 1
ATOM 2234 C C . HIS A 1 291 ? -1.287 2.187 -7.614 1.00 60.22 291 HIS A C 1
ATOM 2236 O O . HIS A 1 291 ? -1.233 1.851 -6.438 1.00 60.22 291 HIS A O 1
ATOM 2242 N N . GLU A 1 292 ? -0.649 1.521 -8.580 1.00 60.22 292 GLU A N 1
ATOM 2243 C CA . GLU A 1 292 ? 0.325 0.445 -8.348 1.00 60.22 292 GLU A CA 1
ATOM 2244 C C . GLU A 1 292 ? 1.722 1.011 -8.054 1.00 60.22 292 GLU A C 1
ATOM 2246 O O . GLU A 1 292 ? 2.573 0.319 -7.496 1.00 60.22 292 GLU A O 1
ATOM 2251 N N . LEU A 1 293 ? 1.974 2.279 -8.414 1.00 61.22 293 LEU A N 1
ATOM 2252 C CA . LEU A 1 293 ? 3.118 3.013 -7.888 1.00 61.22 293 LEU A CA 1
ATOM 2253 C C . LEU A 1 293 ? 2.884 3.194 -6.398 1.00 61.22 293 LEU A C 1
ATOM 2255 O O . LEU A 1 293 ? 2.098 4.041 -5.976 1.00 61.22 293 LEU A O 1
ATOM 2259 N N . SER A 1 294 ? 3.545 2.364 -5.603 1.00 52.69 294 SER A N 1
ATOM 2260 C CA . SER A 1 294 ? 3.361 2.407 -4.167 1.00 52.69 294 SER A CA 1
ATOM 2261 C C . SER A 1 294 ? 3.723 3.811 -3.655 1.00 52.69 294 SER A C 1
ATOM 2263 O O . SER A 1 294 ? 4.808 4.311 -3.991 1.00 52.69 294 SER A O 1
ATOM 2265 N N . PRO A 1 295 ? 2.868 4.473 -2.846 1.00 53.00 295 PRO A N 1
ATOM 2266 C CA . PRO A 1 295 ? 3.330 5.602 -2.043 1.00 53.00 295 PRO A CA 1
ATOM 2267 C C . PRO A 1 295 ? 4.545 5.102 -1.268 1.00 53.00 295 PRO A C 1
ATOM 2269 O O . PRO A 1 295 ? 4.493 3.971 -0.796 1.00 53.00 295 PRO A O 1
ATOM 2272 N N . ARG A 1 296 ? 5.644 5.874 -1.240 1.00 49.75 296 ARG A N 1
ATOM 2273 C CA . ARG A 1 296 ? 6.965 5.471 -0.710 1.00 49.75 296 ARG A CA 1
ATOM 2274 C C . ARG A 1 296 ? 6.826 4.445 0.419 1.00 49.75 296 ARG A C 1
ATOM 2276 O O . ARG A 1 296 ? 6.633 4.828 1.569 1.00 49.75 296 ARG A O 1
ATOM 2283 N N . LEU A 1 297 ? 6.896 3.155 0.077 1.00 50.41 297 LEU A N 1
ATOM 2284 C CA . LEU A 1 297 ? 6.744 2.094 1.061 1.00 50.41 297 LEU A CA 1
ATOM 2285 C C . LEU A 1 297 ? 7.976 2.181 1.936 1.00 50.41 297 LEU A C 1
ATOM 2287 O O . LEU A 1 297 ? 9.102 1.951 1.487 1.00 50.41 297 LEU A O 1
ATOM 2291 N N . LEU A 1 298 ? 7.767 2.608 3.171 1.00 47.66 298 LEU A N 1
ATOM 2292 C CA . LEU A 1 298 ? 8.851 2.723 4.113 1.00 47.66 298 LEU A CA 1
ATOM 2293 C C . LEU A 1 298 ? 9.234 1.299 4.535 1.00 47.66 298 LEU A C 1
ATOM 2295 O O . LEU A 1 298 ? 8.366 0.542 4.979 1.00 47.66 298 LEU A O 1
ATOM 2299 N N . PRO A 1 299 ? 10.508 0.886 4.390 1.00 47.78 299 PRO A N 1
ATOM 2300 C CA . PRO A 1 299 ? 10.913 -0.432 4.842 1.00 47.78 299 PRO A CA 1
ATOM 2301 C C . PRO A 1 299 ? 10.582 -0.577 6.330 1.00 47.78 299 PRO A C 1
ATOM 2303 O O . PRO A 1 299 ? 10.942 0.285 7.130 1.00 47.78 299 PRO A O 1
ATOM 2306 N N . ALA A 1 300 ? 9.968 -1.706 6.708 1.00 48.28 300 ALA A N 1
ATOM 2307 C CA . ALA A 1 300 ? 9.539 -2.032 8.077 1.00 48.28 300 ALA A CA 1
ATOM 2308 C C . ALA A 1 300 ? 10.661 -1.964 9.139 1.00 48.28 300 ALA A C 1
ATOM 2310 O O . ALA A 1 300 ? 10.417 -2.088 10.338 1.00 48.28 300 ALA A O 1
ATOM 2311 N N . ARG A 1 301 ? 11.913 -1.774 8.707 1.00 44.41 301 ARG A N 1
ATOM 2312 C CA . ARG A 1 301 ? 13.081 -1.548 9.550 1.00 44.41 301 ARG A CA 1
ATOM 2313 C C . ARG A 1 301 ? 13.916 -0.386 9.022 1.00 44.41 301 ARG A C 1
ATOM 2315 O O . ARG A 1 301 ? 14.879 -0.602 8.293 1.00 44.41 301 ARG A O 1
ATOM 2322 N N . ARG A 1 302 ? 13.604 0.833 9.457 1.00 42.75 302 ARG A N 1
ATOM 2323 C CA . ARG A 1 302 ? 14.584 1.889 9.765 1.00 42.75 302 ARG A CA 1
ATOM 2324 C C . ARG A 1 302 ? 13.869 3.030 10.470 1.00 42.75 302 ARG A C 1
ATOM 2326 O O . ARG A 1 302 ? 12.759 3.371 10.095 1.00 42.75 302 ARG A O 1
ATOM 2333 N N . THR A 1 303 ? 14.520 3.574 11.497 1.00 48.38 303 THR A N 1
ATOM 2334 C CA . THR A 1 303 ? 14.152 4.797 12.225 1.00 48.38 303 THR A CA 1
ATOM 2335 C C . THR A 1 303 ? 13.569 5.832 11.274 1.00 48.38 303 THR A C 1
ATOM 2337 O O . THR A 1 303 ? 14.309 6.486 10.535 1.00 48.38 303 THR A O 1
ATOM 2340 N N . LEU A 1 304 ? 12.242 5.925 11.268 1.00 52.84 304 LEU A N 1
ATOM 2341 C CA . LEU A 1 304 ? 11.523 6.901 10.478 1.00 52.84 304 LEU A CA 1
ATOM 2342 C C . LEU A 1 304 ? 11.840 8.262 11.086 1.00 52.84 304 LEU A C 1
ATOM 2344 O O . LEU A 1 304 ? 11.555 8.517 12.251 1.00 52.84 304 LEU A O 1
ATOM 2348 N N . GLN A 1 305 ? 12.523 9.108 10.316 1.00 63.59 305 GLN A N 1
ATOM 2349 C CA . GLN A 1 305 ? 12.663 10.524 10.663 1.00 63.59 305 GLN A CA 1
ATOM 2350 C C . GLN A 1 305 ? 11.332 11.271 10.489 1.00 63.59 305 GLN A C 1
ATOM 2352 O O . GLN A 1 305 ? 11.196 12.384 10.988 1.00 63.59 305 GLN A O 1
ATOM 2357 N N . ALA A 1 306 ? 10.375 10.661 9.785 1.00 74.44 306 ALA A N 1
ATOM 2358 C CA . ALA A 1 306 ? 9.044 11.183 9.538 1.00 74.44 306 ALA A CA 1
ATOM 2359 C C . ALA A 1 306 ? 7.993 10.464 10.394 1.00 74.44 306 ALA A C 1
ATOM 2361 O O . ALA A 1 306 ? 8.165 9.303 10.776 1.00 74.44 306 ALA A O 1
ATOM 2362 N N . ASP A 1 307 ? 6.900 11.169 10.673 1.00 86.88 307 ASP A N 1
ATOM 2363 C CA . ASP A 1 307 ? 5.727 10.602 11.327 1.00 86.88 307 ASP A CA 1
ATOM 2364 C C . ASP A 1 307 ? 5.061 9.561 10.409 1.00 86.88 307 ASP A C 1
ATOM 2366 O O . ASP A 1 307 ? 5.185 9.641 9.188 1.00 86.88 307 ASP A O 1
ATOM 2370 N N . PHE A 1 308 ? 4.378 8.563 10.970 1.00 89.38 308 PHE A N 1
ATOM 2371 C CA . PHE A 1 308 ? 3.826 7.447 10.193 1.00 89.38 308 PHE A CA 1
ATOM 2372 C C . PHE A 1 308 ? 2.552 6.866 10.803 1.00 89.38 308 PHE A C 1
ATOM 2374 O O . PHE A 1 308 ? 2.284 7.059 11.989 1.00 89.38 308 PHE A O 1
ATOM 2381 N N . HIS A 1 309 ? 1.789 6.124 10.003 1.00 90.12 309 HIS A N 1
ATOM 2382 C CA . HIS A 1 309 ? 0.625 5.350 10.439 1.00 90.12 309 HIS A CA 1
ATOM 2383 C C . HIS A 1 309 ? 0.455 4.073 9.605 1.00 90.12 309 HIS A C 1
ATOM 2385 O O . HIS A 1 309 ? 1.093 3.909 8.566 1.00 90.12 309 HIS A O 1
ATOM 2391 N N . LEU A 1 310 ? -0.347 3.137 10.106 1.00 90.81 310 LEU A N 1
ATOM 2392 C CA . LEU A 1 310 ? -0.642 1.864 9.465 1.00 90.81 310 LEU A CA 1
ATOM 2393 C C . LEU A 1 310 ? -1.850 2.010 8.539 1.00 90.81 310 LEU A C 1
ATOM 2395 O O . LEU A 1 310 ? -2.926 2.419 8.985 1.00 90.81 310 LEU A O 1
ATOM 2399 N N . GLU A 1 311 ? -1.687 1.594 7.286 1.00 87.19 311 GLU A N 1
ATOM 2400 C CA . GLU A 1 311 ? -2.778 1.481 6.320 1.00 87.19 311 GLU A CA 1
ATOM 2401 C C . GLU A 1 311 ? -2.830 0.086 5.682 1.00 87.19 311 GLU A C 1
ATOM 2403 O O . GLU A 1 311 ? -1.827 -0.629 5.611 1.00 87.19 311 GLU A O 1
ATOM 2408 N N . SER A 1 312 ? -4.012 -0.296 5.191 1.00 84.00 312 SER A N 1
ATOM 2409 C CA . SER A 1 312 ? -4.200 -1.461 4.318 1.00 84.00 312 SER A CA 1
ATOM 2410 C C . SER A 1 312 ? -4.332 -1.019 2.858 1.00 84.00 312 SER A C 1
ATOM 2412 O O . SER A 1 312 ? -5.224 -0.234 2.523 1.00 84.00 312 SER A O 1
ATOM 2414 N N . ALA A 1 313 ? -3.468 -1.545 1.978 1.00 73.06 313 ALA A N 1
ATOM 2415 C CA . ALA A 1 313 ? -3.562 -1.297 0.532 1.00 73.06 313 ALA A CA 1
ATOM 2416 C C . ALA A 1 313 ? -4.765 -2.023 -0.095 1.00 73.06 313 ALA A C 1
ATOM 2418 O O . ALA A 1 313 ? -5.399 -1.504 -1.018 1.00 73.06 313 ALA A O 1
ATOM 2419 N N . ALA A 1 314 ? -5.095 -3.204 0.434 1.00 70.75 314 ALA A N 1
ATOM 2420 C CA . ALA A 1 314 ? -6.209 -4.032 0.001 1.00 70.75 314 ALA A CA 1
ATOM 2421 C C . ALA A 1 314 ? -6.920 -4.651 1.222 1.00 70.75 314 ALA A C 1
ATOM 2423 O O . ALA A 1 314 ? -6.326 -5.492 1.906 1.00 70.75 314 ALA A O 1
ATOM 2424 N N . PRO A 1 315 ? -8.186 -4.273 1.495 1.00 68.38 315 PRO A N 1
ATOM 2425 C CA . PRO A 1 315 ? -8.977 -4.895 2.552 1.00 68.38 315 PRO A CA 1
ATOM 2426 C C . PRO A 1 315 ? -9.025 -6.421 2.398 1.00 68.38 315 PRO A C 1
ATOM 2428 O O . PRO A 1 315 ? -9.120 -6.935 1.283 1.00 68.38 315 PRO A O 1
ATOM 2431 N N . GLY A 1 316 ? -8.956 -7.145 3.517 1.00 73.12 316 GLY A N 1
ATOM 2432 C CA . GLY A 1 316 ? -9.089 -8.606 3.545 1.00 73.12 316 GLY A CA 1
ATOM 2433 C C . GLY A 1 316 ? -7.777 -9.373 3.404 1.00 73.12 316 GLY A C 1
ATOM 2434 O O . GLY A 1 316 ? -7.773 -10.591 3.581 1.00 73.12 316 GLY A O 1
ATOM 2435 N N . ASN A 1 317 ? -6.664 -8.682 3.139 1.00 76.69 317 ASN A N 1
ATOM 2436 C CA . ASN A 1 317 ? -5.329 -9.266 3.169 1.00 76.69 317 ASN A CA 1
ATOM 2437 C C . ASN A 1 317 ? -4.456 -8.577 4.227 1.00 76.69 317 ASN A C 1
ATOM 2439 O O . ASN A 1 317 ? -4.057 -7.423 4.079 1.00 76.69 317 ASN A O 1
ATOM 2443 N N . VAL A 1 318 ? -4.128 -9.304 5.295 1.00 82.19 318 VAL A N 1
ATOM 2444 C CA . VAL A 1 318 ? -3.269 -8.802 6.380 1.00 82.19 318 VAL A CA 1
ATOM 2445 C C . VAL A 1 318 ? -1.810 -8.613 5.955 1.00 82.19 318 VAL A C 1
ATOM 2447 O O . VAL A 1 318 ? -1.109 -7.824 6.584 1.00 82.19 318 VAL A O 1
ATOM 2450 N N . ASP A 1 319 ? -1.368 -9.268 4.876 1.00 78.69 319 ASP A N 1
ATOM 2451 C CA . ASP A 1 319 ? -0.020 -9.085 4.320 1.00 78.69 319 ASP A CA 1
ATOM 2452 C C . ASP A 1 319 ? 0.133 -7.731 3.599 1.00 78.69 319 ASP A C 1
ATOM 2454 O O . ASP A 1 319 ? 1.249 -7.274 3.368 1.00 78.69 319 ASP A O 1
ATOM 2458 N N . GLU A 1 320 ? -0.981 -7.055 3.295 1.00 80.31 320 GLU A N 1
ATOM 2459 C CA . GLU A 1 320 ? -1.029 -5.741 2.629 1.00 80.31 320 GLU A CA 1
ATOM 2460 C C . GLU A 1 320 ? -1.059 -4.566 3.625 1.00 80.31 320 GLU A C 1
ATOM 2462 O O . GLU A 1 320 ? -1.301 -3.409 3.252 1.00 80.31 320 GLU A O 1
ATOM 2467 N N . LEU A 1 321 ? -0.830 -4.853 4.911 1.00 85.19 321 LEU A N 1
ATOM 2468 C CA . LEU A 1 321 ? -0.635 -3.844 5.946 1.00 85.19 321 LEU A CA 1
ATOM 2469 C C . LEU A 1 321 ? 0.768 -3.250 5.837 1.00 85.19 321 LEU A C 1
ATOM 2471 O O . LEU A 1 321 ? 1.773 -3.956 5.934 1.00 85.19 321 LEU A O 1
ATOM 2475 N N . HIS A 1 322 ? 0.844 -1.935 5.680 1.00 84.69 322 HIS A N 1
ATOM 2476 C CA . HIS A 1 322 ? 2.108 -1.235 5.499 1.00 84.69 322 HIS A CA 1
ATOM 2477 C C . HIS A 1 322 ? 2.126 0.096 6.249 1.00 84.69 322 HIS A C 1
ATOM 2479 O O . HIS A 1 322 ? 1.096 0.716 6.513 1.00 84.69 322 HIS A O 1
ATOM 2485 N N . TRP A 1 323 ? 3.333 0.525 6.615 1.00 86.12 323 TRP A N 1
ATOM 2486 C CA . TRP A 1 323 ? 3.554 1.828 7.227 1.00 86.12 323 TRP A CA 1
ATOM 2487 C C . TRP A 1 323 ? 3.626 2.902 6.144 1.00 86.12 323 TRP A C 1
ATOM 2489 O O . TRP A 1 323 ? 4.449 2.816 5.229 1.00 86.12 323 TRP A O 1
ATOM 2499 N N . VAL A 1 324 ? 2.788 3.922 6.284 1.00 84.00 324 VAL A N 1
ATOM 2500 C CA . VAL A 1 324 ? 2.702 5.075 5.389 1.00 84.00 324 VAL A CA 1
ATOM 2501 C C . VAL A 1 324 ? 3.192 6.316 6.123 1.00 84.00 324 VAL A C 1
ATOM 2503 O O . VAL A 1 324 ? 2.904 6.513 7.304 1.00 84.00 324 VAL A O 1
ATOM 2506 N N . GLU A 1 325 ? 3.952 7.158 5.423 1.00 84.19 325 GLU A N 1
ATOM 2507 C CA . GLU A 1 325 ? 4.400 8.450 5.941 1.00 84.19 325 GLU A CA 1
ATOM 2508 C C . GLU A 1 325 ? 3.202 9.384 6.177 1.00 84.19 325 GLU A C 1
ATOM 2510 O O . GLU A 1 325 ? 2.389 9.631 5.285 1.00 84.19 325 GLU A O 1
ATOM 2515 N N . SER A 1 326 ? 3.113 9.937 7.382 1.00 82.31 326 SER A N 1
ATOM 2516 C CA . SER A 1 326 ? 2.130 10.945 7.761 1.00 82.31 326 SER A CA 1
ATOM 2517 C C . SER A 1 326 ? 2.696 12.336 7.495 1.00 82.31 326 SER A C 1
ATOM 2519 O O . SER A 1 326 ? 3.685 12.750 8.100 1.00 82.31 326 SER A O 1
ATOM 2521 N N . LEU A 1 327 ? 2.036 13.103 6.629 1.00 76.31 327 LEU A N 1
ATOM 2522 C CA . LEU A 1 327 ? 2.433 14.484 6.367 1.00 76.31 327 LEU A CA 1
ATOM 2523 C C . LEU A 1 327 ? 1.997 15.415 7.509 1.00 76.31 327 LEU A C 1
ATOM 2525 O O . LEU A 1 327 ? 0.881 15.340 8.039 1.00 76.31 327 LEU A O 1
ATOM 2529 N N . ALA A 1 328 ? 2.879 16.345 7.873 1.00 77.69 328 ALA A N 1
ATOM 2530 C CA . ALA A 1 328 ? 2.554 17.391 8.831 1.00 77.69 328 ALA A CA 1
ATOM 2531 C C . ALA A 1 328 ? 1.414 18.273 8.290 1.00 77.69 328 ALA A C 1
ATOM 2533 O O . ALA A 1 328 ? 1.459 18.748 7.158 1.00 77.69 328 ALA A O 1
ATOM 2534 N N . ALA A 1 329 ? 0.402 18.523 9.121 1.00 84.00 329 ALA A N 1
ATOM 2535 C CA . ALA A 1 329 ? -0.724 19.396 8.793 1.00 84.00 329 ALA A CA 1
ATOM 2536 C C . ALA A 1 329 ? -1.105 20.245 10.021 1.00 84.00 329 ALA A C 1
ATOM 2538 O O . ALA A 1 329 ? -0.771 19.864 11.147 1.00 84.00 329 ALA A O 1
ATOM 2539 N N . PRO A 1 330 ? -1.751 21.411 9.854 1.00 89.69 330 PRO A N 1
ATOM 2540 C CA . PRO A 1 330 ? -2.265 22.187 10.984 1.00 89.69 330 PRO A CA 1
ATOM 2541 C C . PRO A 1 330 ? -3.310 21.384 11.777 1.00 89.69 330 PRO A C 1
ATOM 2543 O O . PRO A 1 330 ? -3.926 20.470 11.232 1.00 89.69 330 PRO A O 1
ATOM 2546 N N . LEU A 1 331 ? -3.479 21.707 13.063 1.00 93.88 331 LEU A N 1
ATOM 2547 C CA . LEU A 1 331 ? -4.562 21.134 13.869 1.00 93.88 331 LEU A CA 1
ATOM 2548 C C . LEU A 1 331 ? -5.888 21.809 13.528 1.00 93.88 331 LEU A C 1
ATOM 2550 O O . LEU A 1 331 ? -5.928 23.029 13.344 1.00 93.88 331 LEU A O 1
ATOM 2554 N N . GLY A 1 332 ? -6.953 21.016 13.490 1.00 94.25 332 GLY A N 1
ATOM 2555 C CA . GLY A 1 332 ? -8.326 21.499 13.497 1.00 94.25 332 GLY A CA 1
ATOM 2556 C C . GLY A 1 332 ? -8.713 22.118 14.842 1.00 94.25 332 GLY A C 1
ATOM 2557 O O . GLY A 1 332 ? -8.013 21.987 15.848 1.00 94.25 332 GLY A O 1
ATOM 2558 N N . GLU A 1 333 ? -9.846 22.816 14.866 1.00 95.88 333 GLU A N 1
ATOM 2559 C CA . GLU A 1 333 ? -10.405 23.373 16.100 1.00 95.88 333 GLU A CA 1
ATOM 2560 C C . GLU A 1 333 ? -10.692 22.261 17.123 1.00 95.88 333 GLU A C 1
ATOM 2562 O O . GLU A 1 333 ? -11.230 21.209 16.784 1.00 95.88 333 GLU A O 1
ATOM 2567 N N . GLY A 1 334 ? -10.304 22.480 18.384 1.00 96.44 334 GLY A N 1
ATOM 2568 C CA . GLY A 1 334 ? -10.534 21.518 19.465 1.00 96.44 334 GLY A CA 1
ATOM 2569 C C . GLY A 1 334 ? -9.654 20.261 19.427 1.00 96.44 334 GLY A C 1
ATOM 2570 O O . GLY A 1 334 ? -9.792 19.414 20.314 1.00 96.44 334 GLY A O 1
ATOM 2571 N N . GLU A 1 335 ? -8.752 20.124 18.451 1.00 97.62 335 GLU A N 1
ATOM 2572 C CA . GLU A 1 335 ? -7.887 18.951 18.307 1.00 97.62 335 GLU A CA 1
ATOM 2573 C C . GLU A 1 335 ? -6.658 18.970 19.222 1.00 97.62 335 GLU A C 1
ATOM 2575 O O . GLU A 1 335 ? -6.093 20.008 19.580 1.00 97.62 335 GLU A O 1
ATOM 2580 N N . VAL A 1 336 ? -6.206 17.765 19.547 1.00 97.69 336 VAL A N 1
ATOM 2581 C CA . VAL A 1 336 ? -4.968 17.464 20.254 1.00 97.69 336 VAL A CA 1
ATOM 2582 C C . VAL A 1 336 ? -4.179 16.480 19.402 1.00 97.69 336 VAL A C 1
ATOM 2584 O O . VAL A 1 336 ? -4.731 15.494 18.918 1.00 97.69 336 VAL A O 1
ATOM 2587 N N . GLU A 1 337 ? -2.884 16.734 19.226 1.00 97.44 337 GLU A N 1
ATOM 2588 C CA . GLU A 1 337 ? -1.965 15.766 18.630 1.00 97.44 337 GLU A CA 1
ATOM 2589 C C . GLU A 1 337 ? -1.199 15.041 19.728 1.00 97.44 337 GLU A C 1
ATOM 2591 O O . GLU A 1 337 ? -0.583 15.672 20.593 1.00 97.44 337 GLU A O 1
ATOM 2596 N N . ILE A 1 338 ? -1.215 13.717 19.667 1.00 98.06 338 ILE A N 1
ATOM 2597 C CA . ILE A 1 338 ? -0.622 12.831 20.660 1.00 98.06 338 ILE A CA 1
ATOM 2598 C C . ILE A 1 338 ? 0.496 12.041 19.987 1.00 98.06 338 ILE A C 1
ATOM 2600 O O . ILE A 1 338 ? 0.269 11.403 18.963 1.00 98.06 338 ILE A O 1
ATOM 2604 N N . GLU A 1 339 ? 1.691 12.065 20.578 1.00 97.19 339 GLU A N 1
ATOM 2605 C CA . GLU A 1 339 ? 2.758 11.107 20.294 1.00 97.19 339 GLU A CA 1
ATOM 2606 C C . GLU A 1 339 ? 2.400 9.768 20.932 1.00 97.19 339 GLU A C 1
ATOM 2608 O O . GLU A 1 339 ? 2.412 9.621 22.160 1.00 97.19 339 GLU A O 1
ATOM 2613 N N . VAL A 1 340 ? 2.042 8.801 20.092 1.00 97.75 340 VAL A N 1
ATOM 2614 C CA . VAL A 1 340 ? 1.556 7.493 20.523 1.00 97.75 340 VAL A CA 1
ATOM 2615 C C . VAL A 1 340 ? 2.723 6.693 21.098 1.00 97.75 340 VAL A C 1
ATOM 2617 O O . VAL A 1 340 ? 3.749 6.495 20.450 1.00 97.75 340 VAL A O 1
ATOM 2620 N N . ARG A 1 341 ? 2.572 6.229 22.343 1.00 97.88 341 ARG A N 1
ATOM 2621 C CA . ARG A 1 341 ? 3.542 5.348 23.017 1.00 97.88 341 ARG A CA 1
ATOM 2622 C C . ARG A 1 341 ? 3.086 3.895 23.004 1.00 97.88 341 ARG A C 1
ATOM 2624 O O . ARG A 1 341 ? 3.913 3.004 22.856 1.00 97.88 341 ARG A O 1
ATOM 2631 N N . ALA A 1 342 ? 1.782 3.672 23.136 1.00 98.19 342 ALA A N 1
ATOM 2632 C CA . ALA A 1 342 ? 1.143 2.370 23.009 1.00 98.19 342 ALA A CA 1
ATOM 2633 C C . ALA A 1 342 ? -0.274 2.538 22.446 1.00 98.19 342 ALA A C 1
ATOM 2635 O O . ALA A 1 342 ? -0.939 3.532 22.739 1.00 98.19 342 ALA A O 1
ATOM 2636 N N . ALA A 1 343 ? -0.743 1.560 21.674 1.00 97.88 343 ALA A N 1
ATOM 2637 C CA . ALA A 1 343 ? -2.103 1.513 21.145 1.00 97.88 343 ALA A CA 1
ATOM 2638 C C . ALA A 1 343 ? -2.771 0.179 21.497 1.00 97.88 343 ALA A C 1
ATOM 2640 O O . ALA A 1 343 ? -2.106 -0.860 21.526 1.00 97.88 343 ALA A O 1
ATOM 2641 N N . GLY A 1 344 ? -4.071 0.215 21.784 1.00 96.06 344 GLY A N 1
ATOM 2642 C CA . GLY A 1 344 ? -4.867 -0.976 22.068 1.00 96.06 344 GLY A CA 1
ATOM 2643 C C . GLY A 1 344 ? -5.299 -1.668 20.777 1.00 96.06 344 GLY A C 1
ATOM 2644 O O . GLY A 1 344 ? -5.830 -1.024 19.874 1.00 96.06 344 GLY A O 1
ATOM 2645 N N . LEU A 1 345 ? -5.082 -2.984 20.689 1.00 95.06 345 LEU A N 1
ATOM 2646 C CA . LEU A 1 345 ? -5.571 -3.810 19.583 1.00 95.06 345 LEU A CA 1
ATOM 2647 C C . LEU A 1 345 ? -6.933 -4.403 19.937 1.00 95.06 345 LEU A C 1
ATOM 2649 O O . LEU A 1 345 ? -7.036 -5.262 20.817 1.00 95.06 345 LEU A O 1
ATOM 2653 N N . ASN A 1 346 ? -7.969 -3.981 19.220 1.00 92.62 346 ASN A N 1
ATOM 2654 C CA . ASN A 1 346 ? -9.334 -4.427 19.445 1.00 92.62 346 ASN A CA 1
ATOM 2655 C C . ASN A 1 346 ? -9.745 -5.507 18.433 1.00 92.62 346 ASN A C 1
ATOM 2657 O O . ASN A 1 346 ? -9.207 -5.616 17.333 1.00 92.62 346 ASN A O 1
ATOM 2661 N N . PHE A 1 347 ? -10.757 -6.316 18.773 1.00 89.50 347 PHE A N 1
ATOM 2662 C CA . PHE A 1 347 ? -11.281 -7.331 17.841 1.00 89.50 347 PHE A CA 1
ATOM 2663 C C . PHE A 1 347 ? -11.838 -6.696 16.556 1.00 89.50 347 PHE A C 1
ATOM 2665 O O . PHE A 1 347 ? -11.797 -7.303 15.489 1.00 89.50 347 PHE A O 1
ATOM 2672 N N . ARG A 1 348 ? -12.300 -5.442 16.649 1.00 89.06 348 ARG A N 1
ATOM 2673 C CA . ARG A 1 348 ? -12.701 -4.631 15.498 1.00 89.06 348 ARG A CA 1
ATOM 2674 C C . ARG A 1 348 ? -11.567 -4.465 14.486 1.00 89.06 348 ARG A C 1
ATOM 2676 O O . ARG A 1 348 ? -11.822 -4.641 13.302 1.00 89.06 348 ARG A O 1
ATOM 2683 N N . ASP A 1 349 ? -10.335 -4.212 14.927 1.00 90.75 349 ASP A N 1
ATOM 2684 C CA . ASP A 1 349 ? -9.175 -4.084 14.033 1.00 90.75 349 ASP A CA 1
ATOM 2685 C C . ASP A 1 349 ? -8.908 -5.384 13.265 1.00 90.75 349 ASP A C 1
ATOM 2687 O O . ASP A 1 349 ? -8.635 -5.363 12.067 1.00 90.75 349 ASP A O 1
ATOM 2691 N N . VAL A 1 350 ? -9.072 -6.533 13.929 1.00 89.81 350 VAL A N 1
ATOM 2692 C CA . VAL A 1 350 ? -8.936 -7.853 13.291 1.00 89.81 350 VAL A CA 1
ATOM 2693 C C . VAL A 1 350 ? -10.013 -8.057 12.225 1.00 89.81 350 VAL A C 1
ATOM 2695 O O . VAL A 1 350 ? -9.708 -8.482 11.114 1.00 89.81 350 VAL A O 1
ATOM 2698 N N . LEU A 1 351 ? -11.270 -7.718 12.528 1.00 88.69 351 LEU A N 1
ATOM 2699 C CA . LEU A 1 351 ? -12.361 -7.823 11.555 1.00 88.69 351 LEU A CA 1
ATOM 2700 C C . LEU A 1 351 ? -12.166 -6.881 10.361 1.00 88.69 351 LEU A C 1
ATOM 2702 O O . LEU A 1 351 ? -12.508 -7.261 9.245 1.00 88.69 351 LEU A O 1
ATOM 2706 N N . LYS A 1 352 ? -11.590 -5.691 10.573 1.00 86.75 352 LYS A N 1
ATOM 2707 C CA . LYS A 1 352 ? -11.204 -4.775 9.489 1.00 86.75 352 LYS A CA 1
ATOM 2708 C C . LYS A 1 352 ? -10.112 -5.379 8.610 1.00 86.75 352 LYS A C 1
ATOM 2710 O O . LYS A 1 352 ? -10.253 -5.386 7.393 1.00 86.75 352 LYS A O 1
ATOM 2715 N N . GLY A 1 353 ? -9.070 -5.951 9.217 1.00 85.12 353 GLY A N 1
ATOM 2716 C CA . GLY A 1 353 ? -7.984 -6.610 8.483 1.00 85.12 353 GLY A CA 1
ATOM 2717 C C . GLY A 1 353 ? -8.460 -7.787 7.623 1.00 85.12 353 GLY A C 1
ATOM 2718 O O . GLY A 1 353 ? -7.892 -8.041 6.566 1.00 85.12 353 GLY A O 1
ATOM 2719 N N . LEU A 1 354 ? -9.533 -8.465 8.044 1.00 85.50 354 LEU A N 1
ATOM 2720 C CA . LEU A 1 354 ? -10.153 -9.588 7.332 1.00 85.50 354 LEU A CA 1
ATOM 2721 C C . LEU A 1 354 ? -11.307 -9.188 6.390 1.00 85.50 354 LEU A C 1
ATOM 2723 O O . LEU A 1 354 ? -11.930 -10.075 5.815 1.00 85.50 354 LEU A O 1
ATOM 2727 N N . ASP A 1 355 ? -11.609 -7.893 6.238 1.00 85.06 355 ASP A N 1
ATOM 2728 C CA . ASP A 1 355 ? -12.752 -7.375 5.456 1.00 85.06 355 ASP A CA 1
ATOM 2729 C C . ASP A 1 355 ? -14.123 -7.938 5.889 1.00 85.06 355 ASP A C 1
ATOM 2731 O O . ASP A 1 355 ? -15.045 -8.135 5.101 1.00 85.06 355 ASP A O 1
ATOM 2735 N N . LEU A 1 356 ? -14.270 -8.214 7.187 1.00 84.69 356 LEU A N 1
ATOM 2736 C CA . LEU A 1 356 ? -15.505 -8.722 7.797 1.00 84.69 356 LEU A CA 1
ATOM 2737 C C . LEU A 1 356 ? -16.268 -7.643 8.578 1.00 84.69 356 LEU A C 1
ATOM 2739 O O . LEU A 1 356 ? -17.280 -7.943 9.214 1.00 84.69 356 LEU A O 1
ATOM 2743 N N . TYR A 1 357 ? -15.784 -6.398 8.569 1.00 79.81 357 TYR A N 1
ATOM 2744 C CA . TYR A 1 357 ? -16.384 -5.287 9.303 1.00 79.81 357 TYR A CA 1
ATOM 2745 C C . TYR A 1 357 ? -17.010 -4.267 8.333 1.00 79.81 357 TYR A C 1
ATOM 2747 O O . TYR A 1 357 ? -16.291 -3.704 7.508 1.00 79.81 357 TYR A O 1
ATOM 2755 N N . PRO A 1 358 ? -18.331 -4.005 8.403 1.00 75.56 358 PRO A N 1
ATOM 2756 C CA . PRO A 1 358 ? -19.027 -3.169 7.427 1.00 75.56 358 PRO A CA 1
ATOM 2757 C C . PRO A 1 358 ? -18.698 -1.687 7.647 1.00 75.56 358 PRO A C 1
ATOM 2759 O O . PRO A 1 358 ? -19.307 -1.024 8.485 1.00 75.56 358 PRO A O 1
ATOM 2762 N N . LEU A 1 359 ? -17.731 -1.168 6.893 1.00 72.38 359 LEU A N 1
ATOM 2763 C CA . LEU A 1 359 ? -17.296 0.230 6.943 1.00 72.38 359 LEU A CA 1
ATOM 2764 C C . LEU A 1 359 ? -17.431 0.904 5.587 1.00 72.38 359 LEU A C 1
ATOM 2766 O O . LEU A 1 359 ? -17.490 0.257 4.540 1.00 72.38 359 LEU A O 1
ATOM 2770 N N . ASN A 1 360 ? -17.416 2.234 5.607 1.00 75.12 360 ASN A N 1
ATOM 2771 C CA . ASN A 1 360 ? -17.108 2.971 4.394 1.00 75.12 360 ASN A CA 1
ATOM 2772 C C . ASN A 1 360 ? -15.624 2.755 3.999 1.00 75.12 360 ASN A C 1
ATOM 2774 O O . ASN A 1 360 ? -14.791 2.413 4.845 1.00 75.12 360 ASN A O 1
ATOM 2778 N N . PRO A 1 361 ? -15.259 2.965 2.721 1.00 70.06 361 PRO A N 1
ATOM 2779 C CA . PRO A 1 361 ? -13.904 2.692 2.241 1.00 70.06 361 PRO A CA 1
ATOM 2780 C C . PRO A 1 361 ? -12.786 3.494 2.922 1.00 70.06 361 PRO A C 1
ATOM 2782 O O . PRO A 1 361 ? -11.644 3.047 2.901 1.00 70.06 361 PRO A O 1
ATOM 2785 N N . ALA A 1 362 ? -13.082 4.672 3.482 1.00 69.69 362 ALA A N 1
ATOM 2786 C CA . ALA A 1 362 ? -12.083 5.500 4.160 1.00 69.69 362 ALA A CA 1
ATOM 2787 C C . ALA A 1 362 ? -11.748 4.933 5.547 1.00 69.69 362 ALA A C 1
ATOM 2789 O O . ALA A 1 362 ? -10.582 4.752 5.884 1.00 69.69 362 ALA A O 1
ATOM 2790 N N . GLU A 1 363 ? -12.769 4.566 6.320 1.00 72.38 363 GLU A N 1
ATOM 2791 C CA . GLU A 1 363 ? -12.612 3.958 7.643 1.00 72.38 363 GLU A CA 1
ATOM 2792 C C . GLU A 1 363 ? -12.025 2.547 7.578 1.00 72.38 363 GLU A C 1
ATOM 2794 O O . GLU A 1 363 ? -11.373 2.115 8.527 1.00 72.38 363 GLU A O 1
ATOM 2799 N N . ALA A 1 364 ? -12.236 1.824 6.476 1.00 74.75 364 ALA A N 1
ATOM 2800 C CA . ALA A 1 364 ? -11.692 0.483 6.280 1.00 74.75 364 ALA A CA 1
ATOM 2801 C C . ALA A 1 364 ? -10.154 0.451 6.186 1.00 74.75 364 ALA A C 1
ATOM 2803 O O . ALA A 1 364 ? -9.559 -0.596 6.425 1.00 74.75 364 ALA A O 1
ATOM 2804 N N . ARG A 1 365 ? -9.510 1.578 5.849 1.00 78.81 365 ARG A N 1
ATOM 2805 C CA . ARG A 1 365 ? -8.065 1.635 5.570 1.00 78.81 365 ARG A CA 1
ATOM 2806 C C . ARG A 1 365 ? -7.193 1.893 6.790 1.00 78.81 365 ARG A C 1
ATOM 2808 O O . ARG A 1 365 ? -6.061 1.426 6.803 1.00 78.81 365 ARG A O 1
ATOM 2815 N N . THR A 1 366 ? -7.691 2.622 7.784 1.00 85.56 366 THR A N 1
ATOM 2816 C CA . THR A 1 366 ? -6.928 3.018 8.981 1.00 85.56 366 THR A CA 1
ATOM 2817 C C . THR A 1 366 ? -7.168 2.054 10.139 1.00 85.56 366 THR A C 1
ATOM 2819 O O . THR A 1 366 ? -8.206 1.402 10.191 1.00 85.56 366 THR A O 1
ATOM 2822 N N . PHE A 1 367 ? -6.241 1.940 11.092 1.00 92.25 367 PHE A N 1
ATOM 2823 C CA . PHE A 1 367 ? -6.338 0.963 12.189 1.00 92.25 367 PHE A CA 1
ATOM 2824 C C . PHE A 1 367 ? -6.065 1.576 13.566 1.00 92.25 367 PHE A C 1
ATOM 2826 O O . PHE A 1 367 ? -5.353 2.576 13.685 1.00 92.25 367 PHE A O 1
ATOM 2833 N N . GLY A 1 368 ? -6.627 0.947 14.599 1.00 94.50 368 GLY A N 1
ATOM 2834 C CA . GLY A 1 368 ? -6.568 1.397 15.982 1.00 94.50 368 GLY A CA 1
ATOM 2835 C C . GLY A 1 368 ? -7.736 2.304 16.354 1.00 94.50 368 GLY A C 1
ATOM 2836 O O . GLY A 1 368 ? -8.167 3.136 15.557 1.00 94.50 368 GLY A O 1
ATOM 2837 N N . ASP A 1 369 ? -8.226 2.138 17.581 1.00 95.25 369 ASP A N 1
ATOM 2838 C CA . ASP A 1 369 ? -9.331 2.919 18.155 1.00 95.25 369 ASP A CA 1
ATOM 2839 C C . ASP A 1 369 ? -8.956 3.591 19.492 1.00 95.25 369 ASP A C 1
ATOM 2841 O O . ASP A 1 369 ? -9.704 4.428 19.999 1.00 95.25 369 ASP A O 1
ATOM 2845 N N . GLU A 1 370 ? -7.809 3.248 20.085 1.00 97.50 370 GLU A N 1
ATOM 2846 C CA . GLU A 1 370 ? -7.367 3.785 21.373 1.00 97.50 370 GLU A CA 1
ATOM 2847 C C . GLU A 1 370 ? -5.853 3.768 21.549 1.00 97.50 370 GLU A C 1
ATOM 2849 O O . GLU A 1 370 ? -5.148 2.863 21.092 1.00 97.50 370 GLU A O 1
ATOM 2854 N N . CYS A 1 371 ? -5.348 4.750 22.290 1.00 98.50 371 CYS A N 1
ATOM 2855 C CA . CYS A 1 371 ? -3.931 4.835 22.596 1.00 98.50 371 CYS A CA 1
ATOM 2856 C C . CYS A 1 371 ? -3.640 5.472 23.950 1.00 98.50 371 CYS A C 1
ATOM 2858 O O . CYS A 1 371 ? -4.464 6.184 24.526 1.00 98.50 371 CYS A O 1
ATOM 2860 N N . ALA A 1 372 ? -2.407 5.281 24.406 1.00 98.75 372 ALA A N 1
ATOM 2861 C CA . ALA A 1 372 ? -1.780 6.080 25.438 1.00 98.75 372 ALA A CA 1
ATOM 2862 C C . ALA A 1 372 ? -0.506 6.726 24.884 1.00 98.75 372 ALA A C 1
ATOM 2864 O O . ALA A 1 372 ? 0.269 6.104 24.151 1.00 98.75 372 ALA A O 1
ATOM 2865 N N . GLY A 1 373 ? -0.274 7.984 25.241 1.00 98.44 373 GLY A N 1
ATOM 2866 C CA . GLY A 1 373 ? 0.798 8.763 24.642 1.00 98.44 373 GLY A CA 1
ATOM 2867 C C . GLY A 1 373 ? 1.079 10.070 25.359 1.00 98.44 373 GLY A C 1
ATOM 2868 O O . GLY A 1 373 ? 0.606 10.301 26.472 1.00 98.44 373 GLY A O 1
ATOM 2869 N N . ILE A 1 374 ? 1.881 10.913 24.722 1.00 98.62 374 ILE A N 1
ATOM 2870 C CA . ILE A 1 374 ? 2.258 12.229 25.238 1.00 98.62 374 ILE A CA 1
ATOM 2871 C C . ILE A 1 374 ? 1.674 13.294 24.320 1.00 98.62 374 ILE A C 1
ATOM 2873 O O . ILE A 1 374 ? 1.826 13.215 23.105 1.00 98.62 374 ILE A O 1
ATOM 2877 N N . VAL A 1 375 ? 1.023 14.309 24.878 1.00 98.44 375 VAL A N 1
ATOM 2878 C CA . VAL A 1 375 ? 0.511 15.428 24.084 1.00 98.44 375 VAL A CA 1
ATOM 2879 C C . VAL A 1 375 ? 1.682 16.176 23.446 1.00 98.44 375 VAL A C 1
ATOM 2881 O O . VAL A 1 375 ? 2.555 16.690 24.143 1.00 98.44 375 VAL A O 1
ATOM 2884 N N . ARG A 1 376 ? 1.697 16.272 22.115 1.00 96.38 376 ARG A N 1
ATOM 2885 C CA . ARG A 1 376 ? 2.725 16.997 21.353 1.00 96.38 376 ARG A CA 1
ATOM 2886 C C . ARG A 1 376 ? 2.336 18.454 21.140 1.00 96.38 376 ARG A C 1
ATOM 2888 O O . ARG A 1 376 ? 3.152 19.352 21.331 1.00 96.38 376 ARG A O 1
ATOM 2895 N N . ARG A 1 377 ? 1.086 18.692 20.739 1.00 96.19 377 ARG A N 1
ATOM 2896 C CA . ARG A 1 377 ? 0.518 20.029 20.521 1.00 96.19 377 ARG A CA 1
ATOM 2897 C C . ARG A 1 377 ? -0.995 20.015 20.705 1.00 96.19 377 ARG A C 1
ATOM 2899 O O . ARG A 1 377 ? -1.636 18.980 20.550 1.00 96.19 377 ARG A O 1
ATOM 2906 N N . VAL A 1 378 ? -1.548 21.185 21.002 1.00 97.75 378 VAL A N 1
ATOM 2907 C CA . VAL A 1 378 ? -2.986 21.408 21.185 1.00 97.75 378 VAL A CA 1
ATOM 2908 C C . VAL A 1 378 ? -3.443 22.556 20.293 1.00 97.75 378 VAL A C 1
ATOM 2910 O O . VAL A 1 378 ? -2.674 23.486 20.031 1.00 97.75 378 VAL A O 1
ATOM 2913 N N . ALA A 1 379 ? -4.677 22.486 19.804 1.00 97.12 379 ALA A N 1
ATOM 2914 C CA . ALA A 1 379 ? -5.281 23.569 19.047 1.00 97.12 379 ALA A CA 1
ATOM 2915 C C . ALA A 1 379 ? -5.525 24.800 19.945 1.00 97.12 379 ALA A C 1
ATOM 2917 O O . ALA A 1 379 ? -5.708 24.657 21.160 1.00 97.12 379 ALA A O 1
ATOM 2918 N N . PRO A 1 380 ? -5.560 26.022 19.379 1.00 95.00 380 PRO A N 1
ATOM 2919 C CA . PRO A 1 380 ? -5.934 27.214 20.134 1.00 95.00 380 PRO A CA 1
ATOM 2920 C C . PRO A 1 380 ? -7.279 27.035 20.853 1.00 95.00 380 PRO A C 1
ATOM 2922 O O . PRO A 1 380 ? -8.241 26.550 20.266 1.00 95.00 380 PRO A O 1
ATOM 2925 N N . GLY A 1 381 ? -7.346 27.435 22.125 1.00 92.62 381 GLY A N 1
ATOM 2926 C CA . GLY A 1 381 ? -8.562 27.341 22.945 1.00 92.62 381 GLY A CA 1
ATOM 2927 C C . GLY A 1 381 ? -8.754 26.013 23.686 1.00 92.62 381 GLY A C 1
ATOM 2928 O O . GLY A 1 381 ? -9.584 25.955 24.591 1.00 92.62 381 GLY A O 1
ATOM 2929 N N . VAL A 1 382 ? -7.965 24.975 23.386 1.00 96.38 382 VAL A N 1
ATOM 2930 C CA . VAL A 1 382 ? -7.963 23.734 24.172 1.00 96.38 382 VAL A CA 1
ATOM 2931 C C . VAL A 1 382 ? -7.218 23.961 25.489 1.00 96.38 382 VAL A C 1
ATOM 2933 O O . VAL A 1 382 ? -6.044 24.328 25.493 1.00 96.38 382 VAL A O 1
ATOM 2936 N N . THR A 1 383 ? -7.904 23.738 26.612 1.00 95.31 383 THR A N 1
ATOM 2937 C CA . THR A 1 383 ? -7.363 23.921 27.973 1.00 95.31 383 THR A CA 1
ATOM 2938 C C . THR A 1 383 ? -7.444 22.667 28.844 1.00 95.31 383 THR A C 1
ATOM 2940 O O . THR A 1 383 ? -6.956 22.683 29.971 1.00 95.31 383 THR A O 1
ATOM 2943 N N . SER A 1 384 ? -8.057 21.586 28.350 1.00 94.75 384 SER A N 1
ATOM 2944 C CA . SER A 1 384 ? -8.236 20.333 29.096 1.00 94.75 384 SER A CA 1
ATOM 2945 C C . SER A 1 384 ? -6.947 19.529 29.271 1.00 94.75 384 SER A C 1
ATOM 2947 O O . SER A 1 384 ? -6.863 18.738 30.206 1.00 94.75 384 SER A O 1
ATOM 2949 N N . VAL A 1 385 ? -5.967 19.727 28.385 1.00 96.94 385 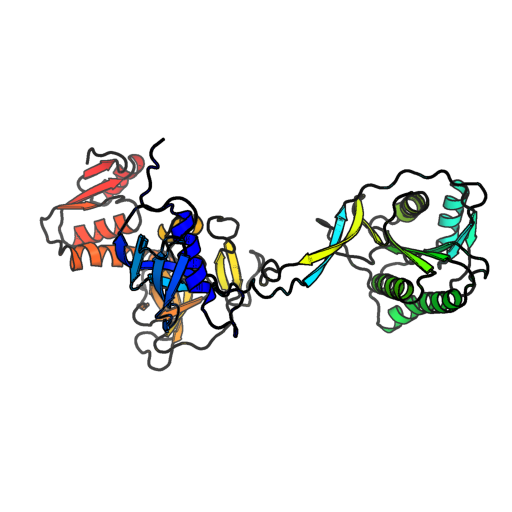VAL A N 1
ATOM 2950 C CA . VAL A 1 385 ? -4.642 19.093 28.402 1.00 96.94 385 VAL A CA 1
ATOM 2951 C C . VAL A 1 385 ? -3.586 20.053 27.852 1.00 96.94 385 VAL A C 1
ATOM 2953 O O . VAL A 1 385 ? -3.912 20.973 27.096 1.00 96.94 385 VAL A O 1
ATOM 2956 N N . ALA A 1 386 ? -2.320 19.823 28.193 1.00 96.75 386 ALA A N 1
ATOM 2957 C CA . ALA A 1 386 ? -1.184 20.626 27.742 1.00 96.75 386 ALA A CA 1
ATOM 2958 C C . ALA A 1 386 ? -0.072 19.782 27.086 1.00 96.75 386 ALA A C 1
ATOM 2960 O O . ALA A 1 386 ? 0.090 18.604 27.412 1.00 96.75 386 ALA A O 1
ATOM 2961 N N . PRO A 1 387 ? 0.740 20.367 26.178 1.00 98.19 387 PRO A N 1
ATOM 2962 C CA . PRO A 1 387 ? 1.925 19.702 25.638 1.00 98.19 387 PRO A CA 1
ATOM 2963 C C . PRO A 1 387 ? 2.850 19.150 26.731 1.00 98.19 387 PRO A C 1
ATOM 2965 O O . PRO A 1 387 ? 3.152 19.836 27.707 1.00 98.19 387 PRO A O 1
ATOM 2968 N N . GLY A 1 388 ? 3.322 17.918 26.544 1.00 98.00 388 GLY A N 1
ATOM 2969 C CA . GLY A 1 388 ? 4.153 17.177 27.495 1.00 98.00 388 GLY A CA 1
ATOM 2970 C C . GLY A 1 388 ? 3.376 16.297 28.479 1.00 98.00 388 GLY A C 1
ATOM 2971 O O . GLY A 1 388 ? 3.988 15.465 29.149 1.00 98.00 388 GLY A O 1
ATOM 2972 N N . GLU A 1 389 ? 2.049 16.423 28.562 1.00 98.31 389 GLU A N 1
ATOM 2973 C CA . GLU A 1 389 ? 1.242 15.591 29.456 1.00 98.31 389 GLU A CA 1
ATOM 2974 C C . GLU A 1 389 ? 1.054 14.169 28.921 1.00 98.31 389 GLU A C 1
ATOM 2976 O O . GLU A 1 389 ? 0.837 13.952 27.728 1.00 98.31 389 GLU A O 1
ATOM 2981 N N . ALA A 1 390 ? 1.108 13.190 29.827 1.00 98.69 390 ALA A N 1
ATOM 2982 C CA . ALA A 1 390 ? 0.796 11.803 29.518 1.00 98.69 390 ALA A CA 1
ATOM 2983 C C . ALA A 1 390 ? -0.723 11.585 29.553 1.00 98.69 390 ALA A C 1
ATOM 2985 O O . ALA A 1 390 ? -1.374 11.848 30.567 1.00 98.69 390 ALA A O 1
ATOM 2986 N N . VAL A 1 391 ? -1.278 11.058 28.466 1.00 98.69 391 VAL A N 1
ATOM 2987 C CA . VAL A 1 391 ? -2.724 10.925 28.247 1.00 98.69 391 VAL A CA 1
ATOM 2988 C C . VAL A 1 391 ? -3.106 9.535 27.747 1.00 98.69 391 VAL A C 1
ATOM 2990 O O . VAL A 1 391 ? -2.275 8.794 27.219 1.00 98.69 391 VAL A O 1
ATOM 2993 N N . VAL A 1 392 ? -4.377 9.193 27.926 1.00 98.50 392 VAL A N 1
ATOM 2994 C CA . VAL A 1 392 ? -5.083 8.126 27.210 1.00 98.50 392 VAL A CA 1
ATOM 2995 C C . VAL A 1 392 ? -6.145 8.756 26.317 1.00 98.50 392 VAL A C 1
ATOM 2997 O O . VAL A 1 392 ? -6.676 9.818 26.649 1.00 98.50 392 VAL A O 1
ATOM 3000 N N . ALA A 1 393 ? -6.456 8.123 25.191 1.00 98.38 393 ALA A N 1
ATOM 3001 C CA . ALA A 1 393 ? -7.438 8.646 24.254 1.00 98.38 393 ALA A CA 1
ATOM 3002 C C . ALA A 1 393 ? -8.214 7.544 23.531 1.00 98.38 393 ALA A C 1
ATOM 3004 O O . ALA A 1 393 ? -7.661 6.486 23.227 1.00 98.38 393 ALA A O 1
ATOM 3005 N N . VAL A 1 394 ? -9.473 7.848 23.205 1.00 98.00 394 VAL A N 1
ATOM 3006 C CA . VAL A 1 394 ? -10.223 7.165 22.143 1.00 98.00 394 VAL A CA 1
ATOM 3007 C C . VAL A 1 394 ? -9.842 7.843 20.832 1.00 98.00 394 VAL A C 1
ATOM 3009 O O . VAL A 1 394 ? -10.192 8.998 20.595 1.00 98.00 394 VAL A O 1
ATOM 3012 N N . ALA A 1 395 ? -9.058 7.152 20.015 1.00 95.56 395 ALA A N 1
ATOM 3013 C CA . ALA A 1 395 ? -8.304 7.744 18.924 1.00 95.56 395 ALA A CA 1
ATOM 3014 C C . ALA A 1 395 ? -8.341 6.833 17.684 1.00 95.56 395 ALA A C 1
ATOM 3016 O O . ALA A 1 395 ? -7.459 5.993 17.510 1.00 95.56 395 ALA A O 1
ATOM 3017 N N . PRO A 1 396 ? -9.351 6.979 16.811 1.00 92.31 396 PRO A N 1
ATOM 3018 C CA . PRO A 1 396 ? -9.401 6.252 15.547 1.00 92.31 396 PRO A CA 1
ATOM 3019 C C . PRO A 1 396 ? -8.159 6.528 14.687 1.00 92.31 396 PRO A C 1
ATOM 3021 O O . PRO A 1 396 ? -7.773 7.682 14.503 1.00 92.31 396 PRO A O 1
ATOM 3024 N N . GLY A 1 397 ? -7.542 5.479 14.143 1.00 91.75 397 GLY A N 1
ATOM 3025 C CA . GLY A 1 397 ? -6.330 5.585 13.323 1.00 91.75 397 GLY A CA 1
ATOM 3026 C C . GLY A 1 397 ? -5.029 5.711 14.124 1.00 91.75 397 GLY A C 1
ATOM 3027 O O . GLY A 1 397 ? -4.018 6.145 13.578 1.00 91.75 397 GLY A O 1
ATOM 3028 N N . CYS A 1 398 ? -5.028 5.369 15.416 1.00 95.00 398 CYS A N 1
ATOM 3029 C CA . CYS A 1 398 ? -3.868 5.553 16.290 1.00 95.00 398 CYS A CA 1
ATOM 3030 C C . CYS A 1 398 ? -2.746 4.517 16.131 1.00 95.00 398 CYS A C 1
ATOM 3032 O O . CYS A 1 398 ? -1.771 4.573 16.884 1.00 95.00 398 CYS A O 1
ATOM 3034 N N . PHE A 1 399 ? -2.841 3.561 15.202 1.00 95.50 399 PHE A N 1
ATOM 3035 C CA . PHE A 1 399 ? -1.701 2.700 14.873 1.00 95.50 399 PHE A CA 1
ATOM 3036 C C . PHE A 1 399 ? -0.687 3.493 14.050 1.00 95.50 399 PHE A C 1
ATOM 3038 O O . PHE A 1 399 ? -0.656 3.417 12.829 1.00 95.50 399 PHE A O 1
ATOM 3045 N N . GLY A 1 400 ? 0.145 4.276 14.730 1.00 93.19 400 GLY A N 1
ATOM 3046 C CA . GLY A 1 400 ? 1.129 5.165 14.124 1.00 93.19 400 GLY A CA 1
ATOM 3047 C C . GLY A 1 400 ? 2.007 5.844 15.168 1.00 93.19 400 GLY A C 1
ATOM 3048 O O . GLY A 1 400 ? 1.876 5.574 16.359 1.00 93.19 400 GLY A O 1
ATOM 3049 N N . SER A 1 401 ? 2.908 6.726 14.733 1.00 93.19 401 SER A N 1
ATOM 3050 C CA . SER A 1 401 ? 3.728 7.542 15.640 1.00 93.19 401 SER A CA 1
ATOM 3051 C C . SER A 1 401 ? 2.937 8.683 16.278 1.00 93.19 401 SER A C 1
ATOM 3053 O O . SER A 1 401 ? 3.236 9.097 17.398 1.00 93.19 401 SER A O 1
ATOM 3055 N N . LEU A 1 402 ? 1.924 9.188 15.572 1.00 94.00 402 LEU A N 1
ATOM 3056 C CA . LEU A 1 402 ? 1.061 10.274 16.012 1.00 94.00 402 LEU A CA 1
ATOM 3057 C C . LEU A 1 402 ? -0.399 9.960 15.731 1.00 94.00 402 LEU A C 1
ATOM 3059 O O . LEU A 1 402 ? -0.725 9.299 14.748 1.00 94.00 402 LEU A O 1
ATOM 3063 N N . VAL A 1 403 ? -1.275 10.559 16.527 1.00 95.25 403 VAL A N 1
ATOM 3064 C CA . VAL A 1 403 ? -2.703 10.630 16.229 1.00 95.25 403 VAL A CA 1
ATOM 3065 C C . VAL A 1 403 ? -3.247 12.007 16.580 1.00 95.25 403 VAL A C 1
ATOM 3067 O O . VAL A 1 403 ? -2.765 12.660 17.509 1.00 95.25 403 VAL A O 1
ATOM 3070 N N . ARG A 1 404 ? -4.242 12.464 15.818 1.00 95.50 404 ARG A N 1
ATOM 3071 C CA . ARG A 1 404 ? -4.980 13.703 16.081 1.00 95.50 404 ARG A CA 1
ATOM 3072 C C . ARG A 1 404 ? -6.412 13.358 16.421 1.00 95.50 404 ARG A C 1
ATOM 3074 O O . ARG A 1 404 ? -7.038 12.553 15.740 1.00 95.50 404 ARG A O 1
ATOM 3081 N N . VAL A 1 405 ? -6.900 13.938 17.502 1.00 96.50 405 VAL A N 1
ATOM 3082 C CA . VAL A 1 405 ? -8.193 13.582 18.078 1.00 96.50 405 VAL A CA 1
ATOM 3083 C C . VAL A 1 405 ? -8.762 14.798 18.797 1.00 96.50 405 VAL A C 1
ATOM 3085 O O . VAL A 1 405 ? -8.023 15.626 19.330 1.00 96.50 405 VAL A O 1
ATOM 3088 N N . HIS A 1 406 ? -10.087 14.925 18.810 1.00 97.62 406 HIS A N 1
ATOM 3089 C CA . HIS A 1 406 ? -10.752 15.985 19.555 1.00 97.62 406 HIS A CA 1
ATOM 3090 C C . HIS A 1 406 ? -10.468 15.862 21.062 1.00 97.62 406 HIS A C 1
ATOM 3092 O O . HIS A 1 406 ? -10.587 14.786 21.643 1.00 97.62 406 HIS A O 1
ATOM 3098 N N . SER A 1 407 ? -10.162 16.982 21.714 1.00 97.56 407 SER A N 1
ATOM 3099 C CA . SER A 1 407 ? -9.798 17.078 23.139 1.00 97.56 407 SER A CA 1
ATOM 3100 C C . SER A 1 407 ? -10.792 16.437 24.120 1.00 97.56 407 SER A C 1
ATOM 3102 O O . SER A 1 407 ? -10.391 16.032 25.206 1.00 97.56 407 SER A O 1
ATOM 3104 N N . LEU A 1 408 ? -12.070 16.305 23.744 1.00 97.06 408 LEU A N 1
ATOM 3105 C CA . LEU A 1 408 ? -13.102 15.618 24.544 1.00 97.06 408 LEU A CA 1
ATOM 3106 C C . LEU A 1 408 ? -12.899 14.099 24.648 1.00 97.06 408 LEU A C 1
ATOM 3108 O O . LEU A 1 408 ? -13.477 13.469 25.528 1.00 97.06 408 LEU A O 1
ATOM 3112 N N . LEU A 1 409 ? -12.110 13.511 23.750 1.00 97.88 409 LEU A N 1
ATOM 3113 C CA . LEU A 1 409 ? -11.810 12.079 23.724 1.00 97.88 409 LEU A CA 1
ATOM 3114 C C . LEU A 1 409 ? -10.472 11.755 24.405 1.00 97.88 409 LEU A C 1
ATOM 3116 O O . LEU A 1 409 ? -9.985 10.631 24.294 1.00 97.88 409 LEU A O 1
ATOM 3120 N N . VAL A 1 410 ? -9.872 12.735 25.086 1.00 98.25 410 VAL A N 1
ATOM 3121 C CA . VAL A 1 410 ? -8.561 12.633 25.729 1.00 98.25 410 VAL A CA 1
ATOM 3122 C C . VAL A 1 410 ? -8.721 12.814 27.234 1.00 98.25 410 VAL A C 1
ATOM 3124 O O . VAL A 1 410 ? -9.403 13.730 27.691 1.00 98.25 410 VAL A O 1
ATOM 3127 N N . ALA A 1 411 ? -8.065 11.958 28.014 1.00 97.50 411 ALA A N 1
ATOM 3128 C CA . ALA A 1 411 ? -8.030 12.050 29.468 1.00 97.50 411 ALA A CA 1
ATOM 3129 C C . ALA A 1 411 ? -6.598 11.877 30.001 1.00 97.50 411 ALA A C 1
ATOM 3131 O O . ALA A 1 411 ? -5.788 11.183 29.378 1.00 97.50 411 ALA A O 1
ATOM 3132 N N . PRO A 1 412 ? -6.259 12.456 31.169 1.00 97.88 412 PRO A N 1
ATOM 3133 C CA . PRO A 1 412 ? -4.961 12.239 31.794 1.00 97.88 412 PRO A CA 1
ATOM 3134 C C . PRO A 1 412 ? -4.705 10.756 32.059 1.00 97.88 412 PRO A C 1
ATOM 3136 O O . PRO A 1 412 ? -5.546 10.043 32.613 1.00 97.88 412 PRO A O 1
ATOM 3139 N N . LYS A 1 413 ? -3.512 10.287 31.702 1.00 98.19 413 LYS A N 1
ATOM 3140 C CA . LYS A 1 413 ? -3.104 8.915 31.975 1.00 98.19 413 LYS A CA 1
ATOM 3141 C C . LYS A 1 413 ? -2.868 8.746 33.481 1.00 98.19 413 LYS A C 1
ATOM 3143 O O . LYS A 1 413 ? -2.103 9.521 34.061 1.00 98.19 413 LYS A O 1
ATOM 3148 N N . PRO A 1 414 ? -3.400 7.694 34.130 1.00 96.19 414 PRO A N 1
ATOM 3149 C CA . PRO A 1 414 ? -3.050 7.390 35.513 1.00 96.19 414 PRO A CA 1
ATOM 3150 C C . PRO A 1 414 ? -1.530 7.237 35.684 1.00 96.19 414 PRO A C 1
ATOM 3152 O O . PRO A 1 414 ? -0.888 6.442 34.989 1.00 96.19 414 PRO A O 1
ATOM 3155 N N . ALA A 1 415 ? -0.948 7.986 36.626 1.00 94.94 415 ALA A N 1
ATOM 3156 C CA . ALA A 1 415 ? 0.506 8.052 36.816 1.00 94.94 415 ALA A CA 1
ATOM 3157 C C . ALA A 1 415 ? 1.135 6.694 37.176 1.00 94.94 415 ALA A C 1
ATOM 3159 O O . ALA A 1 415 ? 2.278 6.431 36.822 1.00 94.94 415 ALA A O 1
ATOM 3160 N N . ARG A 1 416 ? 0.370 5.825 37.849 1.00 97.12 416 ARG A N 1
ATOM 3161 C CA . ARG A 1 416 ? 0.815 4.499 38.309 1.00 97.12 416 ARG A CA 1
ATOM 3162 C C . ARG A 1 416 ? 0.907 3.430 37.218 1.00 97.12 416 ARG A C 1
ATOM 3164 O O . ARG A 1 416 ? 1.461 2.375 37.486 1.00 97.12 416 ARG A O 1
ATOM 3171 N N . LEU A 1 417 ? 0.303 3.667 36.056 1.00 97.88 417 LEU A N 1
ATOM 3172 C CA . LEU A 1 417 ? 0.274 2.693 34.966 1.00 97.88 417 LEU A CA 1
ATOM 3173 C C . LEU A 1 417 ? 1.415 2.961 33.990 1.00 97.88 417 LEU A C 1
ATOM 3175 O O . LEU A 1 417 ? 1.857 4.097 33.843 1.00 97.88 417 LEU A O 1
ATOM 3179 N N . THR A 1 418 ? 1.865 1.944 33.280 1.00 98.56 418 THR A N 1
ATOM 3180 C CA . THR A 1 418 ? 2.669 2.090 32.059 1.00 98.56 418 THR A CA 1
ATOM 3181 C C . THR A 1 418 ? 1.799 2.596 30.899 1.00 98.56 418 THR A C 1
ATOM 3183 O O . THR A 1 418 ? 0.577 2.719 31.038 1.00 98.56 418 THR A O 1
ATOM 3186 N N . PHE A 1 419 ? 2.395 2.972 29.762 1.00 98.56 419 PHE A N 1
ATOM 3187 C CA . PHE A 1 419 ? 1.604 3.376 28.590 1.00 98.56 419 PHE A CA 1
ATOM 3188 C C . PHE A 1 419 ? 0.830 2.185 28.019 1.00 98.56 419 PHE A C 1
ATOM 3190 O O . PHE A 1 419 ? -0.329 2.331 27.656 1.00 98.56 419 PHE A O 1
ATOM 3197 N N . GLU A 1 420 ? 1.439 1.007 28.020 1.00 98.38 420 GLU A N 1
ATOM 3198 C CA . GLU A 1 420 ? 0.882 -0.256 27.553 1.00 98.38 420 GLU A CA 1
ATOM 3199 C C . GLU A 1 420 ? -0.330 -0.673 28.390 1.00 98.38 420 GLU A C 1
ATOM 3201 O O . GLU A 1 420 ? -1.395 -0.952 27.843 1.00 98.38 420 GLU A O 1
ATOM 3206 N N . GLU A 1 421 ? -0.211 -0.633 29.721 1.00 97.81 421 GLU A N 1
ATOM 3207 C CA . GLU A 1 421 ? -1.347 -0.889 30.614 1.00 97.81 421 GLU A CA 1
ATOM 3208 C C . GLU A 1 421 ? -2.455 0.144 30.399 1.00 97.81 421 GLU A C 1
ATOM 3210 O O . GLU A 1 421 ? -3.629 -0.210 30.311 1.00 97.81 421 GLU A O 1
ATOM 3215 N N . ALA A 1 422 ? -2.097 1.424 30.283 1.00 98.25 422 ALA A N 1
ATOM 3216 C CA . ALA A 1 422 ? -3.076 2.489 30.119 1.00 98.25 422 ALA A CA 1
ATOM 3217 C C . ALA A 1 422 ? -3.809 2.440 28.768 1.00 98.25 422 ALA A C 1
ATOM 3219 O O . ALA A 1 422 ? -4.991 2.769 28.719 1.00 98.25 422 ALA A O 1
ATOM 3220 N N . ALA A 1 423 ? -3.144 2.004 27.695 1.00 97.88 423 ALA A N 1
ATOM 3221 C CA . ALA A 1 423 ? -3.740 1.861 26.368 1.00 97.88 423 ALA A CA 1
ATOM 3222 C C . ALA A 1 423 ? -4.795 0.744 26.299 1.00 97.88 423 ALA A C 1
ATOM 3224 O O . ALA A 1 423 ? -5.601 0.745 25.381 1.00 97.88 423 ALA A O 1
ATOM 3225 N N . SER A 1 424 ? -4.820 -0.180 27.268 1.00 96.25 424 SER A N 1
ATOM 3226 C CA . SER A 1 424 ? -5.818 -1.262 27.339 1.00 96.25 424 SER A CA 1
ATOM 3227 C C . SER A 1 424 ? -7.158 -0.858 27.977 1.00 96.25 424 SER A C 1
ATOM 3229 O O . SER A 1 424 ? -8.065 -1.682 28.096 1.00 96.25 424 SER A O 1
ATOM 3231 N N . ILE A 1 425 ? -7.271 0.387 28.453 1.00 96.25 425 ILE A N 1
ATOM 3232 C CA . ILE A 1 425 ? -8.394 0.850 29.277 1.00 96.25 425 ILE A CA 1
ATOM 3233 C C . ILE A 1 425 ? -9.539 1.474 28.458 1.00 96.25 425 ILE A C 1
ATOM 3235 O O . ILE A 1 425 ? -10.679 1.066 28.694 1.00 96.25 425 ILE A O 1
ATOM 3239 N N . PRO A 1 426 ? -9.304 2.467 27.572 1.00 96.94 426 PRO A N 1
ATOM 3240 C CA . PRO A 1 426 ? -10.359 3.360 27.086 1.00 96.94 426 PRO A CA 1
ATOM 3241 C C . PRO A 1 426 ? -11.600 2.661 26.520 1.00 96.94 426 PRO A C 1
ATOM 3243 O O . PRO A 1 426 ? -12.676 2.774 27.100 1.00 96.94 426 PRO A O 1
ATOM 3246 N N . ILE A 1 427 ? -11.478 1.920 25.424 1.00 97.12 427 ILE A N 1
ATOM 3247 C CA . ILE A 1 427 ? -12.589 1.301 24.696 1.00 97.12 427 ILE A CA 1
ATOM 3248 C C . ILE A 1 427 ? -13.247 0.217 25.537 1.00 97.12 427 ILE A C 1
ATOM 3250 O O . ILE A 1 427 ? -14.476 0.189 25.644 1.00 97.12 427 ILE A O 1
ATOM 3254 N N . ALA A 1 428 ? -12.456 -0.654 26.167 1.00 96.44 428 ALA A N 1
ATOM 3255 C CA . ALA A 1 428 ? -12.986 -1.762 26.955 1.00 96.44 428 ALA A CA 1
ATOM 3256 C C . ALA A 1 428 ? -13.831 -1.272 28.141 1.00 96.44 428 ALA A C 1
ATOM 3258 O O . ALA A 1 428 ? -14.971 -1.715 28.311 1.00 96.44 428 ALA A O 1
ATOM 3259 N N . PHE A 1 429 ? -13.307 -0.329 28.931 1.00 97.25 429 PHE A N 1
ATOM 3260 C CA . PHE A 1 429 ? -14.013 0.193 30.100 1.00 97.25 429 PHE A CA 1
ATOM 3261 C C . PHE A 1 429 ? -15.122 1.174 29.737 1.00 97.25 429 PHE A C 1
ATOM 3263 O O . PHE A 1 429 ? -16.180 1.087 30.348 1.00 97.25 429 PHE A O 1
ATOM 3270 N N . LEU A 1 430 ? -14.952 2.049 28.738 1.00 97.25 430 LEU A N 1
ATOM 3271 C CA . LEU A 1 430 ? -16.047 2.924 28.297 1.00 97.25 430 LEU A CA 1
ATOM 3272 C C . LEU A 1 430 ? -17.234 2.108 27.784 1.00 97.25 430 LEU A C 1
ATOM 3274 O O . LEU A 1 430 ? -18.374 2.414 28.124 1.00 97.25 430 LEU A O 1
ATOM 3278 N N . THR A 1 431 ? -16.975 1.035 27.030 1.00 97.12 431 THR A N 1
ATOM 3279 C CA . THR A 1 431 ? -18.033 0.127 26.566 1.00 97.12 431 THR A CA 1
ATOM 3280 C C . THR A 1 431 ? -18.757 -0.520 27.746 1.00 97.12 431 THR A C 1
ATOM 3282 O O . THR A 1 431 ? -19.986 -0.538 27.777 1.00 97.12 431 THR A O 1
ATOM 3285 N N . ALA A 1 432 ? -18.010 -1.031 28.729 1.00 97.94 432 ALA A N 1
ATOM 3286 C CA . ALA A 1 432 ? -18.575 -1.672 29.913 1.00 97.94 432 ALA A CA 1
ATOM 3287 C C . ALA A 1 432 ? -19.377 -0.702 30.797 1.00 97.94 432 ALA A C 1
ATOM 3289 O O . ALA A 1 432 ? -20.500 -1.021 31.180 1.00 97.94 432 ALA A O 1
ATOM 3290 N N . GLU A 1 433 ? -18.822 0.474 31.102 1.00 97.88 433 GLU A N 1
ATOM 3291 C CA . GLU A 1 433 ? -19.481 1.529 31.881 1.00 97.88 433 GLU A CA 1
ATOM 3292 C C . GLU A 1 433 ? -20.777 1.969 31.210 1.00 97.88 433 GLU A C 1
ATOM 3294 O O . GLU A 1 433 ? -21.840 1.886 31.819 1.00 97.88 433 GLU A O 1
ATOM 3299 N N . TYR A 1 434 ? -20.710 2.336 29.929 1.00 98.19 434 TYR A N 1
ATOM 3300 C CA . TYR A 1 434 ? -21.877 2.810 29.199 1.00 98.19 434 TYR A CA 1
ATOM 3301 C C . TYR A 1 434 ? -22.968 1.734 29.100 1.00 98.19 434 TYR A C 1
ATOM 3303 O O . TYR A 1 434 ? -24.146 1.999 29.338 1.00 98.19 434 TYR A O 1
ATOM 3311 N N . ALA A 1 435 ? -22.597 0.487 28.795 1.00 98.25 435 ALA A N 1
ATOM 3312 C CA . ALA A 1 435 ? -23.567 -0.596 28.675 1.00 98.25 435 ALA A CA 1
ATOM 3313 C C . ALA A 1 435 ? -24.223 -0.951 30.018 1.00 98.25 435 ALA A C 1
ATOM 3315 O O . ALA A 1 435 ? -25.445 -1.100 30.086 1.00 98.25 435 ALA A O 1
ATOM 3316 N N . LEU A 1 436 ? -23.429 -1.102 31.082 1.00 98.12 436 LEU A N 1
ATOM 3317 C CA . LEU A 1 436 ? -23.926 -1.602 32.363 1.00 98.12 436 LEU A CA 1
ATOM 3318 C C . LEU A 1 436 ? -24.518 -0.496 33.239 1.00 98.12 436 LEU A C 1
ATOM 3320 O O . LEU A 1 436 ? -25.568 -0.713 33.838 1.00 98.12 436 LEU A O 1
ATOM 3324 N N . ASN A 1 437 ? -23.899 0.682 33.301 1.00 97.00 437 ASN A N 1
ATOM 3325 C CA . ASN A 1 437 ? -24.328 1.756 34.197 1.00 97.00 437 ASN A CA 1
ATOM 3326 C C . ASN A 1 437 ? -25.277 2.744 33.514 1.00 97.00 437 ASN A C 1
ATOM 3328 O O . ASN A 1 437 ? -26.328 3.041 34.078 1.00 97.00 437 ASN A O 1
ATOM 3332 N N . ASP A 1 438 ? -24.977 3.219 32.305 1.00 96.94 438 ASP A N 1
ATOM 3333 C CA . ASP A 1 438 ? -25.830 4.214 31.639 1.00 96.94 438 ASP A CA 1
ATOM 3334 C C . ASP A 1 438 ? -27.082 3.582 31.006 1.00 96.94 438 ASP A C 1
ATOM 3336 O O . ASP A 1 438 ? -28.211 4.039 31.230 1.00 96.94 438 ASP A O 1
ATOM 3340 N N . LEU A 1 439 ? -26.905 2.507 30.230 1.00 97.88 439 LEU A N 1
ATOM 3341 C CA . LEU A 1 439 ? -28.002 1.864 29.503 1.00 97.88 439 LEU A CA 1
ATOM 3342 C C . LEU A 1 439 ? -28.805 0.907 30.389 1.00 97.88 439 LEU A C 1
ATOM 3344 O O . LEU A 1 439 ? -30.018 1.088 30.548 1.00 97.88 439 LEU A O 1
ATOM 3348 N N . ALA A 1 440 ? -28.138 -0.102 30.960 1.00 97.62 440 ALA A N 1
ATOM 3349 C CA . ALA A 1 440 ? -28.791 -1.123 31.776 1.00 97.62 440 ALA A CA 1
ATOM 3350 C C . ALA A 1 440 ? -29.121 -0.634 33.194 1.00 97.62 440 ALA A C 1
ATOM 3352 O O . ALA A 1 440 ? -30.095 -1.109 33.774 1.00 97.62 440 ALA A O 1
ATOM 3353 N N . ARG A 1 441 ? -28.365 0.346 33.718 1.00 97.56 441 ARG A N 1
ATOM 3354 C CA . ARG A 1 441 ? -28.481 0.861 35.095 1.00 97.56 441 ARG A CA 1
ATOM 3355 C C . ARG A 1 441 ? -28.404 -0.250 36.138 1.00 97.56 441 ARG A C 1
ATOM 3357 O O . ARG A 1 441 ? -29.234 -0.314 37.038 1.00 97.56 441 ARG A O 1
ATOM 3364 N N . LEU A 1 442 ? -27.405 -1.115 35.986 1.00 97.69 442 LEU A N 1
ATOM 3365 C CA . LEU A 1 442 ? -27.148 -2.251 36.860 1.00 97.69 442 LEU A CA 1
ATOM 3366 C C . LEU A 1 442 ? -26.945 -1.793 38.312 1.00 97.69 442 LEU A C 1
ATOM 3368 O O . LEU A 1 442 ? -26.174 -0.874 38.593 1.00 97.69 442 LEU A O 1
ATOM 3372 N N . THR A 1 443 ? -27.612 -2.467 39.242 1.00 96.38 443 THR A N 1
ATOM 3373 C CA . THR A 1 443 ? -27.594 -2.158 40.675 1.00 96.38 443 THR A CA 1
ATOM 3374 C C . THR A 1 443 ? -27.158 -3.350 41.526 1.00 96.38 443 THR A C 1
ATOM 3376 O O . THR A 1 443 ? -27.095 -4.496 41.077 1.00 96.38 443 THR A O 1
ATOM 3379 N N . ALA A 1 444 ? -26.824 -3.074 42.788 1.00 97.81 444 ALA A N 1
ATOM 3380 C CA . ALA A 1 444 ? -26.365 -4.092 43.722 1.00 97.81 444 ALA A CA 1
ATOM 3381 C C . ALA A 1 444 ? -27.425 -5.181 43.951 1.00 97.81 444 ALA A C 1
ATOM 3383 O O . ALA A 1 444 ? -28.603 -4.890 44.153 1.00 97.81 444 ALA A O 1
ATOM 3384 N N . GLY A 1 445 ? -26.984 -6.439 43.978 1.00 96.62 445 GLY A N 1
ATOM 3385 C CA . GLY A 1 445 ? -27.851 -7.607 44.156 1.00 96.62 445 GLY A CA 1
ATOM 3386 C C . GLY A 1 445 ? -28.475 -8.151 42.867 1.00 96.62 445 GLY A C 1
ATOM 3387 O O . GLY A 1 445 ? -29.013 -9.258 42.888 1.00 96.62 445 GLY A O 1
ATOM 3388 N N . GLU A 1 446 ? -28.370 -7.442 41.740 1.00 98.19 446 GLU A N 1
ATOM 3389 C CA . GLU A 1 446 ? -28.773 -7.976 40.436 1.00 98.19 446 GLU A CA 1
ATOM 3390 C C . GLU A 1 446 ? -27.765 -9.008 39.914 1.00 98.19 446 GLU A C 1
ATOM 3392 O O . GLU A 1 446 ? -26.636 -9.109 40.395 1.00 98.19 446 GLU A O 1
ATOM 3397 N N . THR A 1 447 ? -28.177 -9.810 38.931 1.00 98.25 447 THR A N 1
ATOM 3398 C CA . THR A 1 447 ? -27.308 -10.790 38.265 1.00 98.25 447 THR A CA 1
ATOM 3399 C C . THR A 1 447 ? -27.146 -10.429 36.796 1.00 98.25 447 THR A C 1
ATOM 3401 O O . THR A 1 447 ? -28.134 -10.152 36.120 1.00 98.25 447 THR A O 1
ATOM 3404 N N . VAL A 1 448 ? -25.912 -10.464 36.293 1.00 98.12 448 VAL A N 1
ATOM 3405 C CA . VAL A 1 448 ? -25.578 -10.153 34.897 1.00 98.12 448 VAL A CA 1
ATOM 3406 C C . VAL A 1 448 ? -24.836 -11.316 34.244 1.00 98.12 448 VAL A C 1
ATOM 3408 O O . VAL A 1 448 ? -23.924 -11.890 34.838 1.00 98.12 448 VAL A O 1
ATOM 3411 N N . LEU A 1 449 ? -25.217 -11.652 33.009 1.00 98.12 449 LEU A N 1
ATOM 3412 C CA . LEU A 1 449 ? -24.50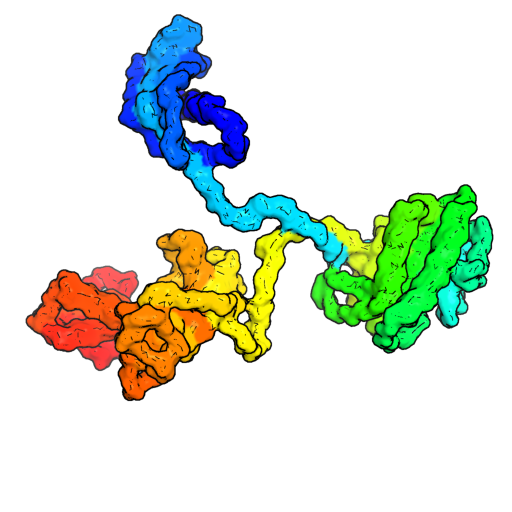0 -12.601 32.157 1.00 98.12 449 LEU A CA 1
ATOM 3413 C C . LEU A 1 449 ? -23.566 -11.844 31.207 1.00 98.12 449 LEU A C 1
ATOM 3415 O O . LEU A 1 449 ? -24.018 -11.030 30.405 1.00 98.12 449 LEU A O 1
ATOM 3419 N N . ILE A 1 450 ? -22.269 -12.138 31.273 1.00 98.19 450 ILE A N 1
ATOM 3420 C CA . ILE A 1 450 ? -21.235 -11.529 30.433 1.00 98.19 450 ILE A CA 1
ATOM 3421 C C . ILE A 1 450 ? -20.699 -12.576 29.456 1.00 98.19 450 ILE A C 1
ATOM 3423 O O . ILE A 1 450 ? -20.042 -13.555 29.833 1.00 98.19 450 ILE A O 1
ATOM 3427 N N . HIS A 1 451 ? -20.960 -12.366 28.166 1.00 97.62 451 HIS A N 1
ATOM 3428 C CA . HIS A 1 451 ? -20.396 -13.209 27.119 1.00 97.62 451 HIS A CA 1
ATOM 3429 C C . HIS A 1 451 ? -18.928 -12.899 26.845 1.00 97.62 451 HIS A C 1
ATOM 3431 O O . HIS A 1 451 ? -18.499 -11.753 26.948 1.00 97.62 451 HIS A O 1
ATOM 3437 N N . ALA A 1 452 ? -18.163 -13.941 26.496 1.00 94.88 452 ALA A N 1
ATOM 3438 C CA . ALA A 1 452 ? -16.720 -13.844 26.275 1.00 94.88 452 ALA A CA 1
ATOM 3439 C C . ALA A 1 452 ? -16.000 -13.095 27.418 1.00 94.88 452 ALA A C 1
ATOM 3441 O O . ALA A 1 452 ? -15.128 -12.260 27.179 1.00 94.88 452 ALA A O 1
ATOM 3442 N N . ALA A 1 453 ? -16.360 -13.411 28.668 1.00 96.50 453 ALA A N 1
ATOM 3443 C CA . ALA A 1 453 ? -15.951 -12.676 29.867 1.00 96.50 453 ALA A CA 1
ATOM 3444 C C . ALA A 1 453 ? -14.426 -12.615 30.067 1.00 96.50 453 ALA A C 1
ATOM 3446 O O . ALA A 1 453 ? -13.933 -11.746 30.771 1.00 96.50 453 ALA A O 1
ATOM 3447 N N . ALA A 1 454 ? -13.671 -13.518 29.431 1.00 94.31 454 ALA A N 1
ATOM 3448 C CA . ALA A 1 454 ? -12.209 -13.551 29.482 1.00 94.31 454 ALA A CA 1
ATOM 3449 C C . ALA A 1 454 ? -11.529 -12.737 28.356 1.00 94.31 454 ALA A C 1
ATOM 3451 O O . ALA A 1 454 ? -10.322 -12.864 28.153 1.00 94.31 454 ALA A O 1
ATOM 3452 N N . GLY A 1 455 ? -12.291 -11.980 27.560 1.00 92.94 455 GLY A N 1
ATOM 3453 C CA . GLY A 1 455 ? -11.778 -11.003 26.591 1.00 92.94 455 GLY A CA 1
ATOM 3454 C C . GLY A 1 455 ? -11.647 -9.601 27.197 1.00 92.94 455 GLY A C 1
ATOM 3455 O O . GLY A 1 455 ? -12.092 -9.379 28.316 1.00 92.94 455 GLY A O 1
ATOM 3456 N N . GLY A 1 456 ? -11.083 -8.640 26.456 1.00 92.69 456 GLY A N 1
ATOM 3457 C CA . GLY A 1 456 ? -10.829 -7.277 26.961 1.00 92.69 456 GLY A CA 1
ATOM 3458 C C . GLY A 1 456 ? -12.078 -6.579 27.521 1.00 92.69 456 GLY A C 1
ATOM 3459 O O . GLY A 1 456 ? -12.131 -6.263 28.707 1.00 92.69 456 GLY A O 1
ATOM 3460 N N . VAL A 1 457 ? -13.125 -6.428 26.698 1.00 95.88 457 VAL A N 1
ATOM 3461 C CA . VAL A 1 457 ? -14.419 -5.858 27.134 1.00 95.88 457 VAL A CA 1
ATOM 3462 C C . VAL A 1 457 ? -15.068 -6.713 28.224 1.00 95.88 457 VAL A C 1
ATOM 3464 O O . VAL A 1 457 ? -15.629 -6.179 29.175 1.00 95.88 457 VAL A O 1
ATOM 3467 N N . GLY A 1 458 ? -14.967 -8.042 28.114 1.00 97.00 458 GLY A N 1
ATOM 3468 C CA . GLY A 1 458 ? -15.519 -8.973 29.096 1.00 97.00 458 GLY A CA 1
ATOM 3469 C C . GLY A 1 458 ? -14.935 -8.760 30.493 1.00 97.00 458 GLY A C 1
ATOM 3470 O O . GLY A 1 458 ? -15.686 -8.637 31.456 1.00 97.00 458 GLY A O 1
ATOM 3471 N N . LEU A 1 459 ? -13.612 -8.629 30.599 1.00 96.94 459 LEU A N 1
ATOM 3472 C CA . LEU A 1 459 ? -12.922 -8.407 31.868 1.00 96.94 459 LEU A CA 1
ATOM 3473 C C . LEU A 1 459 ? -13.214 -7.026 32.453 1.00 96.94 459 LEU A C 1
ATOM 3475 O O . LEU A 1 459 ? -13.394 -6.909 33.665 1.00 96.94 459 LEU A O 1
ATOM 3479 N N . ALA A 1 460 ? -13.311 -5.996 31.610 1.00 97.62 460 ALA A N 1
ATOM 3480 C CA . ALA A 1 460 ? -13.756 -4.677 32.049 1.00 97.62 460 ALA A CA 1
ATOM 3481 C C . ALA A 1 460 ? -15.194 -4.734 32.597 1.00 97.62 460 ALA A C 1
ATOM 3483 O O . ALA A 1 460 ? -15.467 -4.233 33.686 1.00 97.62 460 ALA A O 1
ATOM 3484 N N . ALA A 1 461 ? -16.101 -5.421 31.896 1.00 98.25 461 ALA A N 1
ATOM 3485 C CA . ALA A 1 461 ? -17.489 -5.594 32.312 1.00 98.25 461 ALA A CA 1
ATOM 3486 C C . ALA A 1 461 ? -17.625 -6.378 33.627 1.00 98.25 461 ALA A C 1
ATOM 3488 O O . ALA A 1 461 ? -18.431 -5.992 34.470 1.00 98.25 461 ALA A O 1
ATOM 3489 N N . VAL A 1 462 ? -16.812 -7.421 33.846 1.00 98.19 462 VAL A N 1
ATOM 3490 C CA . VAL A 1 462 ? -16.756 -8.149 35.129 1.00 98.19 462 VAL A CA 1
ATOM 3491 C C . VAL A 1 462 ? -16.405 -7.189 36.268 1.00 98.19 462 VAL A C 1
ATOM 3493 O O . VAL A 1 462 ? -17.120 -7.142 37.268 1.00 98.19 462 VAL A O 1
ATOM 3496 N N . GLN A 1 463 ? -15.355 -6.378 36.101 1.00 97.75 463 GLN A N 1
ATOM 3497 C CA . GLN A 1 463 ? -14.911 -5.426 37.125 1.00 97.75 463 GLN A CA 1
ATOM 3498 C C . GLN A 1 463 ? -15.956 -4.337 37.406 1.00 97.75 463 GLN A C 1
ATOM 3500 O O . GLN A 1 463 ? -16.210 -4.006 38.565 1.00 97.75 463 GLN A O 1
ATOM 3505 N N . VAL A 1 464 ? -16.588 -3.791 36.362 1.00 98.00 464 VAL A N 1
ATOM 3506 C CA . VAL A 1 464 ? -17.653 -2.786 36.504 1.00 98.00 464 VAL A CA 1
ATOM 3507 C C . VAL A 1 464 ? -18.864 -3.383 37.224 1.00 98.00 464 VAL A C 1
ATOM 3509 O O . VAL A 1 464 ? -19.341 -2.797 38.194 1.00 98.00 464 VAL A O 1
ATOM 3512 N N . ALA A 1 465 ? -19.315 -4.578 36.831 1.00 97.94 465 ALA A N 1
ATOM 3513 C CA . ALA A 1 465 ? -20.437 -5.261 37.473 1.00 97.94 465 ALA A CA 1
ATOM 3514 C C . ALA A 1 465 ? -20.171 -5.566 38.957 1.00 97.94 465 ALA A C 1
ATOM 3516 O O . ALA A 1 465 ? -21.035 -5.331 39.806 1.00 97.94 465 ALA A O 1
ATOM 3517 N N . GLN A 1 466 ? -18.960 -6.025 39.289 1.00 96.81 466 GLN A N 1
ATOM 3518 C CA . GLN A 1 466 ? -18.542 -6.256 40.673 1.00 96.81 466 GLN A CA 1
ATOM 3519 C C . GLN A 1 466 ? -18.518 -4.963 41.490 1.00 96.81 466 GLN A C 1
ATOM 3521 O O . GLN A 1 466 ? -18.981 -4.954 42.631 1.00 96.81 466 GLN A O 1
ATOM 3526 N N . ARG A 1 467 ? -18.038 -3.853 40.912 1.00 97.44 467 ARG A N 1
ATOM 3527 C CA . ARG A 1 467 ? -18.069 -2.533 41.564 1.00 97.44 467 ARG A CA 1
ATOM 3528 C C . ARG A 1 467 ? -19.499 -2.080 41.865 1.00 97.44 467 ARG A C 1
ATOM 3530 O O . ARG A 1 467 ? -19.724 -1.448 42.893 1.00 97.44 467 ARG A O 1
ATOM 3537 N N . CYS A 1 468 ? -20.457 -2.426 41.005 1.00 96.75 468 CYS A N 1
ATOM 3538 C CA . CYS A 1 468 ? -21.881 -2.161 41.222 1.00 96.75 468 CYS A CA 1
ATOM 3539 C C . CYS A 1 468 ? -22.532 -3.115 42.240 1.00 96.75 468 CYS A C 1
ATOM 3541 O O . CYS A 1 468 ? -23.677 -2.896 42.624 1.00 96.75 468 CYS A O 1
ATOM 3543 N N . GLY A 1 469 ? -21.820 -4.146 42.710 1.00 96.94 469 GLY A N 1
ATOM 3544 C CA . GLY A 1 469 ? -22.333 -5.138 43.657 1.00 96.94 469 GLY A CA 1
ATOM 3545 C C . GLY A 1 469 ? -23.246 -6.190 43.022 1.00 96.94 469 GLY A C 1
ATOM 3546 O O . GLY A 1 469 ? -24.057 -6.793 43.727 1.00 96.94 469 GLY A O 1
ATOM 3547 N N . ALA A 1 470 ? -23.160 -6.385 41.704 1.00 97.94 470 ALA A N 1
ATOM 3548 C CA . ALA A 1 470 ? -23.920 -7.403 40.989 1.00 97.94 470 ALA A CA 1
ATOM 3549 C C . ALA A 1 470 ? -23.215 -8.770 41.026 1.00 97.94 470 ALA A C 1
ATOM 3551 O O . ALA A 1 470 ? -21.988 -8.868 41.095 1.00 97.94 470 ALA A O 1
ATOM 3552 N N . THR A 1 471 ? -23.999 -9.842 40.932 1.00 98.12 471 THR A N 1
ATOM 3553 C CA . THR A 1 471 ? -23.490 -11.204 40.732 1.00 98.12 471 THR A CA 1
ATOM 3554 C C . THR A 1 471 ? -23.195 -11.422 39.252 1.00 98.12 471 THR A C 1
ATOM 3556 O O . THR A 1 471 ? -24.059 -11.212 38.403 1.00 98.12 471 THR A O 1
ATOM 3559 N N . VAL A 1 472 ? -21.985 -11.873 38.927 1.00 98.25 472 VAL A N 1
ATOM 3560 C CA . VAL A 1 472 ? -21.566 -12.075 37.535 1.00 98.25 472 VAL A CA 1
ATOM 3561 C C . VAL A 1 472 ? -21.615 -13.552 37.163 1.00 98.25 472 VAL A C 1
ATOM 3563 O O . VAL A 1 472 ? -20.985 -14.388 37.810 1.00 98.25 472 VAL A O 1
ATOM 3566 N N . LEU A 1 473 ? -22.317 -13.859 36.078 1.00 98.25 473 LEU A N 1
ATOM 3567 C CA . LEU A 1 473 ? -22.228 -15.113 35.337 1.00 98.25 473 LEU A CA 1
ATOM 3568 C C . LEU A 1 473 ? -21.408 -14.845 34.072 1.00 98.25 473 LEU A C 1
ATOM 3570 O O . LEU A 1 473 ? -21.626 -13.843 33.397 1.00 98.25 473 LEU A O 1
ATOM 3574 N N . GLY A 1 474 ? -20.447 -15.702 33.742 1.00 97.62 474 GLY A N 1
ATOM 3575 C CA . GLY A 1 474 ? -19.534 -15.477 32.622 1.00 97.62 474 GLY A CA 1
ATOM 3576 C C . GLY A 1 474 ? -19.504 -16.653 31.659 1.00 97.62 474 GLY A C 1
ATOM 3577 O O . GLY A 1 474 ? -19.570 -17.803 32.079 1.00 97.62 474 GLY A O 1
ATOM 3578 N N . THR A 1 475 ? -19.337 -16.385 30.365 1.00 98.00 475 THR A N 1
ATOM 3579 C CA . THR A 1 475 ? -19.039 -17.444 29.384 1.00 98.00 475 THR A CA 1
ATOM 3580 C C . THR A 1 475 ? -17.644 -17.269 28.785 1.00 98.00 475 THR A C 1
ATOM 3582 O O . THR A 1 475 ? -17.230 -16.152 28.470 1.00 98.00 475 THR A O 1
ATOM 3585 N N . ALA A 1 476 ? -16.908 -18.365 28.607 1.00 96.56 476 ALA A N 1
ATOM 3586 C CA . ALA A 1 476 ? -15.631 -18.418 27.891 1.00 96.56 476 ALA A CA 1
ATOM 3587 C C . ALA A 1 476 ? -15.339 -19.849 27.407 1.00 96.56 476 ALA A C 1
ATOM 3589 O O . ALA A 1 476 ? -16.090 -20.779 27.707 1.00 96.56 476 ALA A O 1
ATOM 3590 N N . SER A 1 477 ? -14.242 -20.040 26.669 1.00 95.38 477 SER A N 1
ATOM 3591 C CA . SER A 1 477 ? -13.724 -21.387 26.400 1.00 95.38 477 SER A CA 1
ATOM 3592 C C . SER A 1 477 ? -13.325 -22.093 27.712 1.00 95.38 477 SER A C 1
ATOM 3594 O O . SER A 1 477 ? -12.854 -21.402 28.624 1.00 95.38 477 SER A O 1
ATOM 3596 N N . PRO A 1 478 ? -13.455 -23.432 27.814 1.00 95.56 478 PRO A N 1
ATOM 3597 C CA . PRO A 1 478 ? -13.188 -24.202 29.037 1.00 95.56 478 PRO A CA 1
ATOM 3598 C C . PRO A 1 478 ? -11.842 -23.917 29.696 1.00 95.56 478 PRO A C 1
ATOM 3600 O O . PRO A 1 478 ? -11.754 -23.753 30.910 1.00 95.56 478 PRO A O 1
ATOM 3603 N N . GLU A 1 479 ? -10.789 -23.775 28.895 1.00 96.44 479 GLU A N 1
ATOM 3604 C CA . GLU A 1 479 ? -9.431 -23.514 29.365 1.00 96.44 479 GLU A CA 1
ATOM 3605 C C . GLU A 1 479 ? -9.277 -22.174 30.110 1.00 96.44 479 GLU A C 1
ATOM 3607 O O . GLU A 1 479 ? -8.305 -21.983 30.835 1.00 96.44 479 GLU A O 1
ATOM 3612 N N . LYS A 1 480 ? -10.244 -21.253 29.979 1.00 96.12 480 LYS A N 1
ATOM 3613 C CA . LYS A 1 480 ? -10.256 -19.942 30.652 1.00 96.12 480 LYS A CA 1
ATOM 3614 C C . LYS A 1 480 ? -11.182 -19.890 31.870 1.00 96.12 480 LYS A C 1
ATOM 3616 O O . LYS A 1 480 ? -11.251 -18.854 32.527 1.00 96.12 480 LYS A O 1
ATOM 3621 N N . HIS A 1 481 ? -11.910 -20.966 32.180 1.00 96.81 481 HIS A N 1
ATOM 3622 C CA . HIS A 1 481 ? -12.905 -20.965 33.263 1.00 96.81 481 HIS A CA 1
ATOM 3623 C C . HIS A 1 481 ? -12.273 -20.733 34.632 1.00 96.81 481 HIS A C 1
ATOM 3625 O O . HIS A 1 481 ? -12.795 -19.934 35.402 1.00 96.81 481 HIS A O 1
ATOM 3631 N N . HIS A 1 482 ? -11.124 -21.356 34.906 1.00 96.94 482 HIS A N 1
ATOM 3632 C CA . HIS A 1 482 ? -10.395 -21.152 36.161 1.00 96.94 482 HIS A CA 1
ATOM 3633 C C . HIS A 1 482 ? -10.070 -19.672 36.396 1.00 96.94 482 HIS A C 1
ATOM 3635 O O . HIS A 1 482 ? -10.408 -19.119 37.437 1.00 96.94 482 HIS A O 1
ATOM 3641 N N . PHE A 1 483 ? -9.511 -19.013 35.380 1.00 96.88 483 PHE A N 1
ATOM 3642 C CA . PHE A 1 483 ? -9.178 -17.592 35.432 1.00 96.88 483 PHE A CA 1
ATOM 3643 C C . PHE A 1 483 ? -10.409 -16.702 35.671 1.00 96.88 483 PHE A C 1
ATOM 3645 O O . PHE A 1 483 ? -10.332 -15.733 36.424 1.00 96.88 483 PHE A O 1
ATOM 3652 N N . LEU A 1 484 ? -11.561 -17.028 35.072 1.00 95.62 484 LEU A N 1
ATOM 3653 C CA . LEU A 1 484 ? -12.799 -16.282 35.323 1.00 95.62 484 LEU A CA 1
ATOM 3654 C C . LEU A 1 484 ? -13.278 -16.406 36.767 1.00 95.62 484 LEU A C 1
ATOM 3656 O O . LEU A 1 484 ? -13.658 -15.402 37.369 1.00 95.62 484 LEU A O 1
ATOM 3660 N N . LEU A 1 485 ? -13.246 -17.618 37.319 1.00 96.81 485 LEU A N 1
ATOM 3661 C CA . LEU A 1 485 ? -13.632 -17.858 38.707 1.00 96.81 485 LEU A CA 1
ATOM 3662 C C . LEU A 1 485 ? -12.698 -17.105 39.668 1.00 96.81 485 LEU A C 1
ATOM 3664 O O . LEU A 1 485 ? -13.173 -16.432 40.580 1.00 96.81 485 LEU A O 1
ATOM 3668 N N . GLU A 1 486 ? -11.384 -17.128 39.419 1.00 96.56 486 GLU A N 1
ATOM 3669 C CA . GLU A 1 486 ? -10.397 -16.344 40.183 1.00 96.56 486 GLU A CA 1
ATOM 3670 C C . GLU A 1 486 ? -10.604 -14.830 40.053 1.00 96.56 486 GLU A C 1
ATOM 3672 O O . GLU A 1 486 ? -10.356 -14.087 41.000 1.00 96.56 486 GLU A O 1
ATOM 3677 N N . SER A 1 487 ? -11.116 -14.372 38.909 1.00 93.62 487 SER A N 1
ATOM 3678 C CA . SER A 1 487 ? -11.475 -12.968 38.671 1.00 93.62 487 SER A CA 1
ATOM 3679 C C . SER A 1 487 ? -12.779 -12.553 39.370 1.00 93.62 487 SER A C 1
ATOM 3681 O O . SER A 1 487 ? -13.230 -11.421 39.210 1.00 93.62 487 SER A O 1
ATOM 3683 N N . GLY A 1 488 ? -13.402 -13.449 40.144 1.00 91.94 488 GLY A N 1
ATOM 3684 C CA . GLY A 1 488 ? -14.604 -13.191 40.937 1.00 91.94 488 GLY A CA 1
ATOM 3685 C C . GLY A 1 488 ? -15.921 -13.326 40.165 1.00 91.94 488 GLY A C 1
ATOM 3686 O O . GLY A 1 488 ? -16.937 -12.763 40.580 1.00 91.94 488 GLY A O 1
ATOM 3687 N N . VAL A 1 489 ? -15.924 -14.050 39.043 1.00 96.69 489 VAL A N 1
ATOM 3688 C CA . VAL A 1 489 ? -17.157 -14.515 38.391 1.00 96.69 489 VAL A CA 1
ATOM 3689 C C . VAL A 1 489 ? -17.750 -15.660 39.216 1.00 96.69 489 VAL A C 1
ATOM 3691 O O . VAL A 1 489 ? -17.033 -16.578 39.603 1.00 96.69 489 VAL A O 1
ATOM 3694 N N . ALA A 1 490 ? -19.060 -15.639 39.472 1.00 96.75 490 ALA A N 1
ATOM 3695 C CA . ALA A 1 490 ? -19.717 -16.648 40.304 1.00 96.75 490 ALA A CA 1
ATOM 3696 C C . ALA A 1 490 ? -19.826 -18.013 39.605 1.00 96.75 490 ALA A C 1
ATOM 3698 O O . ALA A 1 490 ? -19.635 -19.045 40.241 1.00 96.75 490 ALA A O 1
ATOM 3699 N N . HIS A 1 491 ? -20.129 -18.019 38.302 1.00 96.19 491 HIS A N 1
ATOM 3700 C CA . HIS A 1 491 ? -20.209 -19.235 37.487 1.00 96.19 491 HIS A CA 1
ATOM 3701 C C . HIS A 1 491 ? -19.639 -18.991 36.089 1.00 96.19 491 HIS A C 1
ATOM 3703 O O . HIS A 1 491 ? -19.958 -17.983 35.453 1.00 96.19 491 HIS A O 1
ATOM 3709 N N . ALA A 1 492 ? -18.823 -19.931 35.609 1.00 96.81 492 ALA A N 1
ATOM 3710 C CA . ALA A 1 492 ? -18.246 -19.917 34.271 1.00 96.81 492 ALA A CA 1
ATOM 3711 C C . ALA A 1 492 ? -18.880 -21.012 33.399 1.00 96.81 492 ALA A C 1
ATOM 3713 O O . ALA A 1 492 ? -18.912 -22.177 33.791 1.00 96.81 492 ALA A O 1
ATOM 3714 N N . PHE A 1 493 ? -19.352 -20.640 32.209 1.00 97.19 493 PHE A N 1
ATOM 3715 C CA . PHE A 1 493 ? -19.980 -21.543 31.242 1.00 97.19 493 PHE A CA 1
ATOM 3716 C C . PHE A 1 493 ? -19.244 -21.553 29.893 1.00 97.19 493 PHE A C 1
ATOM 3718 O O . PHE A 1 493 ? -18.445 -20.662 29.586 1.00 97.19 493 PHE A O 1
ATOM 3725 N N . HIS A 1 494 ? -19.524 -22.555 29.057 1.00 96.69 494 HIS A N 1
ATOM 3726 C CA . HIS A 1 494 ? -18.943 -22.681 27.720 1.00 96.69 494 HIS A CA 1
ATOM 3727 C C . HIS A 1 494 ? -19.525 -21.631 26.754 1.00 96.69 494 HIS A C 1
ATOM 3729 O O . HIS A 1 494 ? -20.730 -21.587 26.533 1.00 96.69 494 HIS A O 1
ATOM 3735 N N . SER A 1 495 ? -18.687 -20.798 26.127 1.00 94.56 495 SER A N 1
ATOM 3736 C CA . SER A 1 495 ? -19.161 -19.690 25.267 1.00 94.56 495 SER A CA 1
ATOM 3737 C C . SER A 1 495 ? -19.668 -20.089 23.878 1.00 94.56 495 SER A C 1
ATOM 3739 O O . SER A 1 495 ? -20.241 -19.256 23.183 1.00 94.56 495 SER A O 1
ATOM 3741 N N . ARG A 1 496 ? -19.438 -21.334 23.445 1.00 93.00 496 ARG A N 1
ATOM 3742 C CA . ARG A 1 496 ? -19.896 -21.859 22.137 1.00 93.00 496 ARG A 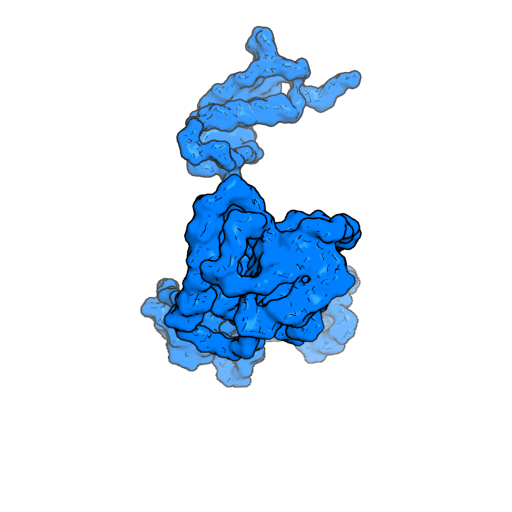CA 1
ATOM 3743 C C . ARG A 1 496 ? -21.024 -22.889 22.238 1.00 93.00 496 ARG A C 1
ATOM 3745 O O . ARG A 1 496 ? -21.339 -23.541 21.251 1.00 93.00 496 ARG A O 1
ATOM 3752 N N . GLU A 1 497 ? -21.587 -23.062 23.425 1.00 92.75 497 GLU A N 1
ATOM 3753 C CA . GLU A 1 497 ? -22.728 -23.947 23.674 1.00 92.75 497 GLU A CA 1
ATOM 3754 C C . GLU A 1 497 ? -23.875 -23.122 24.252 1.00 92.75 497 GLU A C 1
ATOM 3756 O O . GLU A 1 497 ? -23.644 -22.020 24.726 1.00 92.75 497 GLU A O 1
ATOM 3761 N N . LEU A 1 498 ? -25.102 -23.642 24.225 1.00 92.94 498 LEU A N 1
ATOM 3762 C CA . LEU A 1 498 ? -26.293 -22.957 24.752 1.00 92.94 498 LEU A CA 1
ATOM 3763 C C . LEU A 1 498 ? -26.681 -23.439 26.159 1.00 92.94 498 LEU A C 1
ATOM 3765 O O . LEU A 1 498 ? -27.833 -23.325 26.557 1.00 92.94 498 LEU A O 1
ATOM 3769 N N . SER A 1 499 ? -25.748 -24.051 26.887 1.00 87.81 499 SER A N 1
ATOM 3770 C CA . SER A 1 499 ? -25.997 -24.649 28.204 1.00 87.81 499 SER A CA 1
ATOM 3771 C C . SER A 1 499 ? -25.939 -23.653 29.371 1.00 87.81 499 SER A C 1
ATOM 3773 O O . SER A 1 499 ? -26.045 -24.082 30.519 1.00 87.81 499 SER A O 1
ATOM 3775 N N . PHE A 1 500 ? -25.654 -22.379 29.088 1.00 85.62 500 PHE A N 1
ATOM 3776 C CA . PHE A 1 500 ? -25.472 -21.305 30.067 1.00 85.62 500 PHE A CA 1
ATOM 3777 C C . PHE A 1 500 ? -26.784 -20.645 30.494 1.00 85.62 500 PHE A C 1
ATOM 3779 O O . PHE A 1 500 ? -27.771 -20.726 29.727 1.00 85.62 500 PHE A O 1
#